Protein AF-A0AAN6RL94-F1 (afdb_monomer)

Foldseek 3Di:
DDPDPPQCCPPVLVVVVVVFKDKDFDAPVCQVVQLVQQLQQCVPLVPPVDDPVVSVVCRVQFAGAAVVCSVVSFKMFMDTPVDPSDGQKIWGKAQFPAAGGHNNYPDDGRDGHDQVPDAIHTYRIGGGPVCPPSCVSVVRVVVRVVVVVVVNHPHYDHDDRPSCPVVCVSNVDDDPADDWAEEEEEALFLQSLLVLQVQQLPFARHEYEYFHQAQDPPPDFLQDKDWCDPVNVVSCVVRQPQPADFWAKQQKEFEAEQQRDTPDIDRDITTMAGRVSSSQSSCLRRVNDHDPQTGRDDDDNGTYHYHYDYQWAWDDWDPPDPQKIWTWTAGPVGDIDIDITRYYHFPRPPVTPVCCVVPVPDDDDDPQKDKDKHKDQLQLADPLLCVDAESHWYWYDDVQKIKIKHWYQAPSRHNDPRRIIIMMMMMGGDGPPPPVNVVQLVQLVPDPVQDDPDSNGGHHPVCLVVCVPCVPVVVCVVPDDHHPSVCSVVVVVNVVPDDPDDD

Organism: NCBI:txid1892770

Secondary structure (DSSP, 8-state):
-------TTSSHHHHHHTTTEEEEE--GGGHHHHHHHHHHHHHHHTBTTB-HHHHHHHBTTTBS--HHHHHTT-EEEEEETT-TT--SEEEEEESBS--S--TT-SS---PBP-TTTSPEEEEEEEE-GGGTTSSHHHHHHHHHHHHHHHTT-S-EE----TTTHHHHHHTT---SSPPP-EEEEE--SHHHHHHHHHHHTT-TT-EEEEE-SSSS---S----EEE--HHHHHHHHHH--S-----EEE-EEEEE-TTS-EEEEE---EEEEEHHHHHHHHHHHHH----SS-PPPPPPTTSPEEEEETT-EEEEEE--STT-EEEEEE-TT--EEEEEESEEEE-S-TT-HHHHHH-TT------SEEEEEEEEEGGGS-HHHHHHHTTEEEEEEETTEEEEEEEE--GGG--STTS-EEEEEEEEE--TT-HHHHHHHHHTTS-GGG--SSTT-PPTTHHHHHHHHHSSHHHHTTSPPPPHHHHHHHHHHHTTSS-----

Nearest PDB structures (foldseek):
  3v3o-assembly1_A  TM=7.465E-01  e=3.907E-12  Bacteroides thetaiotaomicron
  3v3o-assembly4_D  TM=7.464E-01  e=5.253E-12  Bacteroides thetaiotaomicron
  5tuk-assembly2_B  TM=6.436E-01  e=2.276E-13  uncultured bacterium
  8twf-assembly1_D  TM=6.327E-01  e=1.008E-11  Legionella massiliensis
  3all-assembly1_A  TM=6.879E-01  e=1.743E-09  Mesorhizobium japonicum MAFF 303099

Radius of gyration: 30.88 Å; Cα contacts (8 Å, |Δi|>4): 943; chains: 1; bounding box: 78×51×91 Å

pLDDT: mean 81.86, std 19.03, range [24.77, 98.19]

Structure (mmCIF, N/CA/C/O backbone):
data_AF-A0AAN6RL94-F1
#
_entry.id   AF-A0AAN6RL94-F1
#
loop_
_atom_site.group_PDB
_atom_site.id
_atom_site.type_symbol
_atom_site.label_atom_id
_atom_site.label_alt_id
_atom_site.label_comp_id
_atom_site.label_asym_id
_atom_site.label_entity_id
_atom_site.label_seq_id
_atom_site.pdbx_PDB_ins_code
_atom_site.Cartn_x
_atom_site.Cartn_y
_atom_site.Cartn_z
_atom_site.occupancy
_atom_site.B_iso_or_equiv
_atom_site.auth_seq_id
_atom_site.auth_comp_id
_atom_site.auth_asym_id
_atom_site.auth_atom_id
_atom_site.pdbx_PDB_model_num
ATOM 1 N N . MET A 1 1 ? -25.745 20.306 44.101 1.00 30.42 1 MET A N 1
ATOM 2 C CA . MET A 1 1 ? -26.953 20.310 43.251 1.00 30.42 1 MET A CA 1
ATOM 3 C C . MET A 1 1 ? -26.566 19.794 41.873 1.00 30.42 1 MET A C 1
ATOM 5 O O . MET A 1 1 ? -25.647 20.332 41.280 1.00 30.42 1 MET A O 1
ATOM 9 N N . SER A 1 2 ? -27.206 18.686 41.492 1.00 33.12 2 SER A N 1
ATOM 10 C CA . SER A 1 2 ? -27.247 17.953 40.215 1.00 33.12 2 SER A CA 1
ATOM 11 C C . SER A 1 2 ? -26.403 18.440 39.022 1.00 33.12 2 SER A C 1
ATOM 13 O O . SER A 1 2 ? -26.722 19.452 38.403 1.00 33.12 2 SER A O 1
ATOM 15 N N . THR A 1 3 ? -25.432 17.625 38.596 1.00 29.89 3 THR A N 1
ATOM 16 C CA . THR A 1 3 ? -25.094 17.480 37.172 1.00 29.89 3 THR A CA 1
ATOM 17 C C . THR A 1 3 ? -25.695 16.163 36.693 1.00 29.89 3 THR A C 1
ATOM 19 O O . THR A 1 3 ? -25.157 15.083 36.920 1.00 29.89 3 THR A O 1
ATOM 22 N N . HIS A 1 4 ? -26.871 16.254 36.074 1.00 35.69 4 HIS A N 1
ATOM 23 C CA . HIS A 1 4 ? -27.523 15.145 35.390 1.00 35.69 4 HIS A CA 1
ATOM 24 C C . HIS A 1 4 ? -26.603 14.600 34.287 1.00 35.69 4 HIS A C 1
ATOM 26 O O . HIS A 1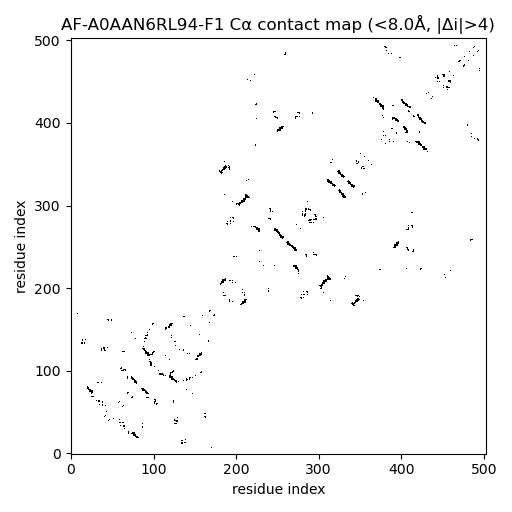 4 ? -26.564 15.127 33.176 1.00 35.69 4 HIS A O 1
ATOM 32 N N . THR A 1 5 ? -25.881 13.515 34.570 1.00 40.06 5 THR A N 1
ATOM 33 C CA . THR A 1 5 ? -25.447 12.582 33.533 1.00 40.06 5 THR A CA 1
ATOM 34 C C . THR A 1 5 ? -26.712 11.957 32.970 1.00 40.06 5 THR A C 1
ATOM 36 O O . THR A 1 5 ? -27.376 11.159 33.629 1.00 40.06 5 THR A O 1
ATOM 39 N N . HIS A 1 6 ? -27.110 12.389 31.776 1.00 41.19 6 HIS A N 1
ATOM 40 C CA . HIS A 1 6 ? -28.198 11.765 31.042 1.00 41.19 6 HIS A CA 1
ATOM 41 C C . HIS A 1 6 ? -27.822 10.296 30.856 1.00 41.19 6 HIS A C 1
ATOM 43 O O . HIS A 1 6 ? -26.931 9.984 30.075 1.00 41.19 6 HIS A O 1
ATOM 49 N N . ASP A 1 7 ? -28.436 9.414 31.638 1.00 47.66 7 ASP A N 1
ATOM 50 C CA . ASP A 1 7 ? -28.188 7.987 31.562 1.00 47.66 7 ASP A CA 1
ATOM 51 C C . ASP A 1 7 ? -29.036 7.410 30.417 1.00 47.66 7 ASP A C 1
ATOM 53 O O . ASP A 1 7 ? -30.256 7.280 30.564 1.00 47.66 7 ASP A O 1
ATOM 57 N N . PRO A 1 8 ? -28.453 7.070 29.251 1.00 47.84 8 PRO A N 1
ATOM 58 C CA . PRO A 1 8 ? -29.213 6.467 28.165 1.00 47.84 8 PRO A CA 1
ATOM 59 C C . PRO A 1 8 ? -29.758 5.069 28.522 1.00 47.84 8 PRO A C 1
ATOM 61 O O . PRO A 1 8 ? -30.515 4.525 27.712 1.00 47.84 8 PRO A O 1
ATOM 64 N N . ILE A 1 9 ? -29.377 4.500 29.682 1.00 47.84 9 ILE A N 1
ATOM 65 C CA . ILE A 1 9 ? -29.843 3.224 30.258 1.00 47.84 9 ILE A CA 1
ATOM 66 C C . ILE A 1 9 ? -31.251 3.362 30.864 1.00 47.84 9 ILE A C 1
ATOM 68 O O . ILE A 1 9 ? -32.037 2.424 30.762 1.00 47.84 9 ILE A O 1
ATOM 72 N N . ALA A 1 10 ? -31.622 4.531 31.405 1.00 45.62 10 ALA A N 1
ATOM 73 C CA . ALA A 1 10 ? -32.974 4.800 31.919 1.00 45.62 10 ALA A CA 1
ATOM 74 C C . ALA A 1 10 ? -34.013 5.052 30.804 1.00 45.62 10 ALA A C 1
ATOM 76 O O . ALA A 1 10 ? -35.195 5.259 31.073 1.00 45.62 10 ALA A O 1
ATOM 77 N N . ALA A 1 11 ? -33.591 5.049 29.534 1.00 49.03 11 ALA A N 1
ATOM 78 C CA . ALA A 1 11 ? -34.504 5.192 28.412 1.00 49.03 11 ALA A CA 1
ATOM 79 C C . ALA A 1 11 ? -35.396 3.942 28.289 1.00 49.03 11 ALA A C 1
ATOM 81 O O . ALA A 1 11 ? -34.900 2.831 28.090 1.00 49.03 11 ALA A O 1
ATOM 82 N N . ALA A 1 12 ? -36.714 4.161 28.333 1.00 42.00 12 ALA A N 1
ATOM 83 C CA . ALA A 1 12 ? -37.800 3.175 28.410 1.00 42.00 12 ALA A CA 1
ATOM 84 C C . ALA A 1 12 ? -37.639 1.887 27.567 1.00 42.00 12 ALA A C 1
ATOM 86 O O . ALA A 1 12 ? -38.087 0.825 27.984 1.00 42.00 12 ALA A O 1
ATOM 87 N N . LYS A 1 13 ? -36.945 1.930 26.420 1.00 49.56 13 LYS A N 1
ATOM 88 C CA . LYS A 1 13 ? -36.735 0.760 25.544 1.00 49.56 13 LYS A CA 1
ATOM 89 C C . LYS A 1 13 ? -35.833 -0.331 26.139 1.00 49.56 13 LYS A C 1
ATOM 91 O O . LYS A 1 13 ? -36.062 -1.502 25.858 1.00 49.56 13 LYS A O 1
ATOM 96 N N . ALA A 1 14 ? -34.823 0.017 26.944 1.00 51.44 14 ALA A N 1
ATOM 97 C CA . ALA A 1 14 ? -33.985 -0.992 27.605 1.00 51.44 14 ALA A CA 1
ATOM 98 C C . ALA A 1 14 ? -34.750 -1.688 28.748 1.00 51.44 14 ALA A C 1
ATOM 100 O O . ALA A 1 14 ? -34.637 -2.900 28.904 1.00 51.44 14 ALA A O 1
ATOM 101 N N . GLN A 1 15 ? -35.592 -0.941 29.472 1.00 51.41 15 GLN A N 1
ATOM 102 C CA . GLN A 1 15 ? -36.498 -1.468 30.500 1.00 51.41 15 GLN A CA 1
ATOM 103 C C . GLN A 1 15 ? -37.655 -2.300 29.920 1.00 51.41 15 GLN A C 1
ATOM 105 O O . GLN A 1 15 ? -38.066 -3.287 30.523 1.00 51.41 15 GLN A O 1
ATOM 110 N N . GLU A 1 16 ? -38.191 -1.966 28.744 1.00 51.62 16 GLU A N 1
ATOM 111 C CA . GLU A 1 16 ? -39.213 -2.802 28.092 1.00 51.62 16 GLU A CA 1
ATOM 112 C C . GLU A 1 16 ? -38.642 -4.140 27.597 1.00 51.62 16 GLU A C 1
ATOM 114 O O . GLU A 1 16 ? -39.312 -5.171 27.686 1.00 51.62 16 GLU A O 1
ATOM 119 N N . ALA A 1 17 ? -37.397 -4.151 27.109 1.00 58.91 17 ALA A N 1
ATOM 120 C CA . ALA A 1 17 ? -36.738 -5.370 26.649 1.00 58.91 17 ALA A CA 1
ATOM 121 C C . ALA A 1 17 ? -36.401 -6.335 27.805 1.00 58.91 17 ALA A C 1
ATOM 123 O O . ALA A 1 17 ? -36.544 -7.547 27.646 1.00 58.91 17 ALA A O 1
ATOM 124 N N . THR A 1 18 ? -36.051 -5.838 28.998 1.00 62.09 18 THR A N 1
ATOM 125 C CA . THR A 1 18 ? -35.723 -6.702 30.153 1.00 62.09 18 THR A CA 1
ATOM 126 C C . THR A 1 18 ? -36.882 -7.584 30.626 1.00 62.09 18 THR A C 1
ATOM 128 O O . THR A 1 18 ? -36.636 -8.588 31.280 1.00 62.09 18 THR A O 1
ATOM 131 N N . HIS A 1 19 ? -38.132 -7.264 30.275 1.00 73.00 19 HIS A N 1
ATOM 132 C CA . HIS A 1 19 ? -39.304 -8.071 30.645 1.00 73.00 19 HIS A CA 1
ATOM 133 C C . HIS A 1 19 ? -39.663 -9.155 29.619 1.00 73.00 19 HIS A C 1
ATOM 135 O O . HIS A 1 19 ? -40.554 -9.960 29.872 1.00 73.00 19 HIS A O 1
ATOM 141 N N . LYS A 1 20 ? -39.016 -9.168 28.445 1.00 86.38 20 LYS A N 1
ATOM 142 C CA . LYS A 1 20 ? -39.351 -10.078 27.333 1.00 86.38 20 LYS A CA 1
ATOM 143 C C . LYS A 1 20 ? -38.229 -11.044 26.972 1.00 86.38 20 LYS A C 1
ATOM 145 O O . LYS A 1 20 ? -38.477 -11.991 26.227 1.00 86.38 20 LYS A O 1
ATOM 150 N N . PHE A 1 21 ? -37.022 -10.818 27.485 1.00 92.00 21 PHE A N 1
ATOM 151 C CA . PHE A 1 21 ? -35.834 -11.589 27.143 1.00 92.00 21 PHE A CA 1
ATOM 152 C C . PHE A 1 21 ? -35.084 -12.039 28.396 1.00 92.00 21 PHE A C 1
ATOM 154 O O . PHE A 1 21 ? -35.049 -11.319 29.391 1.00 92.00 21 PHE A O 1
ATOM 161 N N . ALA A 1 22 ? -34.451 -13.208 28.320 1.00 91.81 22 ALA A N 1
ATOM 162 C CA . ALA A 1 22 ? -33.612 -13.760 29.377 1.00 91.81 22 ALA A CA 1
ATOM 163 C C . ALA A 1 22 ? -32.243 -14.186 28.840 1.00 91.81 22 ALA A C 1
ATOM 165 O O . ALA A 1 22 ? -32.093 -14.504 27.656 1.00 91.81 22 ALA A O 1
ATOM 166 N N . PHE A 1 23 ? -31.250 -14.159 29.730 1.00 94.44 23 PHE A N 1
ATOM 167 C CA . PHE A 1 23 ? -29.899 -14.639 29.465 1.00 94.44 23 PHE A CA 1
ATOM 168 C C . PHE A 1 23 ? -29.757 -16.106 29.859 1.00 94.44 23 PHE A C 1
ATOM 170 O O . PHE A 1 23 ? -30.274 -16.529 30.893 1.00 94.44 23 PHE A O 1
ATOM 177 N N . ARG A 1 24 ? -28.968 -16.841 29.078 1.00 95.19 24 ARG A N 1
ATOM 178 C CA . ARG A 1 24 ? -28.407 -18.140 29.455 1.00 95.19 24 ARG A CA 1
ATOM 179 C C . ARG A 1 24 ? -26.970 -18.261 28.962 1.00 95.19 24 ARG A C 1
ATOM 181 O O . ARG A 1 24 ? -26.590 -17.592 27.998 1.00 95.19 24 ARG A O 1
ATOM 188 N N . ASP A 1 25 ? -26.205 -19.148 29.583 1.00 96.00 25 ASP A N 1
ATOM 189 C CA . ASP A 1 25 ? -24.882 -19.519 29.088 1.00 96.00 25 ASP A CA 1
ATOM 190 C C . ASP A 1 25 ? -25.016 -20.235 27.735 1.00 96.00 25 ASP A C 1
ATOM 192 O O . ASP A 1 25 ? -25.947 -21.021 27.510 1.00 96.00 25 ASP A O 1
ATOM 196 N N . ALA A 1 26 ? -24.097 -19.932 26.822 1.00 96.12 26 ALA A N 1
ATOM 197 C CA . ALA A 1 26 ? -23.961 -20.672 25.578 1.00 96.12 26 ALA A CA 1
ATOM 198 C C . ALA A 1 26 ? -23.232 -21.997 25.830 1.00 96.12 26 ALA A C 1
ATOM 200 O O . ALA A 1 26 ? -22.261 -22.050 26.589 1.00 96.12 26 ALA A O 1
ATOM 201 N N . THR A 1 27 ? -23.671 -23.061 25.165 1.00 96.12 27 THR A N 1
ATOM 202 C CA . THR A 1 27 ? -23.048 -24.387 25.232 1.00 96.12 27 THR A CA 1
ATOM 203 C C . THR A 1 27 ? -22.450 -24.774 23.882 1.00 96.12 27 THR A C 1
ATOM 205 O O . THR A 1 27 ? -22.692 -24.126 22.863 1.00 96.12 27 THR A O 1
ATOM 208 N N . MET A 1 28 ? -21.667 -25.856 23.849 1.00 95.56 28 MET A N 1
ATOM 209 C CA . MET A 1 28 ? -21.101 -26.367 22.592 1.00 95.56 28 MET A CA 1
ATOM 210 C C . MET A 1 28 ? -22.182 -26.765 21.571 1.00 95.56 28 MET A C 1
ATOM 212 O O . MET A 1 28 ? -21.940 -26.696 20.369 1.00 95.56 28 MET A O 1
ATOM 216 N N . GLU A 1 29 ? -23.384 -27.128 22.028 1.00 95.81 29 GLU A N 1
ATOM 217 C CA . GLU A 1 29 ? -24.518 -27.464 21.156 1.00 95.81 29 GLU A CA 1
ATOM 218 C C . GLU A 1 29 ? -25.070 -26.236 20.416 1.00 95.81 29 GLU A C 1
ATOM 220 O O . GLU A 1 29 ? -25.650 -26.369 19.339 1.00 95.81 29 GLU A O 1
ATOM 225 N N . ASP A 1 30 ? -24.841 -25.029 20.942 1.00 95.81 30 ASP A N 1
ATOM 226 C CA . ASP A 1 30 ? -25.306 -23.785 20.329 1.00 95.81 30 ASP A CA 1
ATOM 227 C C . ASP A 1 30 ? -24.444 -23.343 19.134 1.00 95.81 30 ASP A C 1
ATOM 229 O O . ASP A 1 30 ? -24.857 -22.455 18.386 1.00 95.81 30 ASP A O 1
ATOM 233 N N . ILE A 1 31 ? -23.257 -23.930 18.922 1.00 95.19 31 ILE A N 1
ATOM 234 C CA . ILE A 1 31 ? -22.281 -23.468 17.916 1.00 95.19 31 ILE A CA 1
ATOM 235 C C . ILE A 1 31 ? -22.890 -23.334 16.511 1.00 95.19 31 ILE A C 1
ATOM 237 O O . ILE A 1 31 ? -22.741 -22.255 15.925 1.00 95.19 31 ILE A O 1
ATOM 241 N N . PRO A 1 32 ? -23.612 -24.333 15.958 1.00 95.81 32 PRO A N 1
ATOM 242 C CA . PRO A 1 32 ? -24.191 -24.202 14.621 1.00 95.81 32 PRO A CA 1
ATOM 243 C C . PRO A 1 32 ? -25.210 -23.055 14.531 1.00 95.81 32 PRO A C 1
ATOM 245 O O . PRO A 1 32 ? -25.247 -22.314 13.545 1.00 95.81 32 PRO A O 1
ATOM 248 N N . ALA A 1 33 ? -26.016 -22.864 15.581 1.00 96.06 33 ALA A N 1
ATOM 249 C CA . ALA A 1 33 ? -27.006 -21.792 15.641 1.00 96.06 33 ALA A CA 1
ATOM 250 C C . ALA A 1 33 ? -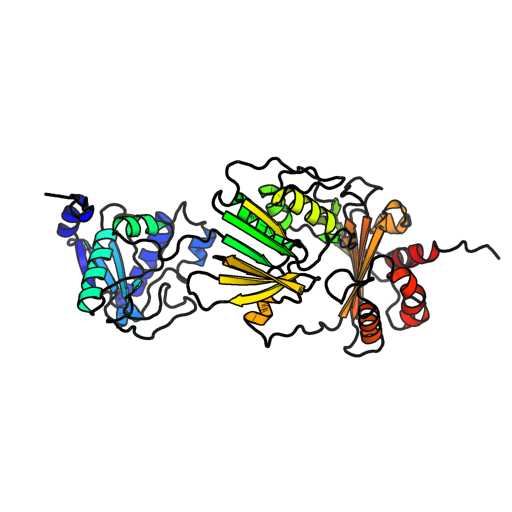26.347 -20.409 15.795 1.00 96.06 33 ALA A C 1
ATOM 252 O O . ALA A 1 33 ? -26.768 -19.450 15.147 1.00 96.06 33 ALA A O 1
ATOM 253 N N . LEU A 1 34 ? -25.280 -20.311 16.593 1.00 96.00 34 LEU A N 1
ATOM 254 C CA . LEU A 1 34 ? -24.481 -19.097 16.759 1.00 96.00 34 LEU A CA 1
ATOM 255 C C . LEU A 1 34 ? -23.790 -18.697 15.456 1.00 96.00 34 LEU A C 1
ATOM 257 O O . LEU A 1 34 ? -23.881 -17.538 15.063 1.00 96.00 34 LEU A O 1
ATOM 261 N N . GLN A 1 35 ? -23.156 -19.639 14.750 1.00 95.50 35 GLN A N 1
ATOM 262 C CA . GLN A 1 35 ? -22.527 -19.375 13.450 1.00 95.50 35 GLN A CA 1
ATOM 263 C C . GLN A 1 35 ? -23.527 -18.774 12.459 1.00 95.50 35 GLN A C 1
ATOM 265 O O . GLN A 1 35 ? -23.240 -17.753 11.827 1.00 95.50 35 GLN A O 1
ATOM 270 N N . LYS A 1 36 ? -24.725 -19.364 12.374 1.00 95.62 36 LYS A N 1
ATOM 271 C CA . LYS A 1 36 ? -25.800 -18.857 11.519 1.00 95.62 36 LYS A CA 1
ATOM 272 C C . LYS A 1 36 ? -26.240 -17.448 11.932 1.00 95.62 36 LYS A C 1
ATOM 274 O O . LYS A 1 36 ? -26.251 -16.549 11.093 1.00 95.62 36 LYS A O 1
ATOM 279 N N . MET A 1 37 ? -26.535 -17.238 13.217 1.00 95.62 37 MET A N 1
ATOM 280 C CA . MET A 1 37 ? -27.008 -15.949 13.735 1.00 95.62 37 MET A CA 1
ATOM 281 C C . MET A 1 37 ? -25.976 -14.828 13.525 1.00 95.62 37 MET A C 1
ATOM 283 O O . MET A 1 37 ? -26.326 -13.736 13.074 1.00 95.62 37 MET A O 1
ATOM 287 N N . ILE A 1 38 ? -24.693 -15.103 13.785 1.00 95.31 38 ILE A N 1
ATOM 288 C CA . ILE A 1 38 ? -23.589 -14.151 13.589 1.00 95.31 38 ILE A CA 1
ATOM 289 C C . ILE A 1 38 ? -23.471 -13.759 12.112 1.00 95.31 38 ILE A C 1
ATOM 291 O O . ILE A 1 38 ? -23.371 -12.569 11.798 1.00 95.31 38 ILE A O 1
ATOM 295 N N . GLY A 1 39 ? -23.537 -14.737 11.203 1.00 95.12 39 GLY A N 1
ATOM 296 C CA . GLY A 1 39 ? -23.515 -14.486 9.763 1.00 95.12 39 GLY A CA 1
ATOM 297 C C . GLY A 1 39 ? -24.682 -13.607 9.301 1.00 95.12 39 GLY A C 1
ATOM 298 O O . GLY A 1 39 ? -24.472 -12.633 8.579 1.00 95.12 39 GLY A O 1
ATOM 299 N N . GLU A 1 40 ? -25.905 -13.895 9.753 1.00 95.81 40 GLU A N 1
ATOM 300 C CA . GLU A 1 40 ? -27.106 -13.103 9.438 1.00 95.81 40 GLU A CA 1
ATOM 301 C C . GLU A 1 40 ? -27.027 -11.672 9.997 1.00 95.81 40 GLU A C 1
ATOM 303 O O . GLU A 1 40 ? -27.350 -10.705 9.294 1.00 95.81 40 GLU A O 1
ATOM 308 N N . SER A 1 41 ? -26.543 -11.526 11.236 1.00 95.75 41 SER A N 1
ATOM 309 C CA . SER A 1 41 ? -26.280 -10.232 11.871 1.00 95.75 41 SER A CA 1
ATOM 310 C C . SER A 1 41 ? -25.301 -9.406 11.036 1.00 95.75 41 SER A C 1
ATOM 312 O O . SER A 1 41 ? -25.604 -8.263 10.696 1.00 95.75 41 SER A O 1
ATOM 314 N N . MET A 1 42 ? -24.148 -9.967 10.660 1.00 94.94 42 MET A N 1
ATOM 315 C CA . MET A 1 42 ? -23.119 -9.231 9.916 1.00 94.94 42 MET A CA 1
ATOM 316 C C . MET A 1 42 ? -23.548 -8.885 8.491 1.00 94.94 42 MET A C 1
ATOM 318 O O . MET A 1 42 ? -23.387 -7.736 8.081 1.00 94.94 42 MET A 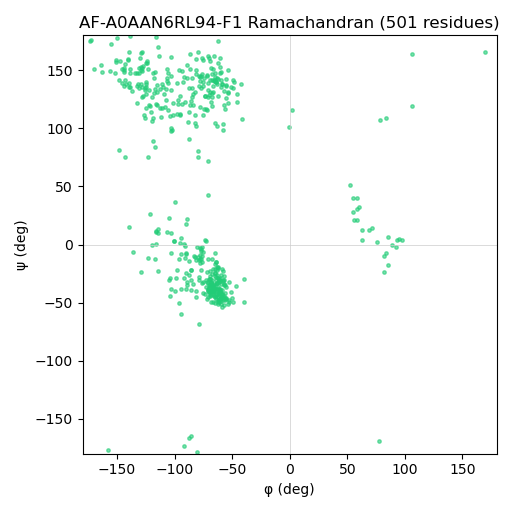O 1
ATOM 322 N N . ARG A 1 43 ? -24.172 -9.818 7.760 1.00 94.50 43 ARG A N 1
ATOM 323 C CA . ARG A 1 43 ? -24.647 -9.556 6.390 1.00 94.50 43 ARG A CA 1
ATOM 324 C C . ARG A 1 43 ? -25.739 -8.499 6.314 1.00 94.50 43 ARG A C 1
ATOM 326 O O . ARG A 1 43 ? -25.865 -7.835 5.291 1.00 94.50 43 ARG A O 1
ATOM 333 N N . THR A 1 44 ? -26.535 -8.341 7.369 1.00 94.88 44 THR A N 1
ATOM 334 C CA . THR A 1 44 ? -27.644 -7.379 7.365 1.00 94.88 44 THR A CA 1
ATOM 335 C C . THR A 1 44 ? -27.250 -6.058 8.012 1.00 94.88 44 THR A C 1
ATOM 337 O O . THR A 1 44 ? -27.450 -4.998 7.425 1.00 94.88 44 THR A O 1
ATOM 340 N N . LEU A 1 45 ? -26.672 -6.104 9.215 1.00 93.69 45 LEU A N 1
ATOM 341 C CA . LEU A 1 45 ? -26.360 -4.914 10.012 1.00 93.69 45 LEU A CA 1
ATOM 342 C C . LEU A 1 45 ? -24.982 -4.318 9.689 1.00 93.69 45 LEU A C 1
ATOM 344 O O . LEU A 1 45 ? -24.703 -3.189 10.088 1.00 93.69 45 LEU A O 1
ATOM 348 N N . GLY A 1 46 ? -24.125 -5.054 8.975 1.00 90.94 46 GLY A N 1
ATOM 349 C CA . GLY A 1 46 ? -22.849 -4.563 8.450 1.00 90.94 46 GLY A CA 1
ATOM 350 C C . GLY A 1 46 ? -22.964 -3.809 7.121 1.00 90.94 46 GLY A C 1
ATOM 351 O O . GLY A 1 46 ? -21.990 -3.183 6.703 1.00 90.94 46 GLY A O 1
ATOM 352 N N . LYS A 1 47 ? -24.134 -3.823 6.463 1.00 90.62 47 LYS A N 1
ATOM 353 C CA . LYS A 1 47 ? -24.341 -3.104 5.195 1.00 90.62 47 LYS A CA 1
ATOM 354 C C . LYS A 1 47 ? -24.079 -1.607 5.357 1.00 90.62 47 LYS A C 1
ATOM 356 O O . LYS A 1 47 ? -24.488 -0.998 6.343 1.00 90.62 47 LYS A O 1
ATOM 361 N N . GLY A 1 48 ? -23.398 -1.026 4.371 1.00 89.81 48 GLY A N 1
ATOM 362 C CA . GLY A 1 48 ? -22.990 0.383 4.371 1.00 89.81 48 GLY A CA 1
ATOM 363 C C . GLY A 1 48 ? -21.719 0.676 5.172 1.00 89.81 48 GLY A C 1
ATOM 364 O O . GLY A 1 48 ? -21.188 1.775 5.059 1.00 89.81 48 GLY A O 1
ATOM 365 N N . TYR A 1 49 ? -21.215 -0.292 5.944 1.00 89.56 49 TYR A N 1
ATOM 366 C CA . TYR A 1 49 ? -19.915 -0.204 6.615 1.00 89.56 49 TYR A CA 1
ATOM 367 C C . TYR A 1 49 ? -18.839 -1.048 5.935 1.00 89.56 49 TYR A C 1
ATOM 369 O O . TYR A 1 49 ? -17.668 -0.692 5.997 1.00 89.56 49 TYR A O 1
ATOM 377 N N . TYR A 1 50 ? -19.244 -2.154 5.314 1.00 91.69 50 TYR A N 1
ATOM 378 C CA . TYR A 1 50 ? -18.365 -3.127 4.676 1.00 91.69 50 TYR A CA 1
ATOM 379 C C . TYR A 1 50 ? -18.921 -3.508 3.303 1.00 91.69 50 TYR A C 1
ATOM 381 O O . TYR A 1 50 ? -20.142 -3.541 3.110 1.00 91.69 50 TYR A O 1
ATOM 389 N N . SER A 1 51 ? -18.029 -3.808 2.365 1.00 91.75 51 SER A N 1
ATOM 390 C CA . SER A 1 51 ? -18.366 -4.428 1.085 1.00 91.75 51 SER A CA 1
ATOM 391 C C . SER A 1 51 ? -18.798 -5.888 1.267 1.00 91.75 51 SER A C 1
ATOM 393 O O . SER A 1 51 ? -18.502 -6.525 2.280 1.00 91.75 51 SER A O 1
ATOM 395 N N . GLU A 1 52 ? -19.493 -6.445 0.272 1.00 91.00 52 GLU A N 1
ATOM 396 C CA . GLU A 1 52 ? -19.910 -7.855 0.306 1.00 91.00 52 GLU A CA 1
ATOM 397 C C . GLU A 1 52 ? -18.706 -8.803 0.377 1.00 91.00 52 GLU A C 1
ATOM 399 O O . GLU A 1 52 ? -18.707 -9.727 1.186 1.00 91.00 52 GLU A O 1
ATOM 404 N N . ALA A 1 53 ? -17.639 -8.511 -0.374 1.00 89.94 53 ALA A N 1
ATOM 405 C CA . ALA A 1 53 ? -16.409 -9.298 -0.355 1.00 89.94 53 ALA A CA 1
ATOM 406 C C . ALA A 1 53 ? -15.728 -9.296 1.027 1.00 89.94 53 ALA A C 1
ATOM 408 O O . ALA A 1 53 ? -15.287 -10.344 1.497 1.00 89.94 53 ALA A O 1
ATOM 409 N N . GLU A 1 54 ? -15.675 -8.145 1.710 1.00 91.50 54 GLU A N 1
ATOM 410 C CA . GLU A 1 54 ? -15.140 -8.064 3.077 1.00 91.50 54 GLU A CA 1
ATOM 411 C C . GLU A 1 54 ? -15.987 -8.873 4.065 1.00 91.50 54 GLU A C 1
ATOM 413 O O . GLU A 1 54 ? -15.436 -9.548 4.937 1.00 91.50 54 GLU A O 1
ATOM 418 N N . LEU A 1 55 ? -17.319 -8.834 3.937 1.00 92.19 55 LEU A N 1
ATOM 419 C CA . LEU A 1 55 ? -18.224 -9.595 4.800 1.00 92.19 55 LEU A CA 1
ATOM 420 C C . LEU A 1 55 ? -18.079 -11.102 4.580 1.00 92.19 55 LEU A C 1
ATOM 422 O O . LEU A 1 55 ? -17.906 -11.835 5.554 1.00 92.19 55 LEU A O 1
ATOM 426 N N . ASP A 1 56 ? -18.107 -11.564 3.331 1.00 91.00 56 ASP A N 1
ATOM 427 C CA . ASP A 1 56 ? -18.003 -12.990 3.018 1.00 91.00 56 ASP A CA 1
ATOM 428 C C . ASP A 1 56 ? -16.619 -13.561 3.348 1.00 91.00 56 ASP A C 1
ATOM 430 O O . ASP A 1 56 ? -16.534 -14.688 3.831 1.00 91.00 56 ASP A O 1
ATOM 434 N N . GLY A 1 57 ? -15.547 -12.777 3.188 1.00 89.12 57 GLY A N 1
ATOM 435 C CA . GLY A 1 57 ? -14.203 -13.173 3.619 1.00 89.12 57 GLY A CA 1
ATOM 436 C C . GLY A 1 57 ? -14.007 -13.184 5.142 1.00 89.12 57 GLY A C 1
ATOM 437 O O . GLY A 1 57 ? -13.132 -13.887 5.646 1.00 89.12 57 GLY A O 1
ATOM 438 N N . SER A 1 58 ? -14.811 -12.422 5.892 1.00 88.69 58 SER A N 1
ATOM 439 C CA . SER A 1 58 ? -14.646 -12.275 7.348 1.00 88.69 58 SER A CA 1
ATOM 440 C C . SER A 1 58 ? -15.573 -13.169 8.172 1.00 88.69 58 SER A C 1
ATOM 442 O O . SER A 1 58 ? -15.232 -13.525 9.302 1.00 88.69 58 SER A O 1
ATOM 444 N N . ILE A 1 59 ? -16.757 -13.523 7.667 1.00 90.75 59 ILE A N 1
ATOM 445 C CA . ILE A 1 59 ? -17.698 -14.407 8.370 1.00 90.75 59 ILE A CA 1
ATOM 446 C C . ILE A 1 59 ? -17.127 -15.827 8.423 1.00 90.75 59 ILE A C 1
ATOM 448 O O . ILE A 1 59 ? -16.669 -16.369 7.426 1.00 90.75 59 ILE A O 1
ATOM 452 N N . GLY A 1 60 ? -17.138 -16.437 9.607 1.00 81.69 60 GLY A N 1
ATOM 453 C CA . GLY A 1 60 ? -16.527 -17.744 9.856 1.00 81.69 60 GLY A CA 1
ATOM 454 C C . GLY A 1 60 ? -15.017 -17.688 10.100 1.00 81.69 60 GLY A C 1
ATOM 455 O O . GLY A 1 60 ? -14.513 -18.561 10.796 1.00 81.69 60 GLY A O 1
ATOM 456 N N . TYR A 1 61 ? -14.321 -16.651 9.616 1.00 85.44 61 TYR A N 1
ATOM 457 C CA . TYR A 1 61 ? -12.895 -16.445 9.881 1.00 85.44 61 TYR A CA 1
ATOM 458 C C . TYR A 1 61 ? -12.640 -15.522 11.083 1.00 85.44 61 TYR A C 1
ATOM 460 O O . TYR A 1 61 ? -12.035 -15.920 12.080 1.00 85.44 61 TYR A O 1
ATOM 468 N N . LEU A 1 62 ? -13.133 -14.284 10.998 1.00 85.38 62 LEU A N 1
ATOM 469 C CA . LEU A 1 62 ? -13.026 -13.252 12.030 1.00 85.38 62 LEU A CA 1
ATOM 470 C C . LEU A 1 62 ? -14.312 -13.150 12.860 1.00 85.38 62 LEU A C 1
ATOM 472 O O . LEU A 1 62 ? -14.253 -12.972 14.078 1.00 85.38 62 LEU A O 1
ATOM 476 N N . PHE A 1 63 ? -15.471 -13.266 12.205 1.00 88.56 63 PHE A N 1
ATOM 477 C CA . PHE A 1 63 ? -16.790 -13.189 12.832 1.00 88.56 63 PHE A CA 1
ATOM 478 C C . PHE A 1 63 ? -17.387 -14.586 12.981 1.00 88.56 63 PHE A C 1
ATOM 480 O O . PHE A 1 63 ? -17.929 -15.154 12.034 1.00 88.56 63 PHE A O 1
ATOM 487 N N . GLY A 1 64 ? -17.298 -15.134 14.185 1.00 88.88 64 GLY A N 1
ATOM 488 C CA . GLY A 1 64 ? -17.787 -16.464 14.517 1.00 88.88 64 GLY A CA 1
ATOM 489 C C . GLY A 1 64 ? -17.679 -16.730 16.018 1.00 88.88 64 GLY A C 1
ATOM 490 O O . GLY A 1 64 ? -17.169 -15.877 16.752 1.00 88.88 64 GLY A O 1
ATOM 491 N N . PRO A 1 65 ? -18.182 -17.883 16.486 1.00 89.44 65 PRO A N 1
ATOM 492 C CA . PRO A 1 65 ? -18.020 -18.276 17.875 1.00 89.44 65 PRO A CA 1
ATOM 493 C C . PRO A 1 65 ? -16.540 -18.524 18.204 1.00 89.44 65 PRO A C 1
ATOM 495 O O . PRO A 1 65 ? -15.758 -18.963 17.360 1.00 89.44 65 PRO A O 1
ATOM 498 N N . ASP A 1 66 ? -16.176 -18.233 19.449 1.00 91.00 66 ASP A N 1
ATOM 499 C CA . ASP A 1 66 ? -14.888 -18.581 20.047 1.00 91.00 66 ASP A CA 1
ATOM 500 C C . ASP A 1 66 ? -15.167 -19.632 21.126 1.00 91.00 66 ASP A C 1
ATOM 502 O O . ASP A 1 66 ? -15.780 -19.327 22.155 1.00 91.00 66 ASP A O 1
ATOM 506 N N . THR A 1 67 ? -14.754 -20.875 20.877 1.00 92.94 67 THR A N 1
ATOM 507 C CA . THR A 1 67 ? -15.048 -22.010 21.764 1.00 92.94 67 THR A CA 1
ATOM 508 C C . THR A 1 67 ? -14.388 -21.889 23.136 1.00 92.94 67 THR A C 1
ATOM 510 O O . THR A 1 67 ? -14.901 -22.469 24.096 1.00 92.94 67 THR A O 1
ATOM 513 N N . LEU A 1 68 ? -13.326 -21.085 23.286 1.00 92.12 68 LEU A N 1
ATOM 514 C CA . LEU A 1 68 ? -12.741 -20.814 24.602 1.00 92.12 68 LEU A CA 1
ATOM 515 C C . LEU A 1 68 ? -13.709 -20.036 25.494 1.00 92.12 68 LEU A C 1
ATOM 517 O O . LEU A 1 68 ? -13.776 -20.316 26.684 1.00 92.12 68 LEU A O 1
ATOM 521 N N . LEU A 1 69 ? -14.510 -19.120 24.940 1.00 94.00 69 LEU A N 1
ATOM 522 C CA . LEU A 1 69 ? -15.489 -18.363 25.733 1.00 94.00 69 LEU A CA 1
ATOM 523 C C . LEU A 1 69 ? -16.634 -19.252 26.239 1.00 94.00 69 LEU A C 1
ATOM 525 O O . LEU A 1 69 ? -17.173 -19.017 27.320 1.00 94.00 69 LEU A O 1
ATOM 529 N N . LEU A 1 70 ? -16.998 -20.281 25.467 1.00 95.06 70 LEU A N 1
ATOM 530 C CA . LEU A 1 70 ? -17.989 -21.281 25.869 1.00 95.06 70 LEU A CA 1
ATOM 531 C C . LEU A 1 70 ? -17.415 -22.187 26.965 1.00 95.06 70 LEU A C 1
ATOM 533 O O . LEU A 1 70 ? -18.069 -22.416 27.981 1.00 95.06 70 LEU A O 1
ATOM 537 N N . HIS A 1 71 ? -16.173 -22.650 26.795 1.00 93.94 71 HIS A N 1
ATOM 538 C CA . HIS A 1 71 ? -15.465 -23.430 27.812 1.00 93.94 71 HIS A CA 1
ATOM 539 C C . HIS A 1 71 ? -15.320 -22.652 29.132 1.00 93.94 71 HIS A C 1
ATOM 541 O O . HIS A 1 71 ? -15.563 -23.196 30.208 1.00 93.94 71 HIS A O 1
ATOM 547 N N . ASP A 1 72 ? -14.985 -21.365 29.049 1.00 95.00 72 ASP A N 1
ATOM 548 C CA . ASP A 1 72 ? -14.817 -20.481 30.206 1.00 95.00 72 ASP A CA 1
ATOM 549 C C . ASP A 1 72 ? -16.146 -20.045 30.841 1.00 95.00 72 ASP A C 1
ATOM 551 O O . ASP A 1 72 ? -16.141 -19.411 31.897 1.00 95.00 72 ASP A O 1
ATOM 555 N N . ARG A 1 73 ? -17.287 -20.379 30.220 1.00 95.62 73 ARG A N 1
ATOM 556 C CA . ARG A 1 73 ? -18.635 -19.939 30.625 1.00 95.62 73 ARG A CA 1
ATOM 557 C C . ARG A 1 73 ? -18.757 -18.415 30.714 1.00 95.62 73 ARG A C 1
ATOM 559 O O . ARG A 1 73 ? -19.387 -17.862 31.618 1.00 95.62 73 ARG A O 1
ATOM 566 N N . THR A 1 74 ? -18.140 -17.723 29.760 1.00 96.56 74 THR A N 1
ATOM 567 C CA . THR A 1 74 ? -18.182 -16.260 29.639 1.00 96.56 74 THR A CA 1
ATOM 568 C C . THR A 1 74 ? -18.857 -15.784 28.351 1.00 96.56 74 THR A C 1
ATOM 570 O O . THR A 1 74 ? -18.798 -14.592 28.033 1.00 96.56 74 T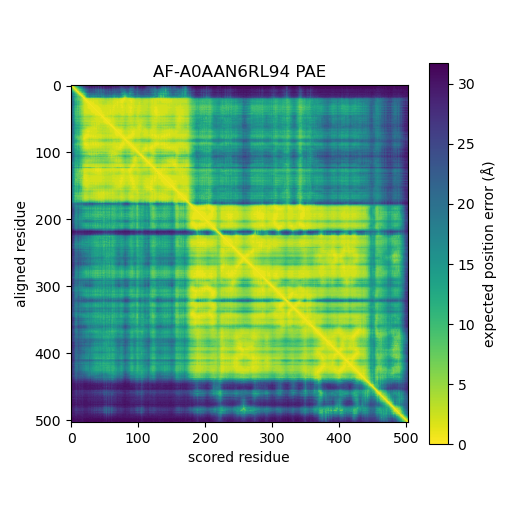HR A O 1
ATOM 573 N N . TYR A 1 75 ? -19.520 -16.693 27.627 1.00 97.31 75 TYR A N 1
ATOM 574 C CA . TYR A 1 75 ? -20.332 -16.412 26.444 1.00 97.31 75 TYR A CA 1
ATOM 575 C C . TYR A 1 75 ? -21.813 -16.685 26.705 1.00 97.31 75 TYR A C 1
ATOM 577 O O . TYR A 1 75 ? -22.180 -17.729 27.245 1.00 97.31 75 TYR A O 1
ATOM 585 N N . PHE A 1 76 ? -22.665 -15.753 26.293 1.00 97.19 76 PHE A N 1
ATOM 586 C CA . PHE A 1 76 ? -24.073 -15.720 26.662 1.00 97.19 76 PHE A CA 1
ATOM 587 C C . PHE A 1 76 ? -24.975 -15.572 25.443 1.00 97.19 76 PHE A C 1
ATOM 589 O O . PHE A 1 76 ? -24.635 -14.933 24.442 1.00 97.19 76 PHE A O 1
ATOM 596 N N . ILE A 1 77 ? -26.173 -16.128 25.576 1.00 97.44 77 ILE A N 1
ATOM 597 C CA . ILE A 1 77 ? -27.272 -16.017 24.627 1.00 97.44 77 ILE A CA 1
ATOM 598 C C . ILE A 1 77 ? -28.407 -15.257 25.299 1.00 97.44 77 ILE A C 1
ATOM 600 O O . ILE A 1 77 ? -28.814 -15.578 26.414 1.00 97.44 77 ILE A O 1
ATOM 604 N N . LEU A 1 78 ? -28.935 -14.265 24.589 1.00 95.94 78 LEU A N 1
ATOM 605 C CA . LEU A 1 78 ? -30.169 -13.581 24.935 1.00 95.94 78 LEU A CA 1
ATOM 606 C C . LEU A 1 78 ? -31.294 -14.126 24.051 1.00 95.94 78 LEU A C 1
ATOM 608 O O . LEU A 1 78 ? -31.218 -14.043 22.819 1.00 95.94 78 LEU A O 1
ATOM 612 N N . HIS A 1 79 ? -32.333 -14.667 24.680 1.00 95.69 79 HIS A N 1
ATOM 613 C CA . HIS A 1 79 ? -33.464 -15.301 24.005 1.00 95.69 79 HIS A CA 1
ATOM 614 C C . HIS A 1 79 ? -34.802 -14.717 24.480 1.00 95.69 79 HIS A C 1
ATOM 616 O O . HIS A 1 79 ? -34.888 -14.230 25.611 1.00 95.69 79 HIS A O 1
ATOM 622 N N . PRO A 1 80 ? -35.869 -14.759 23.660 1.00 94.56 80 PRO A N 1
ATOM 623 C CA . PRO A 1 80 ? -37.208 -14.399 24.106 1.00 94.56 80 PRO A CA 1
ATOM 624 C C . PRO A 1 80 ? -37.684 -15.362 25.198 1.00 94.56 80 PRO A C 1
ATOM 626 O O . PRO A 1 80 ? -37.440 -16.569 25.121 1.00 94.56 80 PRO A O 1
ATOM 629 N N . LEU A 1 81 ? -38.424 -14.859 26.186 1.00 91.44 81 LEU A N 1
ATOM 630 C CA . LEU A 1 81 ? -39.042 -15.701 27.221 1.00 91.44 81 LEU A CA 1
ATOM 631 C C . LEU A 1 81 ? -40.037 -16.709 26.628 1.00 91.44 81 LEU A C 1
ATOM 633 O O . LEU A 1 81 ? -40.191 -17.808 27.147 1.00 91.44 81 LEU A O 1
ATOM 637 N N . THR A 1 82 ? -40.684 -16.350 25.518 1.00 93.19 82 THR A N 1
ATOM 638 C CA . THR A 1 82 ? -41.644 -17.207 24.811 1.00 93.19 82 THR A CA 1
ATOM 639 C C . THR A 1 82 ? -40.989 -18.271 23.931 1.00 93.19 82 THR A C 1
ATOM 641 O O . THR A 1 82 ? -41.679 -19.181 23.485 1.00 93.19 82 THR A O 1
ATOM 644 N N . SER A 1 83 ? -39.683 -18.167 23.656 1.00 92.19 83 SER A N 1
ATOM 645 C CA . SER A 1 83 ? -38.965 -19.101 22.781 1.00 92.19 83 SER A CA 1
ATOM 646 C C . SER A 1 83 ? -37.498 -19.263 23.210 1.00 92.19 83 SER A C 1
ATOM 648 O O . SER A 1 83 ? -36.608 -18.639 22.627 1.00 92.19 83 SER A O 1
ATOM 650 N N . PRO A 1 84 ? -37.212 -20.105 24.223 1.00 88.88 84 PRO A N 1
ATOM 651 C CA . PRO A 1 84 ? -35.863 -20.256 24.781 1.00 88.88 84 PRO A CA 1
ATOM 652 C C . PRO A 1 84 ? -34.793 -20.800 23.825 1.00 88.88 84 PRO A C 1
ATOM 654 O O . PRO A 1 84 ? -33.597 -20.610 24.053 1.00 88.88 84 PRO A O 1
ATOM 657 N N . SER A 1 85 ? -35.209 -21.458 22.741 1.00 89.56 85 SER A N 1
ATOM 658 C CA . SER A 1 85 ? -34.313 -21.960 21.693 1.00 89.56 85 SER A CA 1
ATOM 659 C C . SER A 1 85 ? -33.899 -20.886 20.681 1.00 89.56 85 SER A C 1
ATOM 661 O O . SER A 1 85 ? -32.970 -21.095 19.905 1.00 89.56 85 SER A O 1
ATOM 663 N N . THR A 1 86 ? -34.566 -19.727 20.660 1.00 94.38 86 THR A N 1
ATOM 664 C CA . THR A 1 86 ? -34.279 -18.654 19.702 1.00 94.38 86 THR A CA 1
ATOM 665 C C . THR A 1 86 ? -33.159 -17.747 20.199 1.00 94.38 86 THR A C 1
ATOM 667 O O . THR A 1 86 ? -33.281 -17.107 21.237 1.00 94.38 86 THR A O 1
ATOM 670 N N . ILE A 1 87 ? -32.099 -17.597 19.407 1.00 96.69 87 ILE A N 1
ATOM 671 C CA . ILE A 1 87 ? -30.995 -16.679 19.708 1.00 96.69 87 ILE A CA 1
ATOM 672 C C . ILE A 1 87 ? -31.318 -15.297 19.123 1.00 96.69 87 ILE A C 1
ATOM 674 O O . ILE A 1 87 ? -31.235 -15.090 17.915 1.00 96.69 87 ILE A O 1
ATOM 678 N N . SER A 1 88 ? -31.693 -14.336 19.972 1.00 96.38 88 SER A N 1
ATOM 679 C CA . SER A 1 88 ? -31.972 -12.950 19.550 1.00 96.38 88 SER A CA 1
ATOM 680 C C . SER A 1 88 ? -30.729 -12.058 19.585 1.00 96.38 88 SER A C 1
ATOM 682 O O . SER A 1 88 ? -30.583 -11.153 18.762 1.00 96.38 88 SER A O 1
ATOM 684 N N . ALA A 1 89 ? -29.818 -12.314 20.522 1.00 96.31 89 ALA A N 1
ATOM 685 C CA . ALA A 1 89 ? -28.488 -11.718 20.570 1.00 96.31 89 ALA A CA 1
ATOM 686 C C . ALA A 1 89 ? -27.511 -12.681 21.258 1.00 96.31 89 ALA A C 1
ATOM 688 O O . ALA A 1 89 ? -27.925 -13.531 22.045 1.00 96.31 89 ALA A O 1
ATOM 689 N N . CYS A 1 90 ? -26.219 -12.542 20.981 1.00 96.75 90 CYS A N 1
ATOM 690 C CA . CYS A 1 90 ? -25.162 -13.281 21.669 1.00 96.75 90 CYS A CA 1
ATOM 691 C C . CYS A 1 90 ? -23.961 -12.372 21.926 1.00 96.75 90 CYS A C 1
ATOM 693 O O . CYS A 1 90 ? -23.831 -11.318 21.300 1.00 96.75 90 CYS A O 1
ATOM 695 N N . GLY A 1 91 ? -23.117 -12.748 22.878 1.00 95.56 91 GLY A N 1
ATOM 696 C CA . GLY A 1 91 ? -21.973 -11.945 23.283 1.00 95.56 91 GLY A CA 1
ATOM 697 C C . GLY A 1 91 ? -21.319 -12.466 24.542 1.00 95.56 91 GLY A C 1
ATOM 698 O O . GLY A 1 91 ? -21.882 -13.293 25.250 1.00 95.56 91 GLY A O 1
ATOM 699 N N . GLY A 1 92 ? -20.116 -11.988 24.824 1.00 95.25 92 GLY A N 1
ATOM 700 C CA . GLY A 1 92 ? -19.393 -12.421 26.003 1.00 95.25 92 GLY A CA 1
ATOM 701 C C . GLY A 1 92 ? -18.329 -11.444 26.451 1.00 95.25 92 GLY A C 1
ATOM 702 O O . GLY A 1 92 ? -18.124 -10.372 25.882 1.00 95.25 92 GLY A O 1
ATOM 703 N N . TRP A 1 93 ? -17.626 -11.860 27.489 1.00 96.12 93 TRP A N 1
ATOM 704 C CA . TRP A 1 93 ? -16.417 -11.204 27.959 1.00 96.12 93 TRP A CA 1
ATOM 705 C C . TRP A 1 93 ? -15.305 -12.238 28.098 1.00 96.12 93 TRP A C 1
ATOM 707 O O . TRP A 1 93 ? -15.556 -13.441 28.065 1.00 96.12 93 TRP A O 1
ATOM 717 N N . SER A 1 94 ? -14.063 -11.793 28.235 1.00 95.50 94 SER A N 1
ATOM 718 C CA . SER A 1 94 ? -12.951 -12.694 28.492 1.00 95.50 94 SER A CA 1
ATOM 719 C C . SER A 1 94 ? -11.932 -12.071 29.427 1.00 95.50 94 SER A C 1
ATOM 721 O O . SER A 1 94 ? -11.519 -10.922 29.263 1.00 95.50 94 SER A O 1
ATOM 723 N N . PHE A 1 95 ? -11.481 -12.879 30.379 1.00 95.19 95 PHE A N 1
ATOM 724 C CA . PHE A 1 95 ? -10.269 -12.623 31.143 1.00 95.19 95 PHE A CA 1
ATOM 725 C C . PHE A 1 95 ? -9.008 -13.028 30.366 1.00 95.19 95 PHE A C 1
ATOM 727 O O . PHE A 1 95 ? -7.916 -12.831 30.879 1.00 95.19 95 PHE A O 1
ATOM 734 N N . ARG A 1 96 ? -9.114 -13.594 29.154 1.00 93.88 96 ARG A N 1
ATOM 735 C CA . ARG A 1 96 ? -7.953 -13.942 28.322 1.00 93.88 96 ARG A CA 1
ATOM 736 C C . ARG A 1 96 ? -7.410 -12.731 27.562 1.00 93.88 96 ARG A C 1
ATOM 738 O O . ARG A 1 96 ? -8.099 -11.726 27.362 1.00 93.88 96 ARG A O 1
ATOM 745 N N . ARG A 1 97 ? -6.155 -12.816 27.119 1.00 90.75 97 ARG A N 1
ATOM 746 C CA . ARG A 1 97 ? -5.454 -11.733 26.412 1.00 90.75 97 ARG A CA 1
ATOM 747 C C . ARG A 1 97 ? -5.977 -11.457 25.006 1.00 90.75 97 ARG A C 1
ATOM 749 O O . ARG A 1 97 ? -5.959 -10.300 24.594 1.00 90.75 97 ARG A O 1
ATOM 756 N N . THR A 1 98 ? -6.512 -12.463 24.319 1.00 88.56 98 THR A N 1
ATOM 757 C CA . THR A 1 98 ? -7.113 -12.316 22.981 1.00 88.56 98 THR A CA 1
ATOM 758 C C . THR A 1 98 ? -8.184 -11.211 22.967 1.00 88.56 98 THR A C 1
ATOM 760 O O . THR A 1 98 ? -9.168 -11.290 23.704 1.00 88.56 98 THR A O 1
ATOM 763 N N . LEU A 1 99 ? -8.019 -10.196 22.109 1.00 85.31 99 LEU A N 1
ATOM 764 C CA . LEU A 1 99 ? -8.888 -9.009 22.082 1.00 85.31 99 LEU A CA 1
ATOM 765 C C . LEU A 1 99 ? -10.154 -9.185 21.225 1.00 85.31 99 LEU A C 1
ATOM 767 O O . LEU A 1 99 ? -11.218 -8.697 21.597 1.00 85.31 99 LEU A O 1
ATOM 771 N N . TYR A 1 100 ? -10.053 -9.859 20.078 1.00 85.44 100 TYR A N 1
ATOM 772 C CA . TYR A 1 100 ? -11.158 -10.091 19.142 1.00 85.44 100 TYR A CA 1
ATOM 773 C C . TYR A 1 100 ? -10.907 -11.347 18.293 1.00 85.44 100 TYR A C 1
ATOM 775 O O . TYR A 1 100 ? -9.821 -11.919 18.340 1.00 85.44 100 TYR A O 1
ATOM 783 N N . GLY A 1 101 ? -11.913 -11.757 17.514 1.00 85.25 101 GLY A N 1
ATOM 784 C CA . GLY A 1 101 ? -11.823 -12.879 16.575 1.00 85.25 101 GLY A CA 1
ATOM 785 C C . GLY A 1 101 ? -12.564 -14.139 17.025 1.00 85.25 101 GLY A C 1
ATOM 786 O O . GLY A 1 101 ? -12.942 -14.263 18.195 1.00 85.25 101 GLY A O 1
ATOM 787 N N . ALA A 1 102 ? -12.783 -15.035 16.062 1.00 87.25 102 ALA A N 1
ATOM 788 C CA . ALA A 1 102 ? -13.313 -16.385 16.237 1.00 87.25 102 ALA A CA 1
ATOM 789 C C . ALA A 1 102 ? -12.173 -17.405 16.417 1.00 87.25 102 ALA A C 1
ATOM 791 O O . ALA A 1 102 ? -11.000 -17.030 16.485 1.00 87.25 102 ALA A O 1
ATOM 792 N N . ASP A 1 103 ? -12.496 -18.700 16.451 1.00 87.00 103 ASP A N 1
ATOM 793 C CA . ASP A 1 103 ? -11.491 -19.751 16.657 1.00 87.00 103 ASP A CA 1
ATOM 794 C C . ASP A 1 103 ? -10.351 -19.773 15.633 1.00 87.00 103 ASP A C 1
ATOM 796 O O . ASP A 1 103 ? -9.221 -20.118 15.982 1.00 87.00 103 ASP A O 1
ATOM 800 N N . THR A 1 104 ? -10.638 -19.370 14.398 1.00 83.31 104 THR A N 1
ATOM 801 C CA . THR A 1 104 ? -9.707 -19.353 13.263 1.00 83.31 104 THR A CA 1
ATOM 802 C C . THR A 1 104 ? -8.944 -18.039 13.100 1.00 83.31 104 THR A C 1
ATOM 804 O O . THR A 1 104 ? -8.141 -17.916 12.175 1.00 83.31 104 THR A O 1
ATOM 807 N N . ALA A 1 105 ? -9.200 -17.038 13.947 1.00 81.38 105 ALA A N 1
ATOM 808 C CA . ALA A 1 105 ? -8.550 -15.738 13.830 1.00 81.38 105 ALA A CA 1
ATOM 809 C C . ALA A 1 105 ? -7.040 -15.830 14.146 1.00 81.38 105 ALA A C 1
ATOM 811 O O . ALA A 1 105 ? -6.637 -16.622 15.002 1.00 81.38 105 ALA A O 1
ATOM 812 N N . PRO A 1 106 ? -6.185 -15.021 13.491 1.00 75.81 106 PRO A N 1
ATOM 813 C CA . PRO A 1 106 ? -4.751 -15.011 13.764 1.00 75.81 106 PRO A CA 1
ATOM 814 C C . PRO A 1 106 ? -4.441 -14.381 15.133 1.00 75.81 106 PRO A C 1
ATOM 816 O O . PRO A 1 106 ? -5.243 -13.626 15.681 1.00 75.81 106 PRO A O 1
ATOM 819 N N . ASN A 1 107 ? -3.239 -14.644 15.661 1.00 77.31 107 ASN A N 1
ATOM 820 C CA . ASN A 1 107 ? -2.696 -14.009 16.875 1.00 77.31 107 ASN A CA 1
ATOM 821 C C . ASN A 1 107 ? -3.545 -14.204 18.147 1.00 77.31 107 ASN A C 1
ATOM 823 O O . ASN A 1 107 ? -3.691 -13.289 18.960 1.00 77.31 107 ASN A O 1
ATOM 827 N N . ARG A 1 108 ? -4.107 -15.404 18.339 1.00 82.88 108 ARG A N 1
ATOM 828 C CA . ARG A 1 108 ? -4.795 -15.755 19.589 1.00 82.88 108 ARG A CA 1
ATOM 829 C C . ARG A 1 108 ? -3.793 -15.833 20.743 1.00 82.88 108 ARG A C 1
ATOM 831 O O . ARG A 1 108 ? -2.780 -16.516 20.651 1.00 82.88 108 ARG A O 1
ATOM 838 N N . LEU A 1 109 ? -4.132 -15.160 21.836 1.00 86.44 109 LEU A N 1
ATOM 839 C CA . LEU A 1 109 ? -3.388 -15.096 23.093 1.00 86.44 109 LEU A CA 1
ATOM 840 C C . LEU A 1 109 ? -4.280 -15.680 24.200 1.00 86.44 109 LEU A C 1
ATOM 842 O O . LEU A 1 109 ? -5.137 -14.964 24.745 1.00 86.44 109 LEU A O 1
ATOM 846 N N . PRO A 1 110 ? -4.225 -17.001 24.444 1.00 87.31 110 PRO A N 1
ATOM 847 C CA . PRO A 1 110 ? -5.142 -17.671 25.357 1.00 87.31 110 PRO A CA 1
ATOM 848 C C . PRO A 1 110 ? -4.790 -17.438 26.832 1.00 87.31 110 PRO A C 1
ATOM 850 O O . PRO A 1 110 ? -5.542 -17.895 27.693 1.00 87.31 110 PRO A O 1
ATOM 853 N N . GLU A 1 111 ? -3.687 -16.755 27.150 1.00 91.12 111 GLU A N 1
ATOM 854 C CA . GLU A 1 111 ? -3.263 -16.532 28.531 1.00 91.12 111 GLU A CA 1
ATOM 855 C C . GLU A 1 111 ? -4.260 -15.657 29.298 1.00 91.12 111 GLU A C 1
ATOM 857 O O . GLU A 1 111 ? -4.849 -14.720 28.751 1.00 91.12 111 GLU A O 1
ATOM 862 N N . SER A 1 112 ? -4.431 -15.952 30.586 1.00 91.69 112 SER A N 1
ATOM 863 C CA . SER A 1 112 ? -5.259 -15.158 31.494 1.00 91.69 112 SER A CA 1
ATOM 864 C C . SER A 1 112 ? -4.601 -13.822 31.839 1.00 91.69 112 SER A C 1
ATOM 866 O O . SER A 1 112 ? -3.385 -13.725 31.990 1.00 91.69 112 SER A O 1
ATOM 868 N N . ARG A 1 113 ? -5.432 -12.799 32.020 1.00 92.69 113 ARG A N 1
ATOM 869 C CA . ARG A 1 113 ? -5.066 -11.459 32.477 1.00 92.69 113 ARG A CA 1
ATOM 870 C C . ARG A 1 113 ? -5.113 -11.360 33.997 1.00 92.69 113 ARG A C 1
ATOM 872 O O . ARG A 1 113 ? -5.892 -12.053 34.651 1.00 92.69 113 ARG A O 1
ATOM 879 N N . ASN A 1 114 ? -4.332 -10.439 34.549 1.00 90.81 114 ASN A N 1
ATOM 880 C CA . ASN A 1 114 ? -4.374 -10.062 35.952 1.00 90.81 114 ASN A CA 1
ATOM 881 C C . ASN A 1 114 ? -5.503 -9.036 36.205 1.00 90.81 114 ASN A C 1
ATOM 883 O O . ASN A 1 114 ? -5.368 -7.876 35.803 1.00 90.81 114 ASN A O 1
ATOM 887 N N . PRO A 1 115 ? -6.581 -9.398 36.925 1.00 92.56 115 PRO A N 1
ATOM 888 C CA . PRO A 1 115 ? -7.740 -8.522 37.134 1.00 92.56 115 PRO A CA 1
ATOM 889 C C . PRO A 1 115 ? -7.445 -7.247 37.941 1.00 92.56 115 PRO A C 1
ATOM 891 O O . PRO A 1 115 ? -8.234 -6.301 37.905 1.00 92.56 115 PRO A O 1
ATOM 894 N N . LEU A 1 116 ? -6.320 -7.193 38.666 1.00 88.69 116 LEU A N 1
ATOM 895 C CA . LEU A 1 116 ? -5.951 -6.037 39.488 1.00 88.69 116 LEU A CA 1
ATOM 896 C C . LEU A 1 116 ? -5.361 -4.878 38.678 1.00 88.69 116 LEU A C 1
ATOM 898 O O . LEU A 1 116 ? -5.466 -3.730 39.112 1.00 88.69 116 LEU A O 1
ATOM 902 N N . VAL A 1 117 ? -4.731 -5.177 37.538 1.00 88.88 117 VAL A N 1
ATOM 903 C CA . VAL A 1 117 ? -3.947 -4.207 36.751 1.00 88.88 117 VAL A CA 1
ATOM 904 C C . VAL A 1 117 ? -4.322 -4.178 35.269 1.00 88.88 117 VAL A C 1
ATOM 906 O O . VAL A 1 117 ? -4.125 -3.156 34.619 1.00 88.88 117 VAL A O 1
ATOM 909 N N . GLU A 1 118 ? -4.893 -5.256 34.731 1.00 90.94 118 GLU A N 1
ATOM 910 C CA . GLU A 1 118 ? -5.302 -5.354 33.329 1.00 90.94 118 GLU A CA 1
ATOM 911 C C . GLU A 1 118 ? -6.822 -5.199 33.161 1.00 90.94 118 GLU A C 1
ATOM 913 O O . GLU A 1 118 ? -7.615 -5.347 34.093 1.00 90.94 118 GLU A O 1
ATOM 918 N N . ARG A 1 119 ? -7.239 -4.891 31.930 1.00 92.31 119 ARG A N 1
ATOM 919 C CA . ARG A 1 119 ? -8.649 -4.791 31.527 1.00 92.31 119 ARG A CA 1
ATOM 920 C C . ARG A 1 119 ? -9.129 -6.124 30.964 1.00 92.31 119 ARG A C 1
ATOM 922 O O . ARG A 1 119 ? -8.389 -6.747 30.209 1.00 92.31 119 ARG A O 1
ATOM 929 N N . ALA A 1 120 ? -10.353 -6.542 31.276 1.00 94.81 120 ALA A N 1
ATOM 930 C CA . ALA A 1 120 ? -10.981 -7.669 30.581 1.00 94.81 120 ALA A CA 1
ATOM 931 C C . ALA A 1 120 ? -11.450 -7.239 29.182 1.00 94.81 120 ALA A C 1
ATOM 933 O O . ALA A 1 120 ? -11.656 -6.052 28.927 1.00 94.81 120 ALA A O 1
ATOM 934 N N . SER A 1 121 ? -11.634 -8.194 28.271 1.00 93.81 121 SER A N 1
ATOM 935 C CA . SER A 1 121 ? -12.129 -7.901 26.925 1.00 93.81 121 SER A CA 1
ATOM 936 C C . SER A 1 121 ? -13.633 -8.150 26.806 1.00 93.81 121 SER A C 1
ATOM 938 O O . SER A 1 121 ? -14.135 -9.151 27.312 1.00 93.81 121 SER A O 1
ATOM 940 N N . ILE A 1 122 ? -14.363 -7.274 26.115 1.00 94.25 122 ILE A N 1
ATOM 941 C CA . ILE A 1 122 ? -15.690 -7.607 25.579 1.00 94.25 122 ILE A CA 1
ATOM 942 C C . ILE A 1 122 ? -15.508 -8.285 24.224 1.00 94.25 122 ILE A C 1
ATOM 944 O O . ILE A 1 122 ? -14.728 -7.831 23.386 1.00 94.25 122 ILE A O 1
ATOM 948 N N . ARG A 1 123 ? -16.231 -9.385 24.008 1.00 91.75 123 ARG A N 1
ATOM 949 C CA . ARG A 1 123 ? -16.058 -10.263 22.852 1.00 91.75 123 ARG A CA 1
ATOM 950 C C . ARG A 1 123 ? -17.383 -10.523 22.141 1.00 91.75 123 ARG A C 1
ATOM 952 O O . ARG A 1 123 ? -18.384 -10.862 22.765 1.00 91.75 123 ARG A O 1
ATOM 959 N N . ALA A 1 124 ? -17.333 -10.446 20.809 1.00 81.12 124 ALA A N 1
ATOM 960 C CA . ALA A 1 124 ? -18.290 -11.081 19.900 1.00 81.12 124 ALA A CA 1
ATOM 961 C C . ALA A 1 124 ? -19.774 -10.775 20.198 1.00 81.12 124 ALA A C 1
ATOM 963 O O . ALA A 1 124 ? -20.579 -11.700 20.299 1.00 81.12 124 ALA A O 1
ATOM 964 N N . ILE A 1 125 ? -20.129 -9.488 20.332 1.00 92.38 125 ILE A N 1
ATOM 965 C CA . ILE A 1 125 ? -21.523 -9.057 20.505 1.00 92.38 125 ILE A CA 1
ATOM 966 C C . ILE A 1 125 ? -22.215 -8.928 19.151 1.00 92.38 125 ILE A C 1
ATOM 968 O O . ILE A 1 125 ? -21.840 -8.098 18.323 1.00 92.38 125 ILE A O 1
ATOM 972 N N . PHE A 1 126 ? -23.278 -9.705 18.968 1.00 95.19 126 PHE A N 1
ATOM 973 C CA . PHE A 1 126 ? -24.104 -9.716 17.766 1.00 95.19 126 PHE A CA 1
ATOM 974 C C . PHE A 1 126 ? -25.584 -9.669 18.141 1.00 95.19 126 PHE A C 1
ATOM 976 O O . PHE A 1 126 ? -26.003 -10.168 19.185 1.00 95.19 126 PHE A O 1
ATOM 983 N N . THR A 1 127 ? -26.398 -9.040 17.297 1.00 95.50 127 THR A N 1
ATOM 984 C CA . THR A 1 127 ? -27.854 -8.980 17.469 1.00 95.50 127 THR A CA 1
ATOM 985 C C . THR A 1 127 ? -28.494 -9.418 16.171 1.00 95.50 127 THR A C 1
ATOM 987 O O . THR A 1 127 ? -28.190 -8.865 15.116 1.00 95.50 127 THR A O 1
ATOM 990 N N . HIS A 1 128 ? -29.398 -10.387 16.241 1.00 96.56 128 HIS A N 1
ATOM 991 C CA . HIS A 1 128 ? -30.079 -10.861 15.052 1.00 96.56 128 HIS A CA 1
ATOM 992 C C . HIS A 1 128 ? -30.944 -9.730 14.448 1.00 96.56 128 HIS A C 1
ATOM 994 O O . HIS A 1 128 ? -31.599 -8.993 15.197 1.00 96.56 128 HIS A O 1
ATOM 1000 N N . PRO A 1 129 ? -30.991 -9.572 13.109 1.00 95.62 129 PRO A N 1
ATOM 1001 C CA . PRO A 1 129 ? -31.595 -8.400 12.466 1.00 95.62 129 PRO A CA 1
ATOM 1002 C C . PRO A 1 129 ? -33.060 -8.140 12.836 1.00 95.62 129 PRO A C 1
ATOM 1004 O O . PRO A 1 129 ? -33.448 -6.987 13.005 1.00 95.62 129 PRO A O 1
ATOM 1007 N N . ALA A 1 130 ? -33.858 -9.195 13.043 1.00 95.06 130 ALA A N 1
ATOM 1008 C CA . ALA A 1 130 ? -35.264 -9.081 13.452 1.00 95.06 130 ALA A CA 1
ATOM 1009 C C . ALA A 1 130 ? -35.471 -8.398 14.822 1.00 95.06 130 ALA A C 1
ATOM 1011 O O . ALA A 1 130 ? -36.552 -7.876 15.092 1.00 95.06 130 ALA A O 1
ATOM 1012 N N . TRP A 1 131 ? -34.438 -8.360 15.670 1.00 93.00 131 TRP A N 1
ATOM 1013 C CA . TRP A 1 131 ? -34.468 -7.711 16.986 1.00 93.00 131 TRP A CA 1
ATOM 1014 C C . TRP A 1 131 ? -33.522 -6.507 17.090 1.00 93.00 131 TRP A C 1
ATOM 1016 O O . TRP A 1 131 ? -33.311 -5.947 18.173 1.00 93.00 131 TRP A O 1
ATOM 1026 N N . ALA A 1 132 ? -32.951 -6.067 15.966 1.00 90.56 132 ALA A N 1
ATOM 1027 C CA . ALA A 1 132 ? -32.094 -4.894 15.936 1.00 90.56 132 ALA A CA 1
ATOM 1028 C C . ALA A 1 132 ? -32.853 -3.643 16.413 1.00 90.56 132 ALA A C 1
ATOM 1030 O O . ALA A 1 132 ? -34.057 -3.497 16.219 1.00 90.56 132 ALA A O 1
ATOM 1031 N N . ARG A 1 133 ? -32.130 -2.711 17.048 1.00 88.25 133 ARG A N 1
ATOM 1032 C CA . ARG A 1 133 ? -32.673 -1.439 17.580 1.00 88.25 133 ARG A CA 1
ATOM 1033 C C . ARG A 1 133 ? -33.738 -1.579 18.685 1.00 88.25 133 ARG A C 1
ATOM 1035 O O . ARG A 1 133 ? -34.315 -0.568 19.079 1.00 88.25 133 ARG A O 1
ATOM 1042 N N . GLN A 1 134 ? -33.914 -2.772 19.258 1.00 89.62 134 GLN A N 1
ATOM 1043 C CA . GLN A 1 134 ? -34.781 -3.016 20.423 1.00 89.62 134 GLN A CA 1
ATOM 1044 C C . GLN A 1 134 ? -34.034 -2.974 21.772 1.00 89.62 134 GLN A C 1
ATOM 1046 O O . GLN A 1 134 ? -34.614 -3.260 22.808 1.00 89.62 134 GLN A O 1
ATOM 1051 N N . GLY A 1 135 ? -32.744 -2.616 21.782 1.00 88.81 135 GLY A N 1
ATOM 1052 C CA . GLY A 1 135 ? -31.941 -2.495 23.011 1.00 88.81 135 GLY A CA 1
ATOM 1053 C C . GLY A 1 135 ? -31.160 -3.751 23.418 1.00 88.81 135 GLY A C 1
ATOM 1054 O O . GLY A 1 135 ? -30.377 -3.682 24.362 1.00 88.81 135 GLY A O 1
ATOM 1055 N N . LEU A 1 136 ? -31.281 -4.860 22.678 1.00 92.19 136 LEU A N 1
ATOM 1056 C CA . LEU A 1 136 ? -30.640 -6.138 23.031 1.00 92.19 136 LEU A CA 1
ATOM 1057 C C . LEU A 1 136 ? -29.106 -6.064 23.111 1.00 92.19 136 LEU A C 1
ATOM 1059 O O . LEU A 1 136 ? -28.512 -6.605 24.039 1.00 92.19 136 LEU A O 1
ATOM 1063 N N . GLY A 1 137 ? -28.454 -5.341 22.194 1.00 91.75 137 GLY A N 1
ATOM 1064 C CA . GLY A 1 137 ? -27.001 -5.131 22.255 1.00 91.75 137 GLY A CA 1
ATOM 1065 C C . GLY A 1 137 ? -26.558 -4.372 23.513 1.00 91.75 137 GLY A C 1
ATOM 1066 O O . GLY A 1 137 ? -25.536 -4.701 24.108 1.00 91.75 137 GLY A O 1
ATOM 1067 N N . THR A 1 138 ? -27.356 -3.401 23.972 1.00 90.75 138 THR A N 1
ATOM 1068 C CA . THR A 1 138 ? -27.093 -2.676 25.227 1.00 90.75 138 THR A CA 1
ATOM 1069 C C . THR A 1 138 ? -27.278 -3.589 26.438 1.00 90.75 138 THR A C 1
ATOM 1071 O O . THR A 1 138 ? -26.461 -3.540 27.354 1.00 90.75 138 THR A O 1
ATOM 1074 N N . MET A 1 139 ? -28.303 -4.451 26.431 1.00 91.12 139 MET A N 1
ATOM 1075 C CA . MET A 1 139 ? -28.494 -5.458 27.482 1.00 91.12 139 MET A CA 1
ATOM 1076 C C . MET A 1 139 ? -27.293 -6.405 27.565 1.00 91.12 139 MET A C 1
ATOM 1078 O O . MET A 1 139 ? -26.756 -6.600 28.652 1.00 91.12 139 MET A O 1
ATOM 1082 N N . MET A 1 140 ? -26.845 -6.948 26.427 1.00 93.75 140 MET A N 1
ATOM 1083 C CA . MET A 1 140 ? -25.685 -7.845 26.360 1.00 93.75 140 MET A CA 1
ATOM 1084 C C . MET A 1 140 ? -24.425 -7.175 26.918 1.00 93.75 140 MET A C 1
ATOM 1086 O O . MET A 1 140 ? -23.767 -7.735 27.788 1.00 93.75 140 MET A O 1
ATOM 1090 N N . MET A 1 141 ? -24.140 -5.938 26.495 1.00 92.25 141 MET A N 1
ATOM 1091 C CA . MET A 1 141 ? -23.013 -5.150 27.007 1.00 92.25 141 MET A CA 1
ATOM 1092 C C . MET A 1 141 ? -23.015 -5.030 28.534 1.00 92.25 141 MET A C 1
ATOM 1094 O O . MET A 1 141 ? -22.016 -5.340 29.179 1.00 92.25 141 MET A O 1
ATOM 1098 N N . ARG A 1 142 ? -24.142 -4.614 29.129 1.00 88.62 142 ARG A N 1
ATOM 1099 C CA . ARG A 1 142 ? -24.247 -4.439 30.587 1.00 88.62 142 ARG A CA 1
ATOM 1100 C C . ARG A 1 142 ? -24.149 -5.760 31.340 1.00 88.62 142 ARG A C 1
ATOM 1102 O O . ARG A 1 142 ? -23.555 -5.802 32.415 1.00 88.62 142 ARG A O 1
ATOM 1109 N N . TYR A 1 143 ? -24.693 -6.833 30.771 1.00 92.50 143 TYR A N 1
ATOM 1110 C CA . TYR A 1 143 ? -24.562 -8.164 31.347 1.00 92.50 143 TYR A CA 1
ATOM 1111 C C . TYR A 1 143 ? -23.090 -8.592 31.394 1.00 92.50 143 TYR A C 1
ATOM 1113 O O . TYR A 1 143 ? -22.583 -8.938 32.459 1.00 92.50 143 TYR A O 1
ATOM 1121 N N . CYS A 1 144 ? -22.360 -8.454 30.284 1.00 94.50 144 CYS A N 1
ATOM 1122 C CA . CYS A 1 144 ? -20.927 -8.742 30.233 1.00 94.50 144 CYS A CA 1
ATOM 1123 C C . CYS A 1 144 ? -20.105 -7.856 31.187 1.00 94.50 144 CYS A C 1
ATOM 1125 O O . CYS A 1 144 ? -19.203 -8.359 31.852 1.00 94.50 144 CYS A O 1
ATOM 1127 N N . GLU A 1 145 ? -20.434 -6.567 31.318 1.00 92.94 145 GLU A N 1
ATOM 1128 C CA . GLU A 1 145 ? -19.808 -5.668 32.301 1.00 92.94 145 GLU A CA 1
ATOM 1129 C C . GLU A 1 145 ? -20.006 -6.137 33.748 1.00 92.94 145 GLU A C 1
ATOM 1131 O O . GLU A 1 145 ? -19.074 -6.083 34.552 1.00 92.94 145 GLU A O 1
ATOM 1136 N N . GLY A 1 146 ? -21.218 -6.588 34.090 1.00 92.31 146 GLY A N 1
ATOM 1137 C CA . GLY A 1 146 ? -21.530 -7.172 35.395 1.00 92.31 146 GLY A CA 1
ATOM 1138 C C . GLY A 1 146 ? -20.682 -8.408 35.680 1.00 92.31 146 GLY A C 1
ATOM 1139 O O . GLY A 1 146 ? -19.985 -8.458 36.691 1.00 92.31 146 GLY A O 1
ATOM 1140 N N . ARG A 1 147 ? -20.664 -9.353 34.736 1.00 95.12 147 ARG A N 1
ATOM 1141 C CA . ARG A 1 147 ? -19.930 -10.621 34.859 1.00 95.12 147 ARG A CA 1
ATOM 1142 C C . ARG A 1 147 ? -18.413 -10.418 34.928 1.00 95.12 147 ARG A C 1
ATOM 1144 O O . ARG A 1 147 ? -17.747 -11.065 35.730 1.00 95.12 147 ARG A O 1
ATOM 1151 N N . ALA A 1 148 ? -17.862 -9.472 34.167 1.00 94.50 148 ALA A N 1
ATOM 1152 C CA . ALA A 1 148 ? -16.444 -9.126 34.252 1.00 94.50 148 ALA A CA 1
ATOM 1153 C C . ALA A 1 148 ? -16.068 -8.498 35.606 1.00 94.50 148 ALA A C 1
ATOM 1155 O O . ALA A 1 148 ? -15.000 -8.788 36.150 1.00 94.50 148 ALA A O 1
ATOM 1156 N N . ARG A 1 149 ? -16.957 -7.674 36.180 1.00 94.44 149 ARG A N 1
ATOM 1157 C CA . ARG A 1 149 ? -16.773 -7.090 37.517 1.00 94.44 149 ARG A CA 1
ATOM 1158 C C . ARG A 1 149 ? -16.802 -8.154 38.613 1.00 94.44 149 ARG A C 1
ATOM 1160 O O . ARG A 1 149 ? -15.987 -8.093 39.527 1.00 94.44 149 ARG A O 1
ATOM 1167 N N . GLU A 1 150 ? -17.694 -9.137 38.506 1.00 94.44 150 GLU A N 1
ATOM 1168 C CA . GLU A 1 150 ? -17.717 -10.315 39.389 1.00 94.44 150 GLU A CA 1
ATOM 1169 C C . GLU A 1 150 ? -16.420 -11.134 39.280 1.00 94.44 150 GLU A C 1
ATOM 1171 O O . GLU A 1 150 ? -15.943 -11.667 40.277 1.00 94.44 150 GLU A O 1
ATOM 1176 N N . GLY A 1 151 ? -15.795 -11.154 38.098 1.00 92.50 151 GLY A N 1
ATOM 1177 C CA . GLY A 1 151 ? -14.452 -11.697 37.870 1.00 92.50 151 GLY A CA 1
ATOM 1178 C C . GLY A 1 151 ? -13.293 -10.837 38.401 1.00 92.50 151 GLY A C 1
ATOM 1179 O O . GLY A 1 151 ? -12.135 -11.172 38.162 1.00 92.50 151 GLY A O 1
ATOM 1180 N N . GLY A 1 152 ? -13.573 -9.727 39.092 1.00 95.00 152 GLY A N 1
ATOM 1181 C CA . GLY A 1 152 ? -12.575 -8.863 39.733 1.00 95.00 152 GLY A CA 1
ATOM 1182 C C . GLY A 1 152 ? -12.006 -7.741 38.858 1.00 95.00 152 GLY A C 1
ATOM 1183 O O . GLY A 1 152 ? -11.186 -6.960 39.341 1.00 95.00 152 GLY A O 1
ATOM 1184 N N . PHE A 1 153 ? -12.434 -7.616 37.598 1.00 95.19 153 PHE A N 1
ATOM 1185 C CA . PHE A 1 153 ? -11.912 -6.595 36.688 1.00 95.19 153 PHE A CA 1
ATOM 1186 C C . PHE A 1 153 ? -12.529 -5.218 36.949 1.00 95.19 153 PHE A C 1
ATOM 1188 O O . PHE A 1 153 ? -13.743 -5.063 37.093 1.00 95.19 153 PHE A O 1
ATOM 1195 N N . LYS A 1 154 ? -11.680 -4.184 36.946 1.00 92.06 154 LYS A N 1
ATOM 1196 C CA . LYS A 1 154 ? -12.089 -2.776 37.130 1.00 92.06 154 LYS A CA 1
ATOM 1197 C C . LYS A 1 154 ? -12.278 -2.008 35.822 1.00 92.06 154 LYS A C 1
ATOM 1199 O O . LYS A 1 154 ? -12.818 -0.905 35.836 1.00 92.06 154 LYS A O 1
ATOM 1204 N N . GLY A 1 155 ? -11.819 -2.564 34.704 1.00 90.00 155 GLY A N 1
ATOM 1205 C CA . GLY A 1 155 ? -11.866 -1.920 33.397 1.00 90.00 155 GLY A CA 1
ATOM 1206 C C . GLY A 1 155 ? -12.049 -2.923 32.269 1.00 90.00 155 GLY A C 1
ATOM 1207 O O . GLY A 1 155 ? -11.743 -4.107 32.416 1.00 90.00 155 GLY A O 1
ATOM 1208 N N . LEU A 1 156 ? -12.545 -2.418 31.142 1.00 91.81 156 LEU A N 1
ATOM 1209 C CA . LEU A 1 156 ? -12.832 -3.199 29.948 1.00 91.81 156 LEU A CA 1
ATOM 1210 C C . LEU A 1 156 ? -12.195 -2.573 28.715 1.00 91.81 156 LEU A C 1
ATOM 1212 O O . LEU A 1 156 ? -12.025 -1.356 28.638 1.00 91.81 156 LEU A O 1
ATOM 1216 N N . GLU A 1 157 ? -11.890 -3.418 27.744 1.00 91.88 157 GLU A N 1
ATOM 1217 C CA . GLU A 1 157 ? -11.480 -3.042 26.395 1.00 91.88 157 GLU A CA 1
ATOM 1218 C C . GLU A 1 157 ? -12.131 -3.963 25.361 1.00 91.88 157 GLU A C 1
ATOM 1220 O O . GLU A 1 157 ? -12.697 -4.995 25.711 1.00 91.88 157 GLU A O 1
ATOM 1225 N N . MET A 1 158 ? -12.106 -3.588 24.084 1.00 89.69 158 MET A N 1
ATOM 1226 C CA . MET A 1 158 ? -12.660 -4.421 23.014 1.00 89.69 158 MET A CA 1
ATOM 1227 C C . MET A 1 158 ? -12.164 -3.978 21.644 1.00 89.69 158 MET A C 1
ATOM 1229 O O . MET A 1 158 ? -11.884 -2.799 21.434 1.00 89.69 158 MET A O 1
ATOM 1233 N N . GLY A 1 159 ? -12.142 -4.915 20.697 1.00 87.19 159 GLY A N 1
ATOM 1234 C CA . GLY A 1 159 ? -12.196 -4.586 19.275 1.00 87.19 159 GLY A CA 1
ATOM 1235 C C . GLY A 1 159 ? -13.647 -4.353 18.850 1.00 87.19 159 GLY A C 1
ATOM 1236 O O . GLY A 1 159 ? -14.517 -5.169 19.154 1.00 87.19 159 GLY A O 1
ATOM 1237 N N . ALA A 1 160 ? -13.919 -3.253 18.147 1.00 87.56 160 ALA A N 1
ATOM 1238 C CA . ALA A 1 160 ? -15.252 -2.927 17.648 1.00 87.56 160 ALA A CA 1
ATOM 1239 C C . ALA A 1 160 ? -15.318 -3.053 16.123 1.00 87.56 160 ALA A C 1
ATOM 1241 O O . ALA A 1 160 ? -14.451 -2.549 15.412 1.00 87.56 160 ALA A O 1
ATOM 1242 N N . THR A 1 161 ? -16.386 -3.665 15.608 1.00 89.06 161 THR A N 1
ATOM 1243 C CA . THR A 1 161 ? -16.769 -3.476 14.205 1.00 89.06 161 THR A CA 1
ATOM 1244 C C . THR A 1 161 ? -17.248 -2.040 13.999 1.00 89.06 161 THR A C 1
ATOM 1246 O O . THR A 1 161 ? -17.815 -1.435 14.911 1.00 89.06 161 THR A O 1
ATOM 1249 N N . LEU A 1 162 ? -17.094 -1.502 12.789 1.00 88.56 162 LEU A N 1
ATOM 1250 C CA . LEU A 1 162 ? -17.585 -0.176 12.404 1.00 88.56 162 LEU A CA 1
ATOM 1251 C C . LEU A 1 162 ? -19.095 -0.037 12.654 1.00 88.56 162 LEU A C 1
ATOM 1253 O O . LEU A 1 162 ? -19.554 1.005 13.121 1.00 88.56 162 LEU A O 1
ATOM 1257 N N . SER A 1 163 ? -19.863 -1.111 12.433 1.00 89.38 163 SER A N 1
ATOM 1258 C CA . SER A 1 163 ? -21.297 -1.152 12.741 1.00 89.38 163 SER A CA 1
ATOM 1259 C C . SER A 1 163 ? -21.595 -1.146 14.252 1.00 89.38 163 SER A C 1
ATOM 1261 O O . SER A 1 163 ? -22.648 -0.657 14.667 1.00 89.38 163 SER A O 1
ATOM 1263 N N . GLY A 1 164 ? -20.670 -1.641 15.083 1.00 88.81 164 GLY A N 1
ATOM 1264 C CA . GLY A 1 164 ? -20.773 -1.698 16.543 1.00 88.81 164 GLY A CA 1
ATOM 1265 C C . GLY A 1 164 ? -20.317 -0.435 17.281 1.00 88.81 164 GLY A C 1
ATOM 1266 O O . GLY A 1 164 ? -20.783 -0.206 18.395 1.00 88.81 164 GLY A O 1
ATOM 1267 N N . VAL A 1 165 ? -19.478 0.422 16.679 1.00 89.06 165 VAL A N 1
ATOM 1268 C CA . VAL A 1 165 ? -18.908 1.625 17.336 1.00 89.06 165 VAL A CA 1
ATOM 1269 C C . VAL A 1 165 ? -19.979 2.468 18.039 1.00 89.06 165 VAL A C 1
ATOM 1271 O O . VAL A 1 165 ? -19.865 2.738 19.232 1.00 89.06 165 VAL A O 1
ATOM 1274 N N . LYS A 1 166 ? -21.082 2.786 17.347 1.00 88.06 166 LYS A N 1
ATOM 1275 C CA . LYS A 1 166 ? -22.177 3.607 17.901 1.00 88.06 166 LYS A CA 1
ATOM 1276 C C . LYS A 1 166 ? -22.842 2.990 19.138 1.00 88.06 166 LYS A C 1
ATOM 1278 O O . LYS A 1 166 ? -23.354 3.719 19.986 1.00 88.06 166 LYS A O 1
ATOM 1283 N N . LEU A 1 167 ? -22.897 1.657 19.230 1.00 88.25 167 LEU A N 1
ATOM 1284 C CA . LEU A 1 167 ? -23.416 0.970 20.417 1.00 88.25 167 LEU A CA 1
ATOM 1285 C C . LEU A 1 167 ? -22.466 1.181 21.599 1.00 88.25 167 LEU A C 1
ATOM 1287 O O . LEU A 1 167 ? -22.916 1.571 22.674 1.00 88.25 167 LEU A O 1
ATOM 1291 N N . TYR A 1 168 ? -21.171 0.949 21.390 1.00 89.25 168 TYR A N 1
ATOM 1292 C CA . TYR A 1 168 ? -20.166 1.042 22.448 1.00 89.25 168 TYR A CA 1
ATOM 1293 C C . TYR A 1 168 ? -19.985 2.479 22.949 1.00 89.25 168 TYR A C 1
ATOM 1295 O O . TYR A 1 168 ? -19.962 2.700 24.159 1.00 89.25 168 TYR A O 1
ATOM 1303 N N . GLU A 1 169 ? -19.985 3.470 22.052 1.00 87.56 169 GLU A N 1
ATOM 1304 C CA . GLU A 1 169 ? -19.987 4.894 22.421 1.00 87.56 169 GLU A CA 1
ATOM 1305 C C . GLU A 1 169 ? -21.187 5.244 23.308 1.00 87.56 169 GLU A C 1
ATOM 1307 O O . GLU A 1 169 ? -21.037 5.885 24.349 1.00 87.56 169 GLU A O 1
ATOM 1312 N N . ARG A 1 170 ? -22.384 4.748 22.960 1.00 86.25 170 ARG A N 1
ATOM 1313 C CA . ARG A 1 170 ? -23.593 4.934 23.775 1.00 86.25 170 ARG A CA 1
ATOM 1314 C C . ARG A 1 170 ? -23.494 4.253 25.145 1.00 86.25 170 ARG A C 1
ATOM 1316 O O . ARG A 1 170 ? -24.100 4.730 26.102 1.00 86.25 170 ARG A O 1
ATOM 1323 N N . CYS A 1 171 ? -22.751 3.153 25.253 1.00 85.44 171 CYS A N 1
ATOM 1324 C CA . CYS A 1 171 ? -22.485 2.471 26.521 1.00 85.44 171 CYS A CA 1
ATOM 1325 C C . CYS A 1 171 ? -21.416 3.173 27.381 1.00 85.44 171 CYS A C 1
ATOM 1327 O O . CYS A 1 171 ? -21.239 2.784 28.539 1.00 85.44 171 CYS A O 1
ATOM 1329 N N . GLY A 1 172 ? -20.769 4.225 26.865 1.00 84.94 172 GLY A N 1
ATOM 1330 C CA . GLY A 1 172 ? -19.746 5.012 27.558 1.00 84.94 172 GLY A CA 1
ATOM 1331 C C . GLY A 1 172 ? -18.310 4.606 27.220 1.00 84.94 172 GLY A C 1
ATOM 1332 O O . GLY A 1 172 ? -17.371 5.152 27.802 1.00 84.94 172 GLY A O 1
ATOM 1333 N N . THR A 1 173 ? -18.118 3.666 26.289 1.00 85.19 173 THR A N 1
ATOM 1334 C CA . THR A 1 173 ? -16.794 3.301 25.779 1.00 85.19 173 THR A CA 1
ATOM 1335 C C . THR A 1 173 ? -16.234 4.442 24.936 1.00 85.19 173 THR A C 1
ATOM 1337 O O . THR A 1 173 ? -16.953 5.095 24.183 1.00 85.19 173 THR A O 1
ATOM 1340 N N . LYS A 1 174 ? -14.928 4.675 25.049 1.00 83.44 174 LYS A N 1
ATOM 1341 C CA . LYS A 1 174 ? -14.188 5.620 24.212 1.00 83.44 174 LYS A CA 1
ATOM 1342 C C . LYS A 1 174 ? -13.126 4.850 23.439 1.00 83.44 174 LYS A C 1
ATOM 1344 O O . LYS A 1 174 ? -12.596 3.866 23.954 1.00 83.44 174 LYS A O 1
ATOM 1349 N N . MET A 1 175 ? -12.815 5.305 22.229 1.00 76.50 175 MET A N 1
ATOM 1350 C CA . MET A 1 175 ? -11.676 4.787 21.470 1.00 76.50 175 MET A CA 1
ATOM 1351 C C . MET A 1 175 ? -10.406 4.930 22.316 1.00 76.50 175 MET A C 1
ATOM 1353 O O . MET A 1 175 ? -10.126 6.020 22.816 1.00 76.50 175 MET A O 1
ATOM 1357 N N . SER A 1 176 ? -9.676 3.829 22.516 1.00 66.62 176 SER A N 1
ATOM 1358 C CA . SER A 1 176 ? -8.464 3.814 23.347 1.00 66.62 176 SER A CA 1
ATOM 1359 C C . SER A 1 176 ? -7.331 4.625 22.727 1.00 66.62 176 SER A C 1
ATOM 1361 O O . SER A 1 176 ? -6.549 5.217 23.460 1.00 66.62 176 SER A O 1
ATOM 1363 N N . GLN A 1 177 ? -7.285 4.694 21.395 1.00 62.72 177 GLN A N 1
ATOM 1364 C CA . GLN A 1 177 ? -6.353 5.521 20.643 1.00 62.72 177 GLN A CA 1
ATOM 1365 C C . GLN A 1 177 ? -7.128 6.479 19.739 1.00 62.72 177 GLN A C 1
ATOM 1367 O O . GLN A 1 177 ? -8.070 6.090 19.039 1.00 62.72 177 GLN A O 1
ATOM 1372 N N . ALA A 1 178 ? -6.733 7.753 19.760 1.00 66.31 178 ALA A N 1
ATOM 1373 C CA . ALA A 1 178 ? -7.154 8.686 18.730 1.00 66.31 178 ALA A CA 1
ATOM 1374 C C . ALA A 1 178 ? -6.595 8.191 17.393 1.00 66.31 178 ALA A C 1
ATOM 1376 O O . ALA A 1 178 ? -5.450 7.753 17.323 1.00 66.31 178 ALA A O 1
ATOM 1377 N N . ALA A 1 179 ? -7.397 8.250 16.330 1.00 77.69 179 ALA A N 1
ATOM 1378 C CA . ALA A 1 179 ? -6.900 7.889 15.010 1.00 77.69 179 ALA A CA 1
ATOM 1379 C C . ALA A 1 179 ? -5.646 8.733 14.685 1.00 77.69 179 ALA A C 1
ATOM 1381 O O . ALA A 1 179 ? -5.683 9.943 14.940 1.00 77.69 179 ALA A O 1
ATOM 1382 N N . PRO A 1 180 ? -4.586 8.132 14.113 1.00 86.88 180 PRO A N 1
ATOM 1383 C CA . PRO A 1 180 ? -3.286 8.783 13.957 1.00 86.88 180 PRO A CA 1
ATOM 1384 C C . PRO A 1 180 ? -3.427 10.077 13.161 1.00 86.88 180 PRO A C 1
ATOM 1386 O O . PRO A 1 180 ? -4.100 10.102 12.128 1.00 86.88 180 PRO A O 1
ATOM 1389 N N . LYS A 1 181 ? -2.836 11.162 13.658 1.00 92.38 181 LYS A N 1
ATOM 1390 C CA . LYS A 1 181 ? -2.855 12.476 13.008 1.00 92.38 181 LYS A CA 1
ATOM 1391 C C . LYS A 1 181 ? -1.522 12.768 12.345 1.00 92.38 181 LYS A C 1
ATOM 1393 O O . LYS A 1 181 ? -1.517 13.213 11.207 1.00 92.38 181 LYS A O 1
ATOM 1398 N N . ASN A 1 182 ? -0.417 12.491 13.029 1.00 94.12 182 ASN A N 1
ATOM 1399 C CA . ASN A 1 182 ? 0.933 12.743 12.539 1.00 94.12 182 ASN A CA 1
ATOM 1400 C C . ASN A 1 182 ? 1.489 11.467 11.906 1.00 94.12 182 ASN A C 1
ATOM 1402 O O . ASN A 1 182 ? 1.705 10.473 12.601 1.00 94.12 182 ASN A O 1
ATOM 1406 N N . ILE A 1 183 ? 1.691 11.480 10.592 1.00 96.25 183 ILE A N 1
ATOM 1407 C CA . ILE A 1 183 ? 2.128 10.316 9.822 1.00 96.25 183 ILE A CA 1
ATOM 1408 C C . ILE A 1 183 ? 3.501 10.607 9.222 1.00 96.25 183 ILE A C 1
ATOM 1410 O O . ILE A 1 183 ? 3.650 11.535 8.430 1.00 96.25 183 ILE A O 1
ATOM 1414 N N . ALA A 1 184 ? 4.484 9.779 9.566 1.00 96.94 184 ALA A N 1
ATOM 1415 C CA . ALA A 1 184 ? 5.808 9.792 8.958 1.00 96.94 184 ALA A CA 1
ATOM 1416 C C . ALA A 1 184 ? 5.889 8.719 7.864 1.00 96.94 184 ALA A C 1
ATOM 1418 O O . ALA A 1 184 ? 5.720 7.531 8.134 1.00 96.94 184 ALA A O 1
ATOM 1419 N N . ILE A 1 185 ? 6.173 9.117 6.631 1.00 98.06 185 ILE A N 1
ATOM 1420 C CA . ILE A 1 185 ? 6.409 8.224 5.497 1.00 98.06 185 ILE A CA 1
ATOM 1421 C C . ILE A 1 185 ? 7.897 8.279 5.172 1.00 98.06 185 ILE A C 1
ATOM 1423 O O . ILE A 1 185 ? 8.436 9.329 4.837 1.00 98.06 185 ILE A O 1
ATOM 1427 N N . VAL A 1 186 ? 8.580 7.146 5.274 1.00 97.31 186 VAL A N 1
ATOM 1428 C CA . VAL A 1 186 ? 10.028 7.066 5.065 1.00 97.31 186 VAL A CA 1
ATOM 1429 C C . VAL A 1 186 ? 10.287 6.582 3.649 1.00 97.31 186 VAL A C 1
ATOM 1431 O O . VAL A 1 186 ? 9.982 5.435 3.344 1.00 97.31 186 VAL A O 1
ATOM 1434 N N . GLY A 1 187 ? 10.845 7.446 2.802 1.00 95.25 187 GLY A N 1
ATOM 1435 C CA . GLY A 1 187 ? 11.043 7.230 1.367 1.00 95.25 187 GLY A CA 1
ATOM 1436 C C . GLY A 1 187 ? 10.065 8.044 0.518 1.00 95.25 187 GLY A C 1
ATOM 1437 O O . GLY A 1 187 ? 8.858 7.840 0.587 1.00 95.25 187 GLY A O 1
ATOM 1438 N N . GLY A 1 188 ? 10.591 8.936 -0.322 1.00 94.12 188 GLY A N 1
ATOM 1439 C CA . GLY A 1 188 ? 9.819 9.886 -1.130 1.00 94.12 188 GLY A CA 1
ATOM 1440 C C . GLY A 1 188 ? 9.710 9.540 -2.614 1.00 94.12 188 GLY A C 1
ATOM 1441 O O . GLY A 1 188 ? 9.473 10.410 -3.443 1.00 94.12 188 GLY A O 1
ATOM 1442 N N . SER A 1 189 ? 9.881 8.267 -2.973 1.00 92.62 189 SER A N 1
ATOM 1443 C CA . SER A 1 189 ? 9.625 7.768 -4.333 1.00 92.62 189 SER A CA 1
ATOM 1444 C C . SER A 1 189 ? 8.150 7.359 -4.512 1.00 92.62 189 SER A C 1
ATOM 1446 O O . SER A 1 189 ? 7.310 7.663 -3.667 1.00 92.62 189 SER A O 1
ATOM 1448 N N . LEU A 1 190 ? 7.819 6.635 -5.590 1.00 93.81 190 LEU A N 1
ATOM 1449 C CA . LEU A 1 190 ? 6.442 6.263 -5.948 1.00 93.81 190 LEU A CA 1
ATOM 1450 C C . LEU A 1 190 ? 5.665 5.639 -4.784 1.00 93.81 190 LEU A C 1
ATOM 1452 O O . LEU A 1 190 ? 4.543 6.045 -4.527 1.00 93.81 190 LEU A O 1
ATOM 1456 N N . GLY A 1 191 ? 6.257 4.689 -4.050 1.00 95.06 191 GLY A N 1
ATOM 1457 C CA . GLY A 1 191 ? 5.573 4.022 -2.937 1.00 95.06 191 GLY A CA 1
ATOM 1458 C C . GLY A 1 191 ? 5.140 4.989 -1.831 1.00 95.06 191 GLY A C 1
ATOM 1459 O O . GLY A 1 191 ? 3.988 4.956 -1.405 1.00 95.06 191 GLY A O 1
ATOM 1460 N N . GLY A 1 192 ? 6.038 5.877 -1.399 1.00 97.31 192 GLY A N 1
ATOM 1461 C CA . GLY A 1 192 ? 5.731 6.858 -0.359 1.00 97.31 192 GLY A CA 1
ATOM 1462 C C . GLY A 1 192 ? 4.775 7.940 -0.840 1.00 97.31 192 GLY A C 1
ATOM 1463 O O . GLY A 1 192 ? 3.862 8.317 -0.113 1.00 97.31 192 GLY A O 1
ATOM 1464 N N . LEU A 1 193 ? 4.925 8.383 -2.087 1.00 97.69 193 LEU A N 1
ATOM 1465 C CA . LEU A 1 193 ? 4.056 9.388 -2.687 1.00 97.69 193 LEU A CA 1
ATOM 1466 C C . LEU A 1 193 ? 2.635 8.873 -2.960 1.00 97.69 193 LEU A C 1
ATOM 1468 O O . LEU A 1 193 ? 1.680 9.584 -2.669 1.00 97.69 193 LEU A O 1
ATOM 1472 N N . LEU A 1 194 ? 2.471 7.637 -3.448 1.00 98.06 194 LEU A N 1
ATOM 1473 C CA . LEU A 1 194 ? 1.157 6.997 -3.612 1.00 98.06 194 LEU A CA 1
ATOM 1474 C C . LEU A 1 194 ? 0.405 6.964 -2.275 1.00 98.06 194 LEU A C 1
ATOM 1476 O O . LEU A 1 194 ? -0.757 7.362 -2.190 1.00 98.06 194 LEU A O 1
ATOM 1480 N N . VAL A 1 195 ? 1.087 6.540 -1.208 1.00 98.12 195 VAL A N 1
ATOM 1481 C CA . VAL A 1 195 ? 0.511 6.519 0.141 1.00 98.12 195 VAL A CA 1
ATOM 1482 C C . VAL A 1 195 ? 0.236 7.936 0.646 1.00 98.12 195 VAL A C 1
ATOM 1484 O O . VAL A 1 195 ? -0.840 8.192 1.181 1.00 98.12 195 VAL A O 1
ATOM 1487 N N . GLY A 1 196 ? 1.172 8.865 0.450 1.00 98.19 196 GLY A N 1
ATOM 1488 C CA . GLY A 1 196 ? 1.042 10.258 0.868 1.00 98.19 196 GLY A CA 1
ATOM 1489 C C . GLY A 1 196 ? -0.161 10.954 0.236 1.00 98.19 196 GLY A C 1
ATOM 1490 O O . GLY A 1 196 ? -0.941 11.576 0.951 1.00 98.19 196 GLY A O 1
ATOM 1491 N N . VAL A 1 197 ? -0.364 10.794 -1.074 1.00 98.12 197 VAL A N 1
ATOM 1492 C CA . VAL A 1 197 ? -1.517 11.352 -1.799 1.00 98.12 197 VAL A CA 1
ATOM 1493 C C . VAL A 1 197 ? -2.828 10.709 -1.337 1.00 98.12 197 VAL A C 1
ATOM 1495 O O . VAL A 1 197 ? -3.805 11.414 -1.089 1.00 98.12 197 VAL A O 1
ATOM 1498 N N . ALA A 1 198 ? -2.868 9.384 -1.161 1.00 97.62 198 ALA A N 1
ATOM 1499 C CA . ALA A 1 198 ? -4.067 8.718 -0.647 1.00 97.62 198 ALA A CA 1
ATOM 1500 C C . ALA A 1 198 ? -4.435 9.202 0.766 1.00 97.62 198 ALA A C 1
ATOM 1502 O O . ALA A 1 198 ? -5.606 9.448 1.052 1.00 97.62 198 ALA A O 1
ATOM 1503 N N . LEU A 1 199 ? -3.439 9.373 1.642 1.00 97.19 199 LEU A N 1
ATOM 1504 C CA . LEU A 1 199 ? -3.640 9.901 2.990 1.00 97.19 199 LEU A CA 1
ATOM 1505 C C . LEU A 1 199 ? -4.064 11.370 2.969 1.00 97.19 199 LEU A C 1
ATOM 1507 O O . LEU A 1 199 ? -4.959 11.740 3.723 1.00 97.19 199 LEU A O 1
ATOM 1511 N N . LYS A 1 200 ? -3.483 12.195 2.093 1.00 97.00 200 LYS A N 1
ATOM 1512 C CA . LYS A 1 200 ? -3.858 13.606 1.932 1.00 97.00 200 LYS A CA 1
ATOM 1513 C C . LYS A 1 200 ? -5.354 13.745 1.642 1.00 97.00 200 LYS A C 1
ATOM 1515 O O . LYS A 1 200 ? -6.030 14.520 2.311 1.00 97.00 200 LYS A O 1
ATOM 1520 N N . HIS A 1 201 ? -5.886 12.929 0.734 1.00 95.50 201 HIS A N 1
ATOM 1521 C CA . HIS A 1 201 ? -7.310 12.927 0.387 1.00 95.50 201 HIS A CA 1
ATOM 1522 C C . HIS A 1 201 ? -8.211 12.213 1.410 1.00 95.50 201 HIS A C 1
ATOM 1524 O O . HIS A 1 201 ? -9.434 12.274 1.299 1.00 95.50 201 HIS A O 1
ATOM 1530 N N . LEU A 1 202 ? -7.648 11.509 2.400 1.00 93.75 202 LEU A N 1
ATOM 1531 C CA . LEU A 1 202 ? -8.439 10.714 3.341 1.00 93.75 202 LEU A CA 1
ATOM 1532 C C . LEU A 1 202 ? -9.229 11.591 4.319 1.00 93.75 202 LEU A C 1
ATOM 1534 O O . LEU A 1 202 ? -10.395 11.302 4.588 1.00 93.75 202 LEU A O 1
ATOM 1538 N N . ARG A 1 203 ? -8.585 12.609 4.913 1.00 90.81 203 ARG A N 1
ATOM 1539 C CA . ARG A 1 203 ? -9.218 13.557 5.850 1.00 90.81 203 ARG A CA 1
ATOM 1540 C C . ARG A 1 203 ? -8.322 14.753 6.194 1.00 90.81 203 ARG A C 1
ATOM 1542 O O . ARG A 1 203 ? -7.112 14.616 6.356 1.00 90.81 203 ARG A O 1
ATOM 1549 N N . LYS A 1 204 ? -8.970 15.881 6.492 1.00 92.44 204 LYS A N 1
ATOM 1550 C CA . LYS A 1 204 ? -8.356 17.189 6.780 1.00 92.44 204 LYS A CA 1
ATOM 1551 C C . LYS A 1 204 ? -7.348 17.230 7.929 1.00 92.44 204 LYS A C 1
ATOM 1553 O O . LYS A 1 204 ? -6.420 18.025 7.931 1.00 92.44 204 LYS A O 1
ATOM 1558 N N . ASN A 1 205 ? -7.555 16.429 8.969 1.00 91.75 205 ASN A N 1
ATOM 1559 C CA . ASN A 1 205 ? -6.792 16.535 10.216 1.00 91.75 205 ASN A CA 1
ATOM 1560 C C . ASN A 1 205 ? -5.519 15.671 10.251 1.00 91.75 205 ASN A C 1
ATOM 1562 O O . ASN A 1 205 ? -5.024 15.385 11.345 1.00 91.75 205 ASN A O 1
ATOM 1566 N N . LEU A 1 206 ? -5.037 15.219 9.091 1.00 95.88 206 LEU A N 1
ATOM 1567 C CA . LEU A 1 206 ? -3.758 14.528 8.961 1.00 95.88 206 LEU A CA 1
ATOM 1568 C C . LEU A 1 206 ? -2.621 15.523 8.714 1.00 95.88 206 LEU A C 1
ATOM 1570 O O . LEU A 1 206 ? -2.789 16.498 7.986 1.00 95.88 206 LEU A O 1
ATOM 1574 N N . ASN A 1 207 ? -1.466 15.227 9.299 1.00 96.06 207 ASN A N 1
ATOM 1575 C CA . ASN A 1 207 ? -0.192 15.894 9.076 1.00 96.06 207 ASN A CA 1
ATOM 1576 C C . ASN A 1 207 ? 0.778 14.841 8.540 1.00 96.06 207 ASN A C 1
ATOM 1578 O O . ASN A 1 207 ? 1.182 13.937 9.275 1.00 96.06 207 ASN A O 1
ATOM 1582 N N . ILE A 1 208 ? 1.090 14.908 7.251 1.00 97.88 208 ILE A N 1
ATOM 1583 C CA . ILE A 1 208 ? 1.801 13.856 6.523 1.00 97.88 208 ILE A CA 1
ATOM 1584 C C . ILE A 1 208 ? 3.188 14.368 6.155 1.00 97.88 208 ILE A C 1
ATOM 1586 O O . ILE A 1 208 ? 3.316 15.326 5.399 1.00 97.88 208 ILE A O 1
ATOM 1590 N N . HIS A 1 209 ? 4.224 13.718 6.673 1.00 97.06 209 HIS A N 1
ATOM 1591 C CA . HIS A 1 209 ? 5.617 14.062 6.409 1.00 97.06 209 HIS A CA 1
ATOM 1592 C C . HIS A 1 209 ? 6.275 12.945 5.609 1.00 97.06 209 HIS A C 1
ATOM 1594 O O . HIS A 1 209 ? 6.394 11.823 6.098 1.00 97.06 209 HIS A O 1
ATOM 1600 N N . ILE A 1 210 ? 6.718 13.246 4.391 1.00 97.88 210 ILE A N 1
ATOM 1601 C CA . ILE A 1 210 ? 7.593 12.368 3.617 1.00 97.88 210 ILE A CA 1
ATOM 1602 C C . ILE A 1 210 ? 9.041 12.737 3.926 1.00 97.88 210 ILE A C 1
ATOM 1604 O O . ILE A 1 210 ? 9.455 13.867 3.697 1.00 97.88 210 ILE A O 1
ATOM 1608 N N . LEU A 1 211 ? 9.813 11.762 4.400 1.00 96.69 211 LEU A N 1
ATOM 1609 C CA . LEU A 1 211 ? 11.240 11.885 4.674 1.00 96.69 211 LEU A CA 1
ATOM 1610 C C . LEU A 1 211 ? 12.026 11.190 3.569 1.00 96.69 211 LEU A C 1
ATOM 1612 O O . LEU A 1 211 ? 12.016 9.958 3.459 1.00 96.69 211 LEU A O 1
ATOM 1616 N N . GLU A 1 212 ? 12.715 11.970 2.749 1.00 94.94 212 GLU A N 1
ATOM 1617 C CA . GLU A 1 212 ? 13.541 11.472 1.661 1.00 94.94 212 GLU A CA 1
ATOM 1618 C C . GLU A 1 212 ? 15.021 11.637 1.999 1.00 94.94 212 GLU A C 1
ATOM 1620 O O . GLU A 1 212 ? 15.508 12.734 2.252 1.00 94.94 212 GLU A O 1
ATOM 1625 N N . ARG A 1 213 ? 15.770 10.530 1.956 1.00 93.06 213 ARG A N 1
ATOM 1626 C CA . ARG A 1 213 ? 17.209 10.527 2.261 1.00 93.06 213 ARG A CA 1
ATOM 1627 C C . ARG A 1 213 ? 18.050 11.285 1.234 1.00 93.06 213 ARG A C 1
ATOM 1629 O O . ARG A 1 213 ? 19.168 11.672 1.546 1.00 93.06 213 ARG A O 1
ATOM 1636 N N . ASN A 1 214 ? 17.577 11.403 -0.005 1.00 89.69 214 ASN A N 1
ATOM 1637 C CA . ASN A 1 214 ? 18.320 12.085 -1.052 1.00 89.69 214 ASN A CA 1
ATOM 1638 C C . ASN A 1 214 ? 18.209 13.609 -0.864 1.00 89.69 214 ASN A C 1
ATOM 1640 O O . ASN A 1 214 ? 17.105 14.114 -0.646 1.00 89.69 214 ASN A O 1
ATOM 1644 N N . PRO A 1 215 ? 19.326 14.351 -0.968 1.00 86.69 215 PRO A N 1
ATOM 1645 C CA . PRO A 1 215 ? 19.346 15.794 -0.722 1.00 86.69 215 PRO A CA 1
ATOM 1646 C C . PRO A 1 215 ? 18.763 16.624 -1.865 1.00 86.69 215 PRO A C 1
ATOM 1648 O O . PRO A 1 215 ? 18.472 17.806 -1.699 1.00 86.69 215 PRO A O 1
ATOM 1651 N N . THR A 1 216 ? 18.606 16.020 -3.037 1.00 82.50 216 THR A N 1
ATOM 1652 C CA . THR A 1 216 ? 18.042 16.648 -4.225 1.00 82.50 216 THR A CA 1
ATOM 1653 C C . THR A 1 216 ? 16.869 15.819 -4.733 1.00 82.50 216 THR A C 1
ATOM 1655 O O . THR A 1 216 ? 16.795 14.614 -4.455 1.00 82.50 216 THR A O 1
ATOM 1658 N N . PRO A 1 217 ? 15.935 16.429 -5.485 1.00 73.31 217 PRO A N 1
ATOM 1659 C CA . PRO A 1 217 ? 14.871 15.662 -6.096 1.00 73.31 217 PRO A CA 1
ATOM 1660 C C . PRO A 1 217 ? 15.450 14.626 -7.057 1.00 73.31 217 PRO A C 1
ATOM 1662 O O . PRO A 1 217 ? 16.497 14.832 -7.676 1.00 73.31 217 PRO A O 1
ATOM 1665 N N . LEU A 1 218 ? 14.756 13.496 -7.161 1.00 64.06 218 LEU A N 1
ATOM 1666 C CA . LEU A 1 218 ? 15.076 12.418 -8.089 1.00 64.06 218 LEU A CA 1
ATOM 1667 C C . LEU A 1 218 ? 14.744 12.890 -9.521 1.00 64.06 218 LEU A C 1
ATOM 1669 O O . LEU A 1 218 ? 13.724 12.508 -10.078 1.00 64.06 218 LEU A O 1
ATOM 1673 N N . LEU A 1 219 ? 15.551 13.813 -10.058 1.00 53.03 219 LEU A N 1
ATOM 1674 C CA . LEU A 1 219 ? 15.271 14.579 -11.285 1.00 53.03 219 LEU A CA 1
ATOM 1675 C C . LEU A 1 219 ? 15.800 13.934 -12.562 1.00 53.03 219 LEU A C 1
ATOM 1677 O O . LEU A 1 219 ? 15.478 14.409 -13.644 1.00 53.03 219 LEU A O 1
ATOM 1681 N N . GLN A 1 220 ? 16.644 12.908 -12.466 1.00 51.91 220 GLN A N 1
ATOM 1682 C CA . GLN A 1 220 ? 17.174 12.276 -13.668 1.00 51.91 220 GLN A CA 1
ATOM 1683 C C . GLN A 1 220 ? 16.299 11.092 -14.044 1.00 51.91 220 GLN A C 1
ATOM 1685 O O . GLN A 1 220 ? 16.122 10.166 -13.246 1.00 51.91 220 GLN A O 1
ATOM 1690 N N . ASP A 1 221 ? 15.750 11.175 -15.258 1.00 53.88 221 ASP A N 1
ATOM 1691 C CA . ASP A 1 221 ? 15.040 10.110 -15.952 1.00 53.88 221 ASP A CA 1
ATOM 1692 C C . ASP A 1 221 ? 15.782 8.787 -15.736 1.00 53.88 221 ASP A C 1
ATOM 1694 O O . ASP A 1 221 ? 16.883 8.572 -16.249 1.00 53.88 221 ASP A O 1
ATOM 1698 N N . GLN A 1 222 ? 15.189 7.907 -14.928 1.00 54.38 222 GLN A N 1
ATOM 1699 C CA . GLN A 1 222 ? 15.735 6.569 -14.713 1.00 54.38 222 GLN A CA 1
ATOM 1700 C C . GLN A 1 222 ? 15.534 5.670 -15.941 1.00 54.38 222 GLN A C 1
ATOM 1702 O O . GLN A 1 222 ? 15.832 4.478 -15.870 1.00 54.38 222 GLN A O 1
ATOM 1707 N N . GLY A 1 223 ? 14.978 6.197 -17.040 1.00 55.81 223 GLY A N 1
ATOM 1708 C CA . GLY A 1 223 ? 14.679 5.453 -18.257 1.00 55.81 223 GLY A CA 1
ATOM 1709 C C . GLY A 1 223 ? 13.796 4.243 -17.968 1.00 55.81 223 GLY A C 1
ATOM 1710 O O . GLY A 1 223 ? 13.914 3.212 -18.622 1.00 55.81 223 GLY A O 1
ATOM 1711 N N . ALA A 1 224 ? 12.977 4.315 -16.916 1.00 70.88 224 ALA A N 1
ATOM 1712 C CA . ALA A 1 224 ? 12.277 3.161 -16.383 1.00 70.88 224 ALA A CA 1
ATOM 1713 C C . ALA A 1 224 ? 10.822 3.192 -16.838 1.00 70.88 224 ALA A C 1
ATOM 1715 O O . ALA A 1 224 ? 9.971 3.856 -16.239 1.00 70.88 224 ALA A O 1
ATOM 1716 N N . GLY A 1 225 ? 10.533 2.434 -17.892 1.00 83.88 225 GLY A N 1
ATOM 1717 C CA . GLY A 1 225 ? 9.166 2.140 -18.276 1.00 83.88 225 GLY A CA 1
ATOM 1718 C C . GLY A 1 225 ? 8.450 1.326 -17.204 1.00 83.88 225 GLY A C 1
ATOM 1719 O O . GLY A 1 225 ? 8.998 0.369 -16.657 1.00 83.88 225 GLY A O 1
ATOM 1720 N N . VAL A 1 226 ? 7.188 1.647 -16.955 1.00 89.19 226 VAL A N 1
ATOM 1721 C CA . VAL A 1 226 ? 6.326 0.960 -15.993 1.00 89.19 226 VAL A CA 1
ATOM 1722 C C . VAL A 1 226 ? 5.062 0.508 -16.711 1.00 89.19 226 VAL A C 1
ATOM 1724 O O . VAL A 1 226 ? 4.457 1.263 -17.467 1.00 89.19 226 VAL A O 1
ATOM 1727 N N . VAL A 1 227 ? 4.631 -0.728 -16.472 1.00 92.50 227 VAL A N 1
ATOM 1728 C CA . VAL A 1 227 ? 3.301 -1.161 -16.910 1.00 92.50 227 VAL A CA 1
ATOM 1729 C C . VAL A 1 227 ? 2.273 -0.528 -15.973 1.00 92.50 227 VAL A C 1
ATOM 1731 O O . VAL A 1 227 ? 2.247 -0.832 -14.780 1.00 92.50 227 VAL A O 1
ATOM 1734 N N . ALA A 1 228 ? 1.412 0.336 -16.506 1.00 93.56 228 ALA A N 1
ATOM 1735 C CA . ALA A 1 228 ? 0.298 0.921 -15.773 1.00 93.56 228 ALA A CA 1
ATOM 1736 C C . ALA A 1 228 ? -0.848 -0.100 -15.714 1.00 93.56 228 ALA A C 1
ATOM 1738 O O . ALA A 1 228 ? -1.778 -0.080 -16.521 1.00 93.56 228 ALA A O 1
ATOM 1739 N N . GLY A 1 229 ? -0.747 -1.050 -14.783 1.00 92.88 229 GLY A N 1
ATOM 1740 C CA . GLY A 1 229 ? -1.796 -2.039 -14.527 1.00 92.88 229 GLY A CA 1
ATOM 1741 C C . GLY A 1 229 ? -3.112 -1.407 -14.057 1.00 92.88 229 GLY A C 1
ATOM 1742 O O . GLY A 1 229 ? -3.184 -0.204 -13.809 1.00 92.88 229 GLY A O 1
ATOM 1743 N N . HIS A 1 230 ? -4.148 -2.235 -13.904 1.00 92.50 230 HIS A N 1
ATOM 1744 C CA . HIS A 1 230 ? -5.476 -1.793 -13.459 1.00 92.50 230 HIS A CA 1
ATOM 1745 C C . HIS A 1 230 ? -5.418 -0.978 -12.156 1.00 92.50 230 HI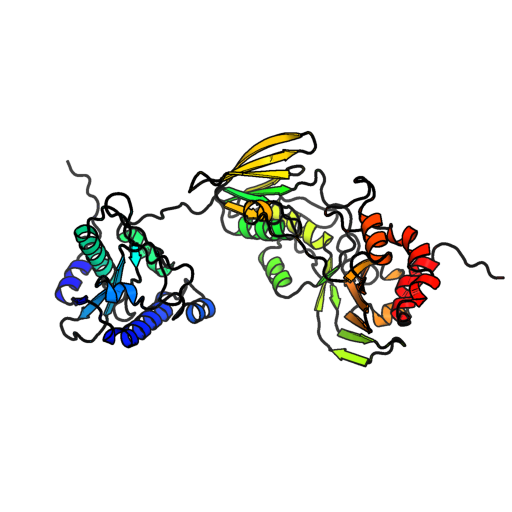S A C 1
ATOM 1747 O O . HIS A 1 230 ? -5.965 0.117 -12.100 1.00 92.50 230 HIS A O 1
ATOM 1753 N N . ASP A 1 231 ? -4.693 -1.462 -11.146 1.00 93.12 231 ASP A N 1
ATOM 1754 C CA . ASP A 1 231 ? -4.652 -0.817 -9.827 1.00 93.12 231 ASP A CA 1
ATOM 1755 C C . ASP A 1 231 ? -3.934 0.536 -9.855 1.00 93.12 231 ASP A C 1
ATOM 1757 O O . ASP A 1 231 ? -4.334 1.470 -9.164 1.00 93.12 231 ASP A O 1
ATOM 1761 N N . VAL A 1 232 ? -2.908 0.667 -10.705 1.00 94.06 232 VAL A N 1
ATOM 1762 C CA . VAL A 1 232 ? -2.240 1.952 -10.943 1.00 94.06 232 VAL A CA 1
ATOM 1763 C C . VAL A 1 232 ? -3.226 2.911 -11.605 1.00 94.06 232 VAL A C 1
ATOM 1765 O O . VAL A 1 232 ? -3.430 4.013 -11.114 1.00 94.06 232 VAL A O 1
ATOM 1768 N N . GLN A 1 233 ? -3.895 2.494 -12.680 1.00 94.56 233 GLN A N 1
ATOM 1769 C CA . GLN A 1 233 ? -4.853 3.356 -13.375 1.00 94.56 233 GLN A CA 1
ATOM 1770 C C . GLN A 1 233 ? -6.019 3.787 -12.472 1.00 94.56 233 GLN A C 1
ATOM 1772 O O . GLN A 1 233 ? -6.392 4.955 -12.488 1.00 94.56 233 GLN A O 1
ATOM 1777 N N . GLU A 1 234 ? -6.563 2.883 -11.655 1.00 95.31 234 GLU A N 1
ATOM 1778 C CA . GLU A 1 234 ? -7.647 3.196 -10.718 1.00 95.31 234 GLU A CA 1
ATOM 1779 C C . GLU A 1 234 ? -7.192 4.158 -9.610 1.00 95.31 234 GLU A C 1
ATOM 1781 O O . GLU A 1 234 ? -7.941 5.063 -9.241 1.00 95.31 234 GLU A O 1
ATOM 1786 N N . PHE A 1 235 ? -5.955 4.022 -9.117 1.00 96.25 235 PHE A N 1
ATOM 1787 C CA . PHE A 1 235 ? -5.382 4.984 -8.175 1.00 96.25 235 PHE A CA 1
ATOM 1788 C C . PHE A 1 235 ? -5.341 6.392 -8.777 1.00 96.25 235 PHE A C 1
ATOM 1790 O O . PHE A 1 235 ? -5.866 7.331 -8.181 1.00 96.25 235 PHE A O 1
ATOM 1797 N N . PHE A 1 236 ? -4.740 6.542 -9.962 1.00 96.06 236 PHE A N 1
ATOM 1798 C CA . PHE A 1 236 ? -4.592 7.855 -10.594 1.00 96.06 236 PHE A CA 1
ATOM 1799 C C . PHE A 1 236 ? -5.951 8.418 -11.015 1.00 96.06 236 PHE A C 1
ATOM 1801 O O . PHE A 1 236 ? -6.221 9.583 -10.775 1.00 96.06 236 PHE A O 1
ATOM 1808 N N . LYS A 1 237 ? -6.882 7.591 -11.497 1.00 95.31 237 LYS A N 1
ATOM 1809 C CA . LYS A 1 237 ? -8.263 8.025 -11.757 1.00 95.31 237 LYS A CA 1
ATOM 1810 C C . LYS A 1 237 ? -8.946 8.622 -10.519 1.00 95.31 237 LYS A C 1
ATOM 1812 O O . LYS A 1 237 ? -9.773 9.519 -10.653 1.00 95.31 237 LYS A O 1
ATOM 1817 N N . ARG A 1 238 ? -8.647 8.099 -9.327 1.00 95.25 238 ARG A N 1
ATOM 1818 C CA . ARG A 1 238 ? -9.249 8.547 -8.066 1.00 95.25 238 ARG A CA 1
ATOM 1819 C C . ARG A 1 238 ? -8.560 9.766 -7.462 1.00 95.25 238 ARG A C 1
ATOM 1821 O O . ARG A 1 238 ? -9.223 10.551 -6.793 1.00 95.25 238 ARG A O 1
ATOM 1828 N N . HIS A 1 239 ? -7.246 9.872 -7.625 1.00 95.44 239 HIS A N 1
ATOM 1829 C CA . HIS A 1 239 ? -6.421 10.786 -6.838 1.00 95.44 239 HIS A CA 1
ATOM 1830 C C . HIS A 1 239 ? -5.605 11.783 -7.660 1.00 95.44 239 HIS A C 1
ATOM 1832 O O . HIS A 1 239 ? -5.042 12.698 -7.073 1.00 95.44 239 HIS A O 1
ATOM 1838 N N . ASP A 1 240 ? -5.502 11.619 -8.977 1.00 95.38 240 ASP A N 1
ATOM 1839 C CA . ASP A 1 240 ? -4.812 12.580 -9.829 1.00 95.38 240 ASP A CA 1
ATOM 1840 C C . ASP A 1 240 ? -5.765 13.683 -10.289 1.00 95.38 240 ASP A C 1
ATOM 1842 O O . ASP A 1 240 ? -6.685 13.452 -11.072 1.00 95.38 240 ASP A O 1
ATOM 1846 N N . GLN A 1 241 ? -5.507 14.900 -9.827 1.00 94.56 241 GLN A N 1
ATOM 1847 C CA . GLN A 1 241 ? -6.253 16.100 -10.196 1.00 94.56 241 GLN A CA 1
ATOM 1848 C C . GLN A 1 241 ? -5.525 16.953 -11.249 1.00 94.56 241 GLN A C 1
ATOM 1850 O O . GLN A 1 241 ? -6.005 18.020 -11.633 1.00 94.56 241 GLN A O 1
ATOM 1855 N N . THR A 1 242 ? -4.364 16.509 -11.743 1.00 93.94 242 THR A N 1
ATOM 1856 C CA . THR A 1 242 ? -3.558 17.260 -12.722 1.00 93.94 242 THR A CA 1
ATOM 1857 C C . THR A 1 242 ? -4.129 17.182 -14.139 1.00 93.94 242 THR A C 1
ATOM 1859 O O . THR A 1 242 ? -3.832 18.041 -14.966 1.00 93.94 242 THR A O 1
ATOM 1862 N N . ASN A 1 243 ? -4.950 16.162 -14.427 1.00 88.81 243 ASN A N 1
ATOM 1863 C CA . ASN A 1 243 ? -5.439 15.809 -15.768 1.00 88.81 243 ASN A CA 1
ATOM 1864 C C . ASN A 1 243 ? -4.319 15.513 -16.785 1.00 88.81 243 ASN A C 1
ATOM 1866 O O . ASN A 1 243 ? -4.534 15.591 -17.997 1.00 88.81 243 ASN A O 1
ATOM 1870 N N . THR A 1 244 ? -3.120 15.171 -16.310 1.00 91.88 244 THR A N 1
ATOM 1871 C CA . THR A 1 244 ? -1.987 14.846 -17.180 1.00 91.88 244 THR A CA 1
ATOM 1872 C C . THR A 1 244 ? -2.228 13.492 -17.861 1.00 91.88 244 THR A C 1
ATOM 1874 O O . THR A 1 244 ? -2.579 12.524 -17.183 1.00 91.88 244 THR A O 1
ATOM 1877 N N . PRO A 1 245 ? -2.029 13.361 -19.188 1.00 93.00 245 PRO A N 1
ATOM 1878 C CA . PRO A 1 245 ? -2.090 12.064 -19.853 1.00 93.00 245 PRO A CA 1
ATOM 1879 C C . PRO A 1 245 ? -1.106 11.065 -19.230 1.00 93.00 245 PRO A C 1
ATOM 1881 O O . PRO A 1 245 ? 0.103 11.261 -19.270 1.00 93.00 245 PRO A O 1
ATOM 1884 N N . LEU A 1 246 ? -1.635 9.985 -18.653 1.00 91.44 246 LEU A N 1
ATOM 1885 C CA . LEU A 1 246 ? -0.860 9.059 -17.822 1.00 91.44 246 LEU A CA 1
ATOM 1886 C C . LEU A 1 246 ? -0.133 7.966 -18.619 1.00 91.44 246 LEU A C 1
ATOM 1888 O O . LEU A 1 246 ? 0.883 7.439 -18.163 1.00 91.44 246 LEU A O 1
ATOM 1892 N N . THR A 1 247 ? -0.689 7.542 -19.759 1.00 94.75 247 THR A N 1
ATOM 1893 C CA . THR A 1 247 ? -0.284 6.280 -20.397 1.00 94.75 247 THR A CA 1
ATOM 1894 C C . THR A 1 247 ? -0.252 6.325 -21.919 1.00 94.75 247 THR A C 1
ATOM 1896 O O . THR A 1 247 ? -0.985 7.079 -22.554 1.00 94.75 247 THR A O 1
ATOM 1899 N N . VAL A 1 248 ? 0.569 5.446 -22.490 1.00 94.19 248 VAL A N 1
ATOM 1900 C CA . VAL A 1 248 ? 0.603 5.081 -23.908 1.00 94.19 248 VAL A CA 1
ATOM 1901 C C . VAL A 1 248 ? 0.025 3.667 -24.061 1.00 94.19 248 VAL A C 1
ATOM 1903 O O . VAL A 1 248 ? 0.402 2.777 -23.288 1.00 94.19 248 VAL A O 1
ATOM 1906 N N . PRO A 1 249 ? -0.873 3.418 -25.030 1.00 94.06 249 PRO A N 1
ATOM 1907 C CA . PRO A 1 249 ? -1.405 2.085 -25.261 1.00 94.06 249 PRO A CA 1
ATOM 1908 C C . PRO A 1 249 ? -0.393 1.183 -25.978 1.00 94.06 249 PRO A C 1
ATOM 1910 O O . PRO A 1 249 ? 0.377 1.600 -26.840 1.00 94.06 249 PRO A O 1
ATOM 1913 N N . SER A 1 250 ? -0.451 -0.097 -25.642 1.00 92.88 250 SER A N 1
ATOM 1914 C CA . SER A 1 250 ? 0.124 -1.199 -26.399 1.00 92.88 250 SER A CA 1
ATOM 1915 C C . SER A 1 250 ? -1.015 -2.145 -26.749 1.00 92.88 250 SER A C 1
ATOM 1917 O O . SER A 1 250 ? -1.702 -2.628 -25.854 1.00 92.88 250 SER A O 1
ATOM 1919 N N . HIS A 1 251 ? -1.274 -2.370 -28.032 1.00 94.12 251 HIS A N 1
ATOM 1920 C CA . HIS A 1 251 ? -2.478 -3.067 -28.492 1.00 94.12 251 HIS A CA 1
ATOM 1921 C C . HIS A 1 251 ? -2.329 -4.586 -28.511 1.00 94.12 251 HIS A C 1
ATOM 1923 O O . HIS A 1 251 ? -3.327 -5.306 -28.510 1.00 94.12 251 HIS A O 1
ATOM 1929 N N . GLN A 1 252 ? -1.091 -5.076 -28.572 1.00 93.75 252 GLN A N 1
ATOM 1930 C CA . GLN A 1 252 ? -0.808 -6.489 -28.774 1.00 93.75 252 GLN A CA 1
ATOM 1931 C C . GLN A 1 252 ? 0.384 -6.920 -27.948 1.00 93.75 252 GLN A C 1
ATOM 1933 O O . GLN A 1 252 ? 1.426 -6.267 -27.960 1.00 93.75 252 GLN A O 1
ATOM 1938 N N . ARG A 1 253 ? 0.271 -8.092 -27.336 1.00 94.75 253 ARG A N 1
ATOM 1939 C CA . ARG A 1 253 ? 1.414 -8.819 -26.805 1.00 94.75 253 ARG A CA 1
ATOM 1940 C C . ARG A 1 253 ? 1.861 -9.832 -27.845 1.00 94.75 253 ARG A C 1
ATOM 1942 O O . ARG A 1 253 ? 1.044 -10.601 -28.345 1.00 94.75 253 ARG A O 1
ATOM 1949 N N . ILE A 1 254 ? 3.142 -9.825 -28.194 1.00 93.38 254 ILE A N 1
ATOM 1950 C CA . ILE A 1 254 ? 3.681 -10.739 -29.207 1.00 93.38 254 ILE A CA 1
ATOM 1951 C C . ILE A 1 254 ? 4.902 -11.473 -28.671 1.00 93.38 254 ILE A C 1
ATOM 1953 O O . ILE A 1 254 ? 5.650 -10.945 -27.855 1.00 93.38 254 ILE A O 1
ATOM 1957 N N . TYR A 1 255 ? 5.112 -12.692 -29.142 1.00 92.38 255 TYR A N 1
ATOM 1958 C CA . TYR A 1 255 ? 6.280 -13.498 -28.818 1.00 92.38 255 TYR A CA 1
ATOM 1959 C C . TYR A 1 255 ? 7.055 -13.764 -30.093 1.00 92.38 255 TYR A C 1
ATOM 1961 O O . TYR A 1 255 ? 6.468 -14.169 -31.097 1.00 92.38 255 TYR A O 1
ATOM 1969 N N . LEU A 1 256 ? 8.359 -13.521 -30.049 1.00 87.19 256 LEU A N 1
ATOM 1970 C CA . LEU A 1 256 ? 9.239 -13.626 -31.202 1.00 87.19 256 LEU A CA 1
ATOM 1971 C C . LEU A 1 256 ? 10.118 -14.873 -31.094 1.00 87.19 256 LEU A C 1
ATOM 1973 O O . LEU A 1 256 ? 10.586 -15.219 -30.007 1.00 87.19 256 LEU A O 1
ATOM 1977 N N . ASN A 1 257 ? 10.376 -15.527 -32.226 1.00 80.62 257 ASN A N 1
ATOM 1978 C CA . ASN A 1 257 ? 11.461 -16.500 -32.336 1.00 80.62 257 ASN A CA 1
ATOM 1979 C C . ASN A 1 257 ? 12.818 -15.795 -32.540 1.00 80.62 257 ASN A C 1
ATOM 1981 O O . ASN A 1 257 ? 12.917 -14.570 -32.625 1.00 80.62 257 ASN A O 1
ATOM 1985 N N . ARG A 1 258 ? 13.882 -16.593 -32.677 1.00 72.81 258 ARG A N 1
ATOM 1986 C CA . ARG A 1 258 ? 15.248 -16.105 -32.921 1.00 72.81 258 ARG A CA 1
ATOM 1987 C C . ARG A 1 258 ? 15.436 -15.391 -34.268 1.00 72.81 258 ARG A C 1
ATOM 1989 O O . ARG A 1 258 ? 16.331 -14.566 -34.393 1.00 72.81 258 ARG A O 1
ATOM 1996 N N . SER A 1 259 ? 14.618 -15.669 -35.274 1.00 73.62 259 SER A N 1
ATOM 1997 C CA . SER A 1 259 ? 14.655 -14.944 -36.551 1.00 73.62 259 SER A CA 1
ATOM 1998 C C . SER A 1 259 ? 13.981 -13.569 -36.459 1.00 73.62 259 SER A C 1
ATOM 2000 O O . SER A 1 259 ? 14.234 -12.710 -37.302 1.00 73.62 259 SER A O 1
ATOM 2002 N N . GLY A 1 260 ? 13.194 -13.335 -35.402 1.00 72.69 260 GLY A N 1
ATOM 2003 C CA . GLY A 1 260 ? 12.353 -12.153 -35.232 1.00 72.69 260 GLY A CA 1
ATOM 2004 C C . GLY A 1 260 ? 10.911 -12.351 -35.696 1.00 72.69 260 GLY A C 1
ATOM 2005 O O . GLY A 1 260 ? 10.141 -11.395 -35.654 1.00 72.69 260 GLY A O 1
ATOM 2006 N N . ASP A 1 261 ? 10.534 -13.563 -36.110 1.00 81.75 261 ASP A N 1
ATOM 2007 C CA . ASP A 1 261 ? 9.172 -13.855 -36.552 1.00 81.75 261 ASP A CA 1
ATOM 2008 C C . ASP A 1 261 ? 8.244 -14.011 -35.348 1.00 81.75 261 ASP A C 1
ATOM 2010 O O . ASP A 1 261 ? 8.622 -14.568 -34.311 1.00 81.75 261 ASP A O 1
ATOM 2014 N N . VAL A 1 262 ? 7.000 -13.561 -35.504 1.00 89.44 262 VAL A N 1
ATOM 2015 C CA . VAL A 1 262 ? 5.959 -13.715 -34.487 1.00 89.44 262 VAL A CA 1
ATOM 2016 C C . VAL A 1 262 ? 5.529 -15.180 -34.418 1.00 89.44 262 VAL A C 1
ATOM 2018 O O . VAL A 1 262 ? 4.964 -15.709 -35.370 1.00 89.44 262 VAL A O 1
ATOM 2021 N N . ILE A 1 263 ? 5.765 -15.823 -33.274 1.00 93.69 263 ILE A N 1
ATOM 2022 C CA . ILE A 1 263 ? 5.333 -17.203 -32.994 1.00 93.69 263 ILE A CA 1
ATOM 2023 C C . ILE A 1 263 ? 4.040 -17.275 -32.186 1.00 93.69 263 ILE A C 1
ATOM 2025 O O . ILE A 1 263 ? 3.361 -18.296 -32.202 1.00 93.69 263 ILE A O 1
ATOM 2029 N N . SER A 1 264 ? 3.698 -16.206 -31.467 1.00 94.69 264 SER A N 1
ATOM 2030 C CA . SER A 1 264 ? 2.433 -16.090 -30.745 1.00 94.69 264 SER A CA 1
ATOM 2031 C C . SER A 1 264 ? 2.020 -14.627 -30.632 1.00 94.69 264 SER A C 1
ATOM 2033 O O . SER A 1 264 ? 2.871 -13.737 -30.548 1.00 94.69 264 SER A O 1
ATOM 2035 N N . ARG A 1 265 ? 0.710 -14.387 -30.639 1.00 94.50 265 ARG A N 1
ATOM 2036 C CA . ARG A 1 265 ? 0.086 -13.069 -30.528 1.00 94.50 265 ARG A CA 1
ATOM 2037 C C . ARG A 1 265 ? -1.137 -13.165 -29.625 1.00 94.50 265 ARG A C 1
ATOM 2039 O O . ARG A 1 265 ? -1.970 -14.047 -29.799 1.00 94.50 265 ARG A O 1
ATOM 2046 N N . GLU A 1 266 ? -1.262 -12.194 -28.733 1.00 95.19 266 GLU A N 1
ATOM 2047 C CA . GLU A 1 266 ? -2.458 -11.934 -27.942 1.00 95.19 266 GLU A CA 1
ATOM 2048 C C . GLU A 1 266 ? -2.921 -10.498 -28.223 1.00 95.19 266 GLU A C 1
ATOM 2050 O O . GLU A 1 266 ? -2.185 -9.537 -27.973 1.00 95.19 266 GLU A O 1
ATOM 2055 N N . ASP A 1 267 ? -4.145 -10.343 -28.728 1.00 92.69 267 ASP A N 1
ATOM 2056 C CA . ASP A 1 267 ? -4.773 -9.035 -28.948 1.00 92.69 267 ASP A CA 1
ATOM 2057 C C . ASP A 1 267 ? -5.325 -8.500 -27.621 1.00 92.69 267 ASP A C 1
ATOM 2059 O O . ASP A 1 267 ? -6.520 -8.557 -27.327 1.00 92.69 267 ASP A O 1
ATOM 2063 N N . LYS A 1 268 ? -4.406 -8.036 -26.772 1.00 87.69 268 LYS A N 1
ATOM 2064 C CA . LYS A 1 268 ? -4.694 -7.511 -25.442 1.00 87.69 268 LYS A CA 1
ATOM 2065 C C . LYS A 1 268 ? -4.117 -6.114 -25.302 1.00 87.69 268 LYS A C 1
ATOM 2067 O O . LYS A 1 268 ? -2.900 -5.936 -25.297 1.00 87.69 268 LYS A O 1
ATOM 2072 N N . GLN A 1 269 ? -5.002 -5.144 -25.093 1.00 91.44 269 GLN A N 1
ATOM 2073 C CA . GLN A 1 269 ? -4.584 -3.784 -24.797 1.00 91.44 269 GLN A CA 1
ATOM 2074 C C . GLN A 1 269 ? -3.981 -3.697 -23.391 1.00 91.44 269 GLN A C 1
ATOM 2076 O O . GLN A 1 269 ? -4.592 -4.092 -22.395 1.00 91.44 269 GLN A O 1
ATOM 2081 N N . GLN A 1 270 ? -2.775 -3.151 -23.318 1.00 93.88 270 GLN A N 1
ATOM 2082 C CA . GLN A 1 270 ? -2.061 -2.813 -22.096 1.00 93.88 270 GLN A CA 1
ATOM 2083 C C . GLN A 1 270 ? -1.682 -1.335 -22.127 1.00 93.88 270 GLN A C 1
ATOM 2085 O O . GLN A 1 270 ? -1.578 -0.738 -23.194 1.00 93.88 270 GLN A O 1
ATOM 2090 N N . HIS A 1 271 ? -1.477 -0.744 -20.956 1.00 95.25 271 HIS A N 1
ATOM 2091 C CA . HIS A 1 271 ? -1.108 0.660 -20.829 1.00 95.25 271 HIS A CA 1
ATOM 2092 C C . HIS A 1 271 ? 0.268 0.763 -20.187 1.00 95.25 271 HIS A C 1
ATOM 2094 O O . HIS A 1 271 ? 0.560 0.087 -19.199 1.00 95.25 271 HIS A O 1
ATOM 2100 N N . MET A 1 272 ? 1.112 1.598 -20.775 1.00 94.81 272 MET A N 1
ATOM 2101 C CA . MET A 1 272 ? 2.497 1.796 -20.375 1.00 94.81 272 MET A CA 1
ATOM 2102 C C . MET A 1 272 ? 2.687 3.244 -19.938 1.00 94.81 272 MET A C 1
ATOM 2104 O O . MET A 1 272 ? 2.092 4.154 -20.506 1.00 94.81 272 MET A O 1
ATOM 2108 N N . THR A 1 273 ? 3.509 3.464 -18.927 1.00 94.81 273 THR A N 1
ATOM 2109 C CA . THR A 1 273 ? 3.849 4.785 -18.394 1.00 94.81 273 THR A CA 1
ATOM 2110 C C . THR A 1 273 ? 5.345 4.837 -18.074 1.00 94.81 273 THR A C 1
ATOM 2112 O O . THR A 1 273 ? 6.060 3.852 -18.280 1.00 94.81 273 THR A O 1
ATOM 2115 N N . SER A 1 274 ? 5.838 5.969 -17.596 1.00 91.38 274 SER A N 1
ATOM 2116 C CA . SER A 1 274 ? 7.224 6.154 -17.172 1.00 91.38 274 SER A CA 1
ATOM 2117 C C . SER A 1 274 ? 7.274 6.472 -15.683 1.00 91.38 274 SER A C 1
ATOM 2119 O O . SER A 1 274 ? 6.361 7.071 -15.115 1.00 91.38 274 SER A O 1
ATOM 2121 N N . TRP A 1 275 ? 8.348 6.044 -15.023 1.00 89.69 275 TRP A N 1
ATOM 2122 C CA . TRP A 1 275 ? 8.551 6.335 -13.607 1.00 89.69 275 TRP A CA 1
ATOM 2123 C C . TRP A 1 275 ? 8.576 7.848 -13.318 1.00 89.69 275 TRP A C 1
ATOM 2125 O O . TRP A 1 275 ? 8.006 8.272 -12.312 1.00 89.69 275 TRP A O 1
ATOM 2135 N N . ASP A 1 276 ? 9.187 8.653 -14.198 1.00 87.81 276 ASP A N 1
ATOM 2136 C CA . ASP A 1 276 ? 9.302 10.108 -14.024 1.00 87.81 276 ASP A CA 1
ATOM 2137 C C . ASP A 1 276 ? 7.929 10.796 -14.035 1.00 87.81 276 ASP A C 1
ATOM 2139 O O . ASP A 1 276 ? 7.626 11.589 -13.146 1.00 87.81 276 ASP A O 1
ATOM 2143 N N . LEU A 1 277 ? 7.058 10.415 -14.969 1.00 91.31 277 LEU A N 1
ATOM 2144 C CA . LEU A 1 277 ? 5.720 10.953 -15.133 1.00 91.31 277 LEU A CA 1
ATOM 2145 C C . LEU A 1 277 ? 4.886 10.667 -13.891 1.00 91.31 277 LEU A C 1
ATOM 2147 O O . LEU A 1 277 ? 4.285 11.582 -13.331 1.00 91.31 277 LEU A O 1
ATOM 2151 N N . LEU A 1 278 ? 4.905 9.418 -13.411 1.00 93.56 278 LEU A N 1
ATOM 2152 C CA . LEU A 1 278 ? 4.230 9.056 -12.166 1.00 93.56 278 LEU A CA 1
ATOM 2153 C C . LEU A 1 278 ? 4.763 9.880 -10.992 1.00 93.56 278 LEU A C 1
ATOM 2155 O O . LEU A 1 278 ? 3.977 10.398 -10.204 1.00 93.56 278 LEU A O 1
ATOM 2159 N N . TYR A 1 279 ? 6.083 10.030 -10.877 1.00 92.69 279 TYR A N 1
ATOM 2160 C CA . TYR A 1 279 ? 6.699 10.807 -9.807 1.00 92.69 279 TYR A CA 1
ATOM 2161 C C . TYR A 1 279 ? 6.261 12.278 -9.848 1.00 92.69 279 TYR A C 1
ATOM 2163 O O . TYR A 1 279 ? 5.827 12.810 -8.828 1.00 92.69 279 TYR A O 1
ATOM 2171 N N . HIS A 1 280 ? 6.305 12.926 -11.013 1.00 92.56 280 HIS A N 1
ATOM 2172 C CA . HIS A 1 280 ? 5.926 14.331 -11.158 1.00 92.56 280 HIS A CA 1
ATOM 2173 C C . HIS A 1 280 ? 4.429 14.572 -10.946 1.00 92.56 280 HIS A C 1
ATOM 2175 O O . HIS A 1 280 ? 4.074 15.529 -10.258 1.00 92.56 280 HIS A O 1
ATOM 2181 N N . ILE A 1 281 ? 3.560 13.688 -11.445 1.00 95.06 281 ILE A N 1
ATOM 2182 C CA . ILE A 1 281 ? 2.120 13.741 -11.158 1.00 95.06 281 ILE A CA 1
ATOM 2183 C C . ILE A 1 281 ? 1.875 13.607 -9.655 1.00 95.06 281 ILE A C 1
ATOM 2185 O O . ILE A 1 281 ? 1.126 14.389 -9.068 1.00 95.06 281 ILE A O 1
ATOM 2189 N N . LEU A 1 282 ? 2.522 12.647 -8.997 1.00 96.31 282 LEU A N 1
ATOM 2190 C CA . LEU A 1 282 ? 2.326 12.445 -7.567 1.00 96.31 282 LEU A CA 1
ATOM 2191 C C . LEU A 1 282 ? 2.864 13.609 -6.729 1.00 96.31 282 LEU A C 1
ATOM 2193 O O . LEU A 1 282 ? 2.243 13.958 -5.733 1.00 96.31 282 LEU A O 1
ATOM 2197 N N . ARG A 1 283 ? 3.976 14.236 -7.126 1.00 95.12 283 ARG A N 1
ATOM 2198 C CA . ARG A 1 283 ? 4.492 15.448 -6.472 1.00 95.12 283 ARG A CA 1
ATOM 2199 C C . ARG A 1 283 ? 3.551 16.633 -6.630 1.00 95.12 283 ARG A C 1
ATOM 2201 O O . ARG A 1 283 ? 3.208 17.272 -5.642 1.00 95.12 283 ARG A O 1
ATOM 2208 N N . ALA A 1 284 ? 3.031 16.853 -7.831 1.00 95.81 284 ALA A N 1
ATOM 2209 C CA . ALA A 1 284 ? 2.012 17.870 -8.053 1.00 95.81 284 ALA A CA 1
ATOM 2210 C C . ALA A 1 284 ? 0.787 17.658 -7.142 1.00 95.81 284 ALA A C 1
ATOM 2212 O O . ALA A 1 284 ? 0.353 18.598 -6.481 1.00 95.81 284 ALA A O 1
ATOM 2213 N N . ASN A 1 285 ? 0.281 16.425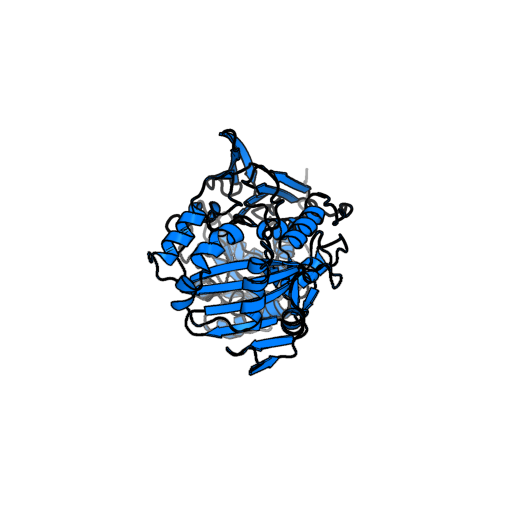 -7.035 1.00 96.81 285 ASN A N 1
ATOM 2214 C CA . ASN A 1 285 ? -0.861 16.108 -6.172 1.00 96.81 285 ASN A CA 1
ATOM 2215 C C . ASN A 1 285 ? -0.524 16.131 -4.667 1.00 96.81 285 ASN A C 1
ATOM 2217 O O . ASN A 1 285 ? -1.386 16.465 -3.857 1.00 96.81 285 ASN A O 1
ATOM 2221 N N . PHE A 1 286 ? 0.701 15.784 -4.263 1.00 97.12 286 PHE A N 1
ATOM 2222 C CA . PHE A 1 286 ? 1.097 15.731 -2.853 1.00 97.12 286 PHE A CA 1
ATOM 2223 C C . PHE A 1 286 ? 1.394 17.128 -2.302 1.00 97.12 286 PHE A C 1
ATOM 2225 O O . PHE A 1 286 ? 0.621 17.639 -1.493 1.00 97.12 286 PHE A O 1
ATOM 2232 N N . ASP A 1 287 ? 2.472 17.759 -2.770 1.00 94.75 287 ASP A N 1
ATOM 2233 C CA . ASP A 1 287 ? 3.037 18.994 -2.216 1.00 94.75 287 ASP A CA 1
ATOM 2234 C C . ASP A 1 287 ? 2.993 20.185 -3.187 1.00 94.75 287 ASP A C 1
ATOM 2236 O O . ASP A 1 287 ? 3.589 21.229 -2.923 1.00 94.75 287 ASP A O 1
ATOM 2240 N N . GLY A 1 288 ? 2.278 20.056 -4.309 1.00 94.12 288 GLY A N 1
ATOM 2241 C CA . GLY A 1 288 ? 2.078 21.148 -5.263 1.00 94.12 288 GLY A CA 1
ATOM 2242 C C . GLY A 1 288 ? 3.328 21.506 -6.069 1.00 94.12 288 GLY A C 1
ATOM 2243 O O . GLY A 1 288 ? 3.377 22.566 -6.701 1.00 94.12 288 GLY A O 1
ATOM 2244 N N . VAL A 1 289 ? 4.351 20.646 -6.062 1.00 91.62 289 VAL A N 1
ATOM 2245 C CA . VAL A 1 289 ? 5.564 20.861 -6.852 1.00 91.62 289 VAL A CA 1
ATOM 2246 C C . VAL A 1 289 ? 5.232 20.746 -8.335 1.00 91.62 289 VAL A C 1
ATOM 2248 O O . VAL A 1 289 ? 4.794 19.705 -8.821 1.00 91.62 289 VAL A O 1
ATOM 2251 N N . LYS A 1 290 ? 5.462 21.842 -9.057 1.00 87.75 290 LYS A N 1
ATOM 2252 C CA . LYS A 1 290 ? 5.278 21.922 -10.507 1.00 87.75 290 LYS A CA 1
ATOM 2253 C C . LYS A 1 290 ? 6.486 21.331 -11.227 1.00 87.75 290 LYS A C 1
ATOM 2255 O O . LYS A 1 290 ? 7.619 21.477 -10.767 1.00 87.75 290 LYS A O 1
ATOM 2260 N N . SER A 1 291 ? 6.245 20.720 -12.379 1.00 85.00 291 SER A N 1
ATOM 2261 C CA . SER A 1 291 ? 7.289 20.372 -13.349 1.00 85.00 291 SER A CA 1
ATOM 2262 C C . SER A 1 291 ? 7.060 21.144 -14.650 1.00 85.00 291 SER A C 1
ATOM 2264 O O . SER A 1 291 ? 6.097 21.902 -14.765 1.00 85.00 291 SER A O 1
ATOM 2266 N N . GLU A 1 292 ? 7.935 20.972 -15.644 1.00 81.56 292 GLU A N 1
ATOM 2267 C CA . GLU A 1 292 ? 7.772 21.630 -16.951 1.00 81.56 292 GLU A CA 1
ATOM 2268 C C . GLU A 1 292 ? 6.450 21.258 -17.649 1.00 81.56 292 GLU A C 1
ATOM 2270 O O . GLU A 1 292 ? 5.983 21.989 -18.519 1.00 81.56 292 GLU A O 1
ATOM 2275 N N . TYR A 1 293 ? 5.843 20.130 -17.265 1.00 82.56 293 TYR A N 1
ATOM 2276 C CA . TYR A 1 293 ? 4.728 19.508 -17.979 1.00 82.56 293 TYR A CA 1
ATOM 2277 C C . TYR A 1 293 ? 3.585 19.013 -17.084 1.00 82.56 293 TYR A C 1
ATOM 2279 O O . TYR A 1 293 ? 2.541 18.631 -17.604 1.00 82.56 293 TYR A O 1
ATOM 2287 N N . VAL A 1 294 ? 3.739 19.062 -15.758 1.00 88.69 294 VAL A N 1
ATOM 2288 C CA . VAL A 1 294 ? 2.664 18.777 -14.799 1.00 88.69 294 VAL A CA 1
ATOM 2289 C C . VAL A 1 294 ? 2.348 20.047 -14.020 1.00 88.69 294 VAL A C 1
ATOM 2291 O O . VAL A 1 294 ? 3.203 20.606 -13.326 1.00 88.69 294 VAL A O 1
ATOM 2294 N N . GLN A 1 295 ? 1.097 20.496 -14.125 1.00 89.75 295 GLN A N 1
ATOM 2295 C CA . GLN A 1 295 ? 0.584 21.611 -13.338 1.00 89.75 295 GLN A CA 1
ATOM 2296 C C . GLN A 1 295 ? 0.031 21.108 -12.008 1.00 89.75 295 GLN A C 1
ATOM 2298 O O . GLN A 1 295 ? -0.706 20.127 -11.964 1.00 89.75 295 GLN A O 1
ATOM 2303 N N . ALA A 1 296 ? 0.375 21.804 -10.926 1.00 92.06 296 ALA A N 1
ATOM 2304 C CA . ALA A 1 296 ? -0.145 21.491 -9.605 1.00 92.06 296 ALA A CA 1
ATOM 2305 C C . ALA A 1 296 ? -1.642 21.841 -9.507 1.00 92.06 296 ALA A C 1
ATOM 2307 O O . ALA A 1 296 ? -2.003 22.978 -9.839 1.00 92.06 296 ALA A O 1
ATOM 2308 N N . PRO A 1 297 ? -2.498 20.910 -9.050 1.00 92.31 297 PRO A N 1
ATOM 2309 C CA . PRO A 1 297 ? -3.886 21.214 -8.736 1.00 92.31 297 PRO A CA 1
ATOM 2310 C C . PRO A 1 297 ? -3.971 22.174 -7.541 1.00 92.31 297 PRO A C 1
ATOM 2312 O O . PRO A 1 297 ? -3.014 22.350 -6.780 1.00 92.31 297 PRO A O 1
ATOM 2315 N N . ALA A 1 298 ? -5.124 22.821 -7.381 1.00 89.12 298 ALA A N 1
ATOM 2316 C CA . ALA A 1 298 ? -5.402 23.609 -6.187 1.00 89.12 298 ALA A CA 1
ATOM 2317 C C . ALA A 1 298 ? -5.709 22.671 -5.014 1.00 89.12 298 ALA A C 1
ATOM 2319 O O . ALA A 1 298 ? -6.477 21.730 -5.181 1.00 89.12 298 ALA A O 1
ATOM 2320 N N . SER A 1 299 ? -5.154 22.948 -3.833 1.00 85.81 299 SER A N 1
ATOM 2321 C CA . SER A 1 299 ? -5.497 22.184 -2.632 1.00 85.81 299 SER A CA 1
ATOM 2322 C C . SER A 1 299 ? -6.965 22.381 -2.252 1.00 85.81 299 SER A C 1
ATOM 2324 O O . SER A 1 299 ? -7.480 23.504 -2.293 1.00 85.81 299 SER A O 1
ATOM 2326 N N . GLU A 1 300 ? -7.620 21.313 -1.813 1.00 89.06 300 GLU A N 1
ATOM 2327 C CA . GLU A 1 300 ? -8.995 21.364 -1.318 1.00 89.06 300 GLU A CA 1
ATOM 2328 C C . GLU A 1 300 ? -9.041 21.547 0.205 1.00 89.06 300 GLU A C 1
ATOM 2330 O O . GLU A 1 300 ? -8.203 21.047 0.953 1.00 89.06 300 GLU A O 1
ATOM 2335 N N . GLU A 1 301 ? -10.083 22.208 0.719 1.00 87.88 301 GLU A N 1
ATOM 2336 C CA . GLU A 1 301 ? -10.227 22.442 2.165 1.00 87.88 301 GLU A CA 1
ATOM 2337 C C . GLU A 1 301 ? -10.386 21.163 3.000 1.00 87.88 301 GLU A C 1
ATOM 2339 O O . GLU A 1 301 ? -10.304 21.224 4.232 1.00 87.88 301 GLU A O 1
ATOM 2344 N N . THR A 1 302 ? -10.684 20.033 2.357 1.00 91.12 302 THR A N 1
ATOM 2345 C CA . THR A 1 302 ? -10.909 18.737 3.007 1.00 91.12 302 THR A CA 1
ATOM 2346 C C . THR A 1 302 ? -9.631 17.906 3.150 1.00 91.12 302 THR A C 1
ATOM 2348 O O . THR A 1 302 ? -9.654 16.892 3.852 1.00 91.12 302 THR A O 1
ATOM 2351 N N . GLU A 1 303 ? -8.523 18.352 2.552 1.00 94.94 303 GLU A N 1
ATOM 2352 C CA . GLU A 1 303 ? -7.251 17.632 2.495 1.00 94.94 303 GLU A CA 1
ATOM 2353 C C . GLU A 1 303 ? -6.411 17.774 3.766 1.00 94.94 303 GLU A C 1
ATOM 2355 O O . GLU A 1 303 ? -6.453 18.788 4.468 1.00 94.94 303 GLU A O 1
ATOM 2360 N N . GLY A 1 304 ? -5.625 16.735 4.056 1.00 95.88 304 GLY A N 1
ATOM 2361 C CA . GLY A 1 304 ? -4.580 16.760 5.074 1.00 95.88 304 GLY A CA 1
ATOM 2362 C C . GLY A 1 304 ? -3.404 17.661 4.687 1.00 95.88 304 GLY A C 1
ATOM 2363 O O . GLY A 1 304 ? -3.159 17.932 3.513 1.00 95.88 304 GLY A O 1
ATOM 2364 N N . SER A 1 305 ? -2.644 18.104 5.687 1.00 96.31 305 SER A N 1
ATOM 2365 C CA . SER A 1 305 ? -1.414 18.866 5.470 1.00 96.31 305 SER A CA 1
ATOM 2366 C C . SER A 1 305 ? -0.253 17.949 5.084 1.00 96.31 305 SER A C 1
ATOM 2368 O O . SER A 1 305 ? -0.151 16.815 5.560 1.00 96.31 305 SER A O 1
ATOM 2370 N N . THR A 1 306 ? 0.626 18.442 4.213 1.00 97.31 306 THR A N 1
ATOM 2371 C CA . THR A 1 306 ? 1.727 17.667 3.632 1.00 97.31 306 THR A CA 1
ATOM 2372 C C . THR A 1 306 ? 3.047 18.416 3.722 1.00 97.31 306 THR A C 1
ATOM 2374 O O . THR A 1 306 ? 3.108 19.605 3.412 1.00 97.31 306 THR A O 1
ATOM 2377 N N . VAL A 1 307 ? 4.111 17.698 4.064 1.00 96.50 307 VAL A N 1
ATOM 2378 C CA . VAL A 1 307 ? 5.498 18.169 4.029 1.00 96.50 307 VAL A CA 1
ATOM 2379 C C . VAL A 1 307 ? 6.349 17.109 3.333 1.00 96.50 307 VAL A C 1
ATOM 2381 O O . VAL A 1 307 ? 6.187 15.914 3.585 1.00 96.50 307 VAL A O 1
ATOM 2384 N N . TYR A 1 308 ? 7.239 17.539 2.440 1.00 96.62 308 TYR A N 1
ATOM 2385 C CA . TYR A 1 308 ? 8.236 16.686 1.797 1.00 96.62 308 TYR A CA 1
ATOM 2386 C C . TYR A 1 308 ? 9.630 17.198 2.171 1.00 96.62 308 TYR A C 1
ATOM 2388 O O . TYR A 1 308 ? 10.068 18.236 1.672 1.00 96.62 308 TYR A O 1
ATOM 2396 N N . ASP A 1 309 ? 10.339 16.453 3.011 1.00 94.50 309 ASP A N 1
ATOM 2397 C CA . ASP A 1 309 ? 11.668 16.798 3.505 1.00 94.50 309 ASP A CA 1
ATOM 2398 C C . ASP A 1 309 ? 12.745 16.013 2.745 1.00 94.50 309 ASP A C 1
ATOM 2400 O O . ASP A 1 309 ? 12.873 14.794 2.884 1.00 94.50 309 ASP A O 1
ATOM 2404 N N . TYR A 1 310 ? 13.539 16.717 1.935 1.00 94.06 310 TYR A N 1
ATOM 2405 C CA . TYR A 1 310 ? 14.768 16.174 1.346 1.00 94.06 310 TYR A CA 1
ATOM 2406 C C . TYR A 1 310 ? 15.890 16.118 2.370 1.00 94.06 310 TYR A C 1
ATOM 2408 O O . TYR A 1 310 ? 15.886 16.864 3.344 1.00 94.06 310 TYR A O 1
ATOM 2416 N N . ASP A 1 311 ? 16.905 15.304 2.095 1.00 94.38 311 ASP A N 1
ATOM 2417 C CA . ASP A 1 311 ? 18.080 15.147 2.952 1.00 94.38 311 ASP A CA 1
ATOM 2418 C C . ASP A 1 311 ? 17.744 14.687 4.382 1.00 94.38 311 ASP A C 1
ATOM 2420 O O . ASP A 1 311 ? 18.428 15.048 5.330 1.00 94.38 311 ASP A O 1
ATOM 2424 N N . HIS A 1 312 ? 16.675 13.913 4.571 1.00 94.81 312 HIS A N 1
ATOM 2425 C CA . HIS A 1 312 ? 16.262 13.406 5.881 1.00 94.81 312 HIS A CA 1
ATOM 2426 C C . HIS A 1 312 ? 16.335 11.880 5.902 1.00 94.81 312 HIS A C 1
ATOM 2428 O O . HIS A 1 312 ? 15.351 11.166 5.697 1.00 94.81 312 HIS A O 1
ATOM 2434 N N . GLN A 1 313 ? 17.533 11.348 6.161 1.00 95.31 313 GLN A N 1
ATOM 2435 C CA . GLN A 1 313 ? 17.716 9.913 6.341 1.00 95.31 313 GLN A CA 1
ATOM 2436 C C . GLN A 1 313 ? 17.255 9.497 7.737 1.00 95.31 313 GLN A C 1
ATOM 2438 O O . GLN A 1 313 ? 17.859 9.889 8.729 1.00 95.31 313 GLN A O 1
ATOM 2443 N N . VAL A 1 314 ? 16.244 8.635 7.831 1.00 96.06 314 VAL A N 1
ATOM 2444 C CA . VAL A 1 314 ? 15.855 8.030 9.114 1.00 96.06 314 VAL A CA 1
ATOM 2445 C C . VAL A 1 314 ? 16.950 7.095 9.611 1.00 96.06 314 VAL A C 1
ATOM 2447 O O . VAL A 1 314 ? 17.378 6.190 8.889 1.00 96.06 314 VAL A O 1
ATOM 2450 N N . THR A 1 315 ? 17.383 7.305 10.852 1.00 95.50 315 THR A N 1
ATOM 2451 C CA . THR A 1 315 ? 18.441 6.520 11.505 1.00 95.50 315 THR A CA 1
ATOM 2452 C C . THR A 1 315 ? 17.941 5.718 12.696 1.00 95.50 315 THR A C 1
ATOM 2454 O O . THR A 1 315 ? 18.570 4.724 13.046 1.00 95.50 315 THR A O 1
ATOM 2457 N N . GLU A 1 316 ? 16.822 6.117 13.303 1.00 94.38 316 GLU A N 1
ATOM 2458 C CA . GLU A 1 316 ? 16.259 5.469 14.489 1.00 94.38 316 GLU A CA 1
ATOM 2459 C C . GLU A 1 316 ? 14.753 5.742 14.589 1.00 94.38 316 GLU A C 1
ATOM 2461 O O . GLU A 1 316 ? 14.277 6.803 14.172 1.00 94.38 316 GLU A O 1
ATOM 2466 N N . VAL A 1 317 ? 14.016 4.791 15.162 1.00 93.12 317 VAL A N 1
ATOM 2467 C CA . VAL A 1 317 ? 12.616 4.954 15.565 1.00 93.12 317 VAL A CA 1
ATOM 2468 C C . VAL A 1 317 ? 12.481 4.409 16.980 1.00 93.12 317 VAL A C 1
ATOM 2470 O O . VAL A 1 317 ? 12.796 3.244 17.222 1.00 93.12 317 VAL A O 1
ATOM 2473 N N . ASP A 1 318 ? 12.038 5.257 17.901 1.00 89.56 318 ASP A N 1
ATOM 2474 C CA . ASP A 1 318 ? 11.763 4.869 19.280 1.00 89.56 318 ASP A CA 1
ATOM 2475 C C . ASP A 1 318 ? 10.329 4.330 19.398 1.00 89.56 318 ASP A C 1
ATOM 2477 O O . ASP A 1 318 ? 9.368 5.038 19.086 1.00 89.56 318 ASP A O 1
ATOM 2481 N N . PHE A 1 319 ? 10.209 3.073 19.836 1.00 82.88 319 PHE A N 1
ATOM 2482 C CA . PHE A 1 319 ? 8.948 2.348 20.038 1.00 82.88 319 PHE A CA 1
ATOM 2483 C C . PHE A 1 319 ? 8.585 2.178 21.526 1.00 82.88 319 PHE A C 1
ATOM 2485 O O . PHE A 1 319 ? 7.724 1.364 21.858 1.00 82.88 319 PHE A O 1
ATOM 2492 N N . THR A 1 320 ? 9.278 2.865 22.440 1.00 79.06 320 THR A N 1
ATOM 2493 C CA . THR A 1 320 ? 9.096 2.673 23.888 1.00 79.06 320 THR A CA 1
ATOM 2494 C C . THR A 1 320 ? 7.768 3.222 24.410 1.00 79.06 320 THR A C 1
ATOM 2496 O O . THR A 1 320 ? 7.185 2.636 25.325 1.00 79.06 320 THR A O 1
ATOM 2499 N N . GLU A 1 321 ? 7.254 4.307 23.826 1.00 75.12 321 GLU A N 1
ATOM 2500 C CA . GLU A 1 321 ? 5.927 4.835 24.143 1.00 75.12 321 GLU A CA 1
ATOM 2501 C C . GLU A 1 321 ? 4.845 4.119 23.321 1.00 75.12 321 GLU A C 1
ATOM 2503 O O . GLU A 1 321 ? 4.896 4.059 22.097 1.00 75.12 321 GLU A O 1
ATOM 2508 N N . ALA A 1 322 ? 3.818 3.593 23.997 1.00 65.94 322 ALA A N 1
ATOM 2509 C CA . ALA A 1 322 ? 2.779 2.780 23.356 1.00 65.94 322 ALA A CA 1
ATOM 2510 C C . ALA A 1 322 ? 1.921 3.543 22.325 1.00 65.94 322 ALA A C 1
ATOM 2512 O O . ALA A 1 322 ? 1.347 2.923 21.431 1.00 65.94 322 ALA A O 1
ATOM 2513 N N . ASP A 1 323 ? 1.825 4.870 22.457 1.00 71.62 323 ASP A N 1
ATOM 2514 C CA . ASP A 1 323 ? 0.899 5.709 21.684 1.00 71.62 323 ASP A CA 1
ATOM 2515 C C . ASP A 1 323 ? 1.600 6.770 20.819 1.00 71.62 323 ASP A C 1
ATOM 2517 O O . ASP A 1 323 ? 0.924 7.548 20.143 1.00 71.62 323 ASP A O 1
ATOM 2521 N N . LYS A 1 324 ? 2.938 6.841 20.850 1.00 80.88 324 LYS A N 1
ATOM 2522 C CA . LYS A 1 324 ? 3.733 7.826 20.107 1.00 80.88 324 LYS A CA 1
ATOM 2523 C C . LYS A 1 324 ? 5.083 7.254 19.710 1.00 80.88 324 LYS A C 1
ATOM 2525 O O . LYS A 1 324 ? 5.741 6.577 20.486 1.00 80.88 324 LYS A O 1
ATOM 2530 N N . LEU A 1 325 ? 5.515 7.599 18.508 1.00 90.62 325 LEU A N 1
ATOM 2531 C CA . LEU A 1 325 ? 6.826 7.272 17.971 1.00 90.62 325 LEU A CA 1
ATOM 2532 C C . LEU A 1 325 ? 7.687 8.531 17.967 1.00 90.62 325 LEU A C 1
ATOM 2534 O O . LEU A 1 325 ? 7.212 9.605 17.591 1.00 90.62 325 LEU A O 1
ATOM 2538 N N . THR A 1 326 ? 8.966 8.394 18.307 1.00 93.12 326 THR A N 1
ATOM 2539 C CA . THR A 1 326 ? 9.962 9.436 18.021 1.00 93.12 326 THR A CA 1
ATOM 2540 C C . THR A 1 326 ? 10.827 8.978 16.858 1.00 93.12 326 THR A C 1
ATOM 2542 O O . THR A 1 326 ? 11.545 7.984 16.964 1.00 93.12 326 THR A O 1
ATOM 2545 N N . VAL A 1 327 ? 10.758 9.697 15.738 1.00 94.94 327 VAL A N 1
ATOM 2546 C CA . VAL A 1 327 ? 11.547 9.406 14.536 1.00 94.94 327 VAL A CA 1
ATOM 2547 C C . VAL A 1 327 ? 12.777 10.301 14.540 1.00 94.94 327 VAL A C 1
ATOM 2549 O O . VAL A 1 327 ? 12.640 11.522 14.614 1.00 94.94 327 VAL A O 1
ATOM 2552 N N . LYS A 1 328 ? 13.976 9.711 14.453 1.00 96.19 328 LYS A N 1
ATOM 2553 C CA . LYS A 1 328 ? 15.229 10.466 14.321 1.00 96.19 328 LYS A CA 1
ATOM 2554 C C . LYS A 1 328 ? 15.732 10.429 12.889 1.00 96.19 328 LYS A C 1
ATOM 2556 O O . LYS A 1 328 ? 15.822 9.359 12.277 1.00 96.19 328 LYS A O 1
ATOM 2561 N N . THR A 1 329 ? 16.113 11.593 12.385 1.00 96.56 329 THR A N 1
ATOM 2562 C CA . THR A 1 329 ? 16.661 11.770 11.043 1.00 96.56 329 THR A CA 1
ATOM 2563 C C . THR A 1 329 ? 18.028 12.426 11.088 1.00 96.56 329 THR A C 1
ATOM 2565 O O . THR A 1 329 ? 18.327 13.202 11.994 1.00 96.56 329 THR A O 1
ATOM 2568 N N . LYS A 1 330 ? 18.852 12.115 10.090 1.00 96.38 330 LYS A N 1
ATOM 2569 C CA . LYS A 1 330 ? 20.176 12.685 9.881 1.00 96.38 330 LYS A CA 1
ATOM 2570 C C . LYS A 1 330 ? 20.278 13.255 8.469 1.00 96.38 330 LYS A C 1
ATOM 2572 O O . LYS A 1 330 ? 19.898 12.578 7.512 1.00 96.38 330 LYS A O 1
ATOM 2577 N N . THR A 1 331 ? 20.824 14.459 8.352 1.00 95.88 331 THR A N 1
ATOM 2578 C CA . THR A 1 331 ? 21.107 15.098 7.061 1.00 95.88 331 THR A CA 1
ATOM 2579 C C . THR A 1 331 ? 22.471 14.696 6.510 1.00 95.88 331 THR A C 1
ATOM 2581 O O . THR A 1 331 ? 23.336 14.199 7.241 1.00 95.88 331 THR A O 1
ATOM 2584 N N . SER A 1 332 ? 22.713 14.942 5.221 1.00 91.88 332 SER A N 1
ATOM 2585 C CA . SER A 1 332 ? 24.025 14.757 4.584 1.00 91.88 332 SER A CA 1
ATOM 2586 C C . SER A 1 332 ? 25.139 15.564 5.257 1.00 91.88 332 SER A C 1
ATOM 2588 O O . SER A 1 332 ? 26.297 15.146 5.243 1.00 91.88 332 SER A O 1
ATOM 2590 N N . ARG A 1 333 ? 24.792 16.686 5.901 1.00 93.25 333 ARG A N 1
ATOM 2591 C CA . ARG A 1 333 ? 25.711 17.522 6.693 1.00 93.25 333 ARG A CA 1
ATOM 2592 C C . ARG A 1 333 ? 25.982 16.971 8.091 1.00 93.25 333 ARG A C 1
ATOM 2594 O O . ARG A 1 333 ? 26.905 17.425 8.757 1.00 93.25 333 ARG A O 1
ATOM 2601 N N . GLY A 1 334 ? 25.219 15.967 8.514 1.00 92.94 334 GLY A N 1
ATOM 2602 C CA . GLY A 1 334 ? 25.340 15.332 9.819 1.00 92.94 334 GLY A CA 1
ATOM 2603 C C . GLY A 1 334 ? 24.433 15.916 10.896 1.00 92.94 334 GLY A C 1
ATOM 2604 O O . GLY A 1 334 ? 24.505 15.440 12.028 1.00 92.94 334 GLY A O 1
ATOM 2605 N N . ASP A 1 335 ? 23.572 16.877 10.555 1.00 95.31 335 ASP A N 1
ATOM 2606 C CA . ASP A 1 335 ? 22.602 17.443 11.489 1.00 95.31 335 ASP A CA 1
ATOM 2607 C C . ASP A 1 335 ? 21.572 16.380 11.865 1.00 95.31 335 ASP A C 1
ATOM 2609 O O . ASP A 1 335 ? 21.088 15.641 11.004 1.00 95.31 335 ASP A O 1
ATOM 2613 N N . ILE A 1 336 ? 21.245 16.299 13.153 1.00 96.06 336 ILE A N 1
ATOM 2614 C CA . ILE A 1 336 ? 20.269 15.347 13.681 1.00 96.06 336 ILE A CA 1
ATOM 2615 C C . ILE A 1 336 ? 19.020 16.113 14.091 1.00 96.06 336 ILE A C 1
ATOM 2617 O O . ILE A 1 336 ? 19.090 17.074 14.857 1.00 96.06 336 ILE A O 1
ATOM 2621 N N . SER A 1 337 ? 17.872 15.645 13.622 1.00 93.75 337 SER A N 1
ATOM 2622 C CA . SER A 1 337 ? 16.558 16.133 14.025 1.00 93.75 337 SER A CA 1
ATOM 2623 C C . SER A 1 337 ? 15.705 14.979 14.542 1.00 93.75 337 SER A C 1
ATOM 2625 O O . SER A 1 337 ? 15.974 13.798 14.303 1.00 93.75 337 SER A O 1
ATOM 2627 N N . SER A 1 338 ? 14.701 15.308 15.345 1.00 92.19 338 SER A N 1
ATOM 2628 C CA . SER A 1 338 ? 13.746 14.339 15.873 1.00 92.19 338 SER A CA 1
ATOM 2629 C C . SER A 1 338 ? 12.363 14.949 15.843 1.00 92.19 338 SER A C 1
ATOM 2631 O O . SER A 1 338 ? 12.204 16.124 16.174 1.00 92.19 338 SER A O 1
ATOM 2633 N N . PHE A 1 339 ? 11.367 14.163 15.460 1.00 88.00 339 PHE A N 1
ATOM 2634 C CA . PHE A 1 339 ? 9.990 14.626 15.453 1.00 88.00 339 PHE A CA 1
ATOM 2635 C C . PHE A 1 339 ? 9.027 13.499 15.851 1.00 88.00 339 PHE A C 1
ATOM 2637 O O . PHE A 1 339 ? 9.311 12.319 15.612 1.00 88.00 339 PHE A O 1
ATOM 2644 N N . PRO A 1 340 ? 7.907 13.849 16.508 1.00 91.19 340 PRO A N 1
ATOM 2645 C CA . PRO A 1 340 ? 6.918 12.875 16.937 1.00 91.19 340 PRO A CA 1
ATOM 2646 C C . PRO A 1 340 ? 6.050 12.413 15.760 1.00 91.19 340 PRO A C 1
ATOM 2648 O O . PRO A 1 340 ? 5.685 13.209 14.894 1.00 91.19 340 PRO A O 1
ATOM 2651 N N . ALA A 1 341 ? 5.653 11.145 15.770 1.00 93.38 341 ALA A N 1
ATOM 2652 C CA . ALA A 1 341 ? 4.678 10.579 14.845 1.00 93.38 341 ALA A CA 1
ATOM 2653 C C . ALA A 1 341 ? 3.723 9.631 15.584 1.00 93.38 341 ALA A C 1
ATOM 2655 O O . ALA A 1 341 ? 4.115 8.957 16.529 1.00 93.38 341 ALA A O 1
ATOM 2656 N N . ASP A 1 342 ? 2.475 9.552 15.134 1.00 92.44 342 ASP A N 1
ATOM 2657 C CA . ASP A 1 342 ? 1.498 8.576 15.635 1.00 92.44 342 ASP A CA 1
ATOM 2658 C C . ASP A 1 342 ? 1.565 7.272 14.814 1.00 92.44 342 ASP A C 1
ATOM 2660 O O . ASP A 1 342 ? 1.175 6.204 15.277 1.00 92.44 342 ASP A O 1
ATOM 2664 N N . LEU A 1 343 ? 2.046 7.364 13.568 1.00 92.31 343 LEU A N 1
ATOM 2665 C CA . LEU A 1 343 ? 2.206 6.248 12.641 1.00 92.31 343 LEU A CA 1
ATOM 2666 C C . LEU A 1 343 ? 3.448 6.455 11.770 1.00 92.31 343 LEU A C 1
ATOM 2668 O O . LEU A 1 343 ? 3.677 7.553 11.260 1.00 92.31 343 LEU A O 1
ATOM 2672 N N . ILE A 1 344 ? 4.201 5.378 11.544 1.00 94.00 344 ILE A N 1
ATOM 2673 C CA . ILE A 1 344 ? 5.301 5.337 10.578 1.00 94.00 344 ILE A CA 1
ATOM 2674 C C . ILE A 1 344 ? 4.995 4.356 9.444 1.00 94.00 344 ILE A C 1
ATOM 2676 O O . ILE A 1 344 ? 4.514 3.247 9.676 1.00 94.00 344 ILE A O 1
ATOM 2680 N N . ILE A 1 345 ? 5.292 4.758 8.211 1.00 96.62 345 ILE A N 1
ATOM 2681 C CA . ILE A 1 345 ? 5.130 3.949 7.003 1.00 96.62 345 ILE A CA 1
ATOM 2682 C C . ILE A 1 345 ? 6.497 3.811 6.330 1.00 96.62 345 ILE A C 1
ATOM 2684 O O . ILE A 1 345 ? 7.071 4.789 5.855 1.00 96.62 345 ILE A O 1
ATOM 2688 N N . GLY A 1 346 ? 7.028 2.587 6.287 1.00 96.38 346 GLY A N 1
ATOM 2689 C CA . GLY A 1 346 ? 8.279 2.280 5.593 1.00 96.38 346 GLY A CA 1
ATOM 2690 C C . GLY A 1 346 ? 8.063 2.098 4.091 1.00 96.38 346 GLY A C 1
ATOM 2691 O O . GLY A 1 346 ? 7.613 1.039 3.661 1.00 96.38 346 GLY A O 1
ATOM 2692 N N . ALA A 1 347 ? 8.410 3.111 3.299 1.00 96.56 347 ALA A N 1
ATOM 2693 C CA . ALA A 1 347 ? 8.336 3.129 1.836 1.00 96.56 347 ALA A CA 1
ATOM 2694 C C . ALA A 1 347 ? 9.715 3.398 1.184 1.00 96.56 347 ALA A C 1
ATOM 2696 O O . ALA A 1 347 ? 9.817 3.878 0.055 1.00 96.56 347 ALA A O 1
ATOM 2697 N N . ASP A 1 348 ? 10.799 3.046 1.880 1.00 92.19 348 ASP A N 1
ATOM 2698 C CA . ASP A 1 348 ? 12.199 3.372 1.570 1.00 92.19 348 ASP A CA 1
ATOM 2699 C C . ASP A 1 348 ? 12.896 2.334 0.668 1.00 92.19 348 ASP A C 1
ATOM 2701 O O . ASP A 1 348 ? 14.127 2.239 0.586 1.00 92.19 348 ASP A O 1
ATOM 2705 N N . GLY A 1 349 ? 12.082 1.577 -0.068 1.00 88.12 349 GLY A N 1
ATOM 2706 C CA . GLY A 1 349 ? 12.499 0.713 -1.162 1.00 88.12 349 GLY A CA 1
ATOM 2707 C C . GLY A 1 349 ? 13.140 -0.620 -0.746 1.00 88.12 349 GLY A C 1
ATOM 2708 O O . GLY A 1 349 ? 13.105 -1.039 0.414 1.00 88.12 349 GLY A O 1
ATOM 2709 N N . PRO A 1 350 ? 13.745 -1.341 -1.709 1.00 84.12 350 PRO A N 1
ATOM 2710 C CA . PRO A 1 350 ? 14.226 -2.708 -1.495 1.00 84.12 350 PRO A CA 1
ATOM 2711 C C . PRO A 1 350 ? 15.287 -2.838 -0.399 1.00 84.12 350 PRO A C 1
ATOM 2713 O O . PRO A 1 350 ? 15.359 -3.872 0.263 1.00 84.12 350 PRO A O 1
ATOM 2716 N N . SER A 1 351 ? 16.087 -1.795 -0.172 1.00 83.94 351 SER A N 1
ATOM 2717 C CA . SER A 1 351 ? 17.127 -1.742 0.866 1.00 83.94 351 SER A CA 1
ATOM 2718 C C . SER A 1 351 ? 16.665 -0.985 2.121 1.00 83.94 351 SER A C 1
ATOM 2720 O O . SER A 1 351 ? 17.461 -0.267 2.723 1.00 83.94 351 SER A O 1
ATOM 2722 N N . SER A 1 352 ? 15.386 -1.148 2.477 1.00 90.62 352 SER A N 1
ATOM 2723 C CA . SER A 1 352 ? 14.703 -0.492 3.597 1.00 90.62 352 SER A CA 1
ATOM 2724 C C . SER A 1 352 ? 15.497 -0.509 4.906 1.00 90.62 352 SER A C 1
ATOM 2726 O O . SER A 1 352 ? 15.951 -1.562 5.363 1.00 90.62 352 SER A O 1
ATOM 2728 N N . THR A 1 353 ? 15.629 0.666 5.513 1.00 91.19 353 THR A N 1
ATOM 2729 C CA . THR A 1 353 ? 16.092 0.882 6.883 1.00 91.19 353 THR A CA 1
ATOM 2730 C C . THR A 1 353 ? 14.994 0.521 7.878 1.00 91.19 353 THR A C 1
ATOM 2732 O O . THR A 1 353 ? 15.277 -0.162 8.857 1.00 91.19 353 THR A O 1
ATOM 2735 N N . ILE A 1 354 ? 13.735 0.882 7.600 1.00 93.00 354 ILE A N 1
ATOM 2736 C CA . ILE A 1 354 ? 12.607 0.571 8.495 1.00 93.00 354 ILE A CA 1
ATOM 2737 C C . ILE A 1 354 ? 12.466 -0.934 8.716 1.00 93.00 354 ILE A C 1
ATOM 2739 O O . ILE A 1 354 ? 12.326 -1.388 9.851 1.00 93.00 354 ILE A O 1
ATOM 2743 N N . ARG A 1 355 ? 12.612 -1.735 7.655 1.00 92.56 355 ARG A N 1
ATOM 2744 C CA . ARG A 1 355 ? 12.598 -3.197 7.780 1.00 92.56 355 ARG A CA 1
ATOM 2745 C C . ARG A 1 355 ? 13.709 -3.719 8.695 1.00 92.56 355 ARG A C 1
ATOM 2747 O O . ARG A 1 355 ? 13.478 -4.697 9.394 1.00 92.56 355 ARG A O 1
ATOM 2754 N N . LYS A 1 356 ? 14.885 -3.079 8.732 1.00 90.69 356 LYS A N 1
ATOM 2755 C CA . LYS A 1 356 ? 15.999 -3.499 9.603 1.00 90.69 356 LYS A CA 1
ATOM 2756 C C . LYS A 1 356 ? 15.717 -3.256 11.083 1.00 90.69 356 LYS A C 1
ATOM 2758 O O . LYS A 1 356 ? 16.228 -4.013 11.897 1.00 90.69 356 LYS A O 1
ATOM 2763 N N . PHE A 1 357 ? 14.918 -2.245 11.431 1.00 89.44 357 PHE A N 1
ATOM 2764 C CA . PHE A 1 357 ? 14.524 -2.005 12.825 1.00 89.44 357 PHE A CA 1
ATOM 2765 C C . PHE A 1 357 ? 13.586 -3.088 13.362 1.00 89.44 357 PHE A C 1
ATOM 2767 O O . PHE A 1 357 ? 13.604 -3.375 14.552 1.00 89.44 357 PHE A O 1
ATOM 2774 N N . ILE A 1 358 ? 12.784 -3.695 12.485 1.00 86.44 358 ILE A N 1
ATOM 2775 C CA . ILE A 1 358 ? 11.787 -4.707 12.859 1.00 86.44 358 ILE A CA 1
ATOM 2776 C C . ILE A 1 358 ? 12.353 -6.126 12.706 1.00 86.44 358 ILE A C 1
ATOM 2778 O O . ILE A 1 358 ? 12.067 -7.006 13.510 1.00 86.44 358 ILE A O 1
ATOM 2782 N N . ALA A 1 359 ? 13.149 -6.361 11.662 1.00 87.81 359 ALA A N 1
ATOM 2783 C CA . ALA A 1 359 ? 13.682 -7.669 11.304 1.00 87.81 359 ALA A CA 1
ATOM 2784 C C . ALA A 1 359 ? 15.117 -7.534 10.767 1.00 87.81 359 ALA A C 1
ATOM 2786 O O . ALA A 1 359 ? 15.366 -7.615 9.559 1.00 87.81 359 ALA A O 1
ATOM 2787 N N . SER A 1 360 ? 16.065 -7.309 11.681 1.00 87.44 360 SER A N 1
ATOM 2788 C CA . SER A 1 360 ? 17.485 -7.047 11.387 1.00 87.44 360 SER A CA 1
ATOM 2789 C C . SER A 1 360 ? 18.175 -8.160 10.597 1.00 87.44 360 SER A C 1
ATOM 2791 O O . SER A 1 360 ? 19.073 -7.888 9.799 1.00 87.44 360 SER A O 1
ATOM 2793 N N . ASP A 1 361 ? 17.734 -9.402 10.785 1.00 89.19 361 ASP A N 1
ATOM 2794 C CA . ASP A 1 361 ? 18.378 -10.582 10.204 1.00 89.19 361 ASP A CA 1
ATOM 2795 C C . ASP A 1 361 ? 17.963 -10.833 8.745 1.00 89.19 361 ASP A C 1
ATOM 2797 O O . ASP A 1 361 ? 18.581 -11.639 8.042 1.00 89.19 361 ASP A O 1
ATOM 2801 N N . LEU A 1 362 ? 16.940 -10.125 8.246 1.00 88.00 362 LEU A N 1
ATOM 2802 C CA . LEU A 1 362 ? 16.468 -10.270 6.872 1.00 88.00 362 LEU A CA 1
ATOM 2803 C C . LEU A 1 362 ? 17.414 -9.589 5.879 1.00 88.00 362 LEU A C 1
ATOM 2805 O O . LEU A 1 362 ? 17.475 -8.362 5.761 1.00 88.00 362 LEU A O 1
ATOM 2809 N N . LYS A 1 363 ? 18.093 -10.413 5.078 1.00 82.12 363 LYS A N 1
ATOM 2810 C CA . LYS A 1 363 ? 18.988 -9.976 4.000 1.00 82.12 363 LYS A CA 1
ATOM 2811 C C . LYS A 1 363 ? 18.354 -10.201 2.629 1.00 82.12 363 LYS A C 1
ATOM 2813 O O . LYS A 1 363 ? 17.607 -11.157 2.421 1.00 82.12 363 LYS A O 1
ATOM 2818 N N . ARG A 1 364 ? 18.671 -9.319 1.676 1.00 84.00 364 ARG A N 1
ATOM 2819 C CA . ARG A 1 364 ? 18.352 -9.545 0.258 1.00 84.00 364 ARG A CA 1
ATOM 2820 C C . ARG A 1 364 ? 19.190 -10.718 -0.245 1.00 84.00 364 ARG A C 1
ATOM 2822 O O . ARG A 1 364 ? 20.356 -10.825 0.120 1.00 84.00 364 ARG A O 1
ATOM 2829 N N . LYS A 1 365 ? 18.596 -11.553 -1.093 1.00 85.94 365 LYS A N 1
ATOM 2830 C CA . LYS A 1 365 ? 19.296 -12.609 -1.825 1.00 85.94 365 LYS A CA 1
ATOM 2831 C C . LYS A 1 365 ? 19.311 -12.242 -3.299 1.00 85.94 365 LYS A C 1
ATOM 2833 O O . LYS A 1 365 ? 18.310 -11.726 -3.805 1.00 85.94 365 LYS A O 1
ATOM 2838 N N . TYR A 1 366 ? 20.442 -12.459 -3.953 1.00 86.12 366 TYR A N 1
ATOM 2839 C CA . TYR A 1 366 ? 20.520 -12.359 -5.399 1.00 86.12 366 TYR A CA 1
ATOM 2840 C C . TYR A 1 366 ? 19.599 -13.411 -6.034 1.00 86.12 366 TYR A C 1
ATOM 2842 O O . TYR A 1 366 ? 19.422 -14.502 -5.497 1.00 86.12 366 TYR A O 1
ATOM 2850 N N . ALA A 1 367 ? 18.946 -13.053 -7.139 1.00 90.19 367 ALA A N 1
ATOM 2851 C CA . ALA A 1 367 ? 17.933 -13.897 -7.772 1.00 90.19 367 ALA A CA 1
ATOM 2852 C C . ALA A 1 367 ? 18.506 -14.831 -8.856 1.00 90.19 367 ALA A C 1
ATOM 2854 O O . ALA A 1 367 ? 17.742 -15.563 -9.479 1.00 90.19 367 ALA A O 1
ATOM 2855 N N . GLY A 1 368 ? 19.823 -14.794 -9.101 1.00 87.75 368 GLY A N 1
ATOM 2856 C CA . GLY A 1 368 ? 20.482 -15.566 -10.163 1.00 87.75 368 GLY A CA 1
ATOM 2857 C C . GLY A 1 368 ? 20.481 -14.890 -11.539 1.00 87.75 368 GLY A C 1
ATOM 2858 O O . GLY A 1 368 ? 20.881 -15.506 -12.524 1.00 87.75 368 GLY A O 1
ATOM 2859 N N . TYR A 1 369 ? 20.015 -13.641 -11.635 1.00 85.75 369 TYR A N 1
ATOM 2860 C CA . TYR A 1 369 ? 20.003 -12.886 -12.885 1.00 85.75 369 TYR A CA 1
ATOM 2861 C C . TYR A 1 369 ? 20.107 -11.373 -12.666 1.00 85.75 369 TYR A C 1
ATOM 2863 O O . TYR A 1 369 ? 19.725 -10.838 -11.620 1.00 85.75 369 TYR A O 1
ATOM 2871 N N . VAL A 1 370 ? 20.543 -10.677 -13.713 1.00 80.31 370 VAL A N 1
ATOM 2872 C CA . VAL A 1 370 ? 20.538 -9.213 -13.824 1.00 80.31 370 VAL A CA 1
ATOM 2873 C C . VAL A 1 370 ? 19.562 -8.758 -14.907 1.00 80.31 370 VAL A C 1
ATOM 2875 O O . VAL A 1 370 ? 19.153 -9.545 -15.761 1.00 80.31 370 VAL A O 1
ATOM 2878 N N . ALA A 1 371 ? 19.177 -7.482 -14.878 1.00 80.88 371 ALA A N 1
ATOM 2879 C CA . ALA A 1 371 ? 18.344 -6.871 -15.907 1.00 80.88 371 ALA A CA 1
ATOM 2880 C C . ALA A 1 371 ? 19.018 -5.610 -16.452 1.00 80.88 371 ALA A C 1
ATOM 2882 O O . ALA A 1 371 ? 19.100 -4.598 -15.756 1.00 80.88 371 ALA A O 1
ATOM 2883 N N . TRP A 1 372 ? 19.448 -5.664 -17.707 1.00 77.38 372 TRP A N 1
ATOM 2884 C CA . TRP A 1 372 ? 19.844 -4.491 -18.475 1.00 77.38 372 TRP A CA 1
ATOM 2885 C C . TRP A 1 372 ? 18.602 -3.736 -18.918 1.00 77.38 372 TRP A C 1
ATOM 2887 O O . TRP A 1 372 ? 17.591 -4.350 -19.268 1.00 77.38 372 TRP A O 1
ATOM 2897 N N . ARG A 1 373 ? 18.652 -2.409 -18.871 1.00 76.75 373 ARG A N 1
ATOM 2898 C CA . ARG A 1 373 ? 17.514 -1.549 -19.192 1.00 76.75 373 ARG A CA 1
ATOM 2899 C C . ARG A 1 373 ? 17.978 -0.294 -19.899 1.00 76.75 373 ARG A C 1
ATOM 2901 O O . ARG A 1 373 ? 19.086 0.176 -19.652 1.00 76.75 373 ARG A O 1
ATOM 2908 N N . GLY A 1 374 ? 17.098 0.259 -20.720 1.00 77.75 374 GLY A N 1
ATOM 2909 C CA . GLY A 1 374 ? 17.314 1.557 -21.331 1.00 77.75 374 GLY A CA 1
ATOM 2910 C C . GLY A 1 374 ? 16.094 2.062 -22.085 1.00 77.75 374 GLY A C 1
ATOM 2911 O O . GLY A 1 374 ? 15.082 1.371 -22.239 1.00 77.75 374 GLY A O 1
ATOM 2912 N N . THR A 1 375 ? 16.229 3.283 -22.585 1.00 81.44 375 THR A N 1
ATOM 2913 C CA . THR A 1 375 ? 15.241 3.967 -23.414 1.00 81.44 375 THR A CA 1
ATOM 2914 C C . THR A 1 375 ? 15.911 4.535 -24.654 1.00 81.44 375 THR A C 1
ATOM 2916 O O . THR A 1 375 ? 17.097 4.855 -24.649 1.00 81.44 375 THR A O 1
ATOM 2919 N N . VAL A 1 376 ? 15.145 4.651 -25.734 1.00 83.31 376 VAL A N 1
ATOM 2920 C CA . VAL A 1 376 ? 15.566 5.326 -26.966 1.00 83.31 376 VAL A CA 1
ATOM 2921 C C . VAL A 1 376 ? 14.373 6.076 -27.555 1.00 83.31 376 VAL A C 1
ATOM 2923 O O . VAL A 1 376 ? 13.257 5.555 -27.500 1.00 83.31 376 VAL A O 1
ATOM 2926 N N . PRO A 1 377 ? 14.543 7.280 -28.124 1.00 86.75 377 PRO A N 1
ATOM 2927 C CA . PRO A 1 377 ? 13.460 7.951 -28.835 1.00 86.75 377 PRO A CA 1
ATOM 2928 C C . PRO A 1 377 ? 12.880 7.082 -29.953 1.00 86.75 377 PRO A C 1
ATOM 2930 O O . PRO A 1 377 ? 13.614 6.487 -30.742 1.00 86.75 377 PRO A O 1
ATOM 2933 N N . GLU A 1 378 ? 11.549 7.053 -30.065 1.00 86.38 378 GLU A N 1
ATOM 2934 C CA . GLU A 1 378 ? 10.832 6.297 -31.104 1.00 86.38 378 GLU A CA 1
ATOM 2935 C C . GLU A 1 378 ? 11.351 6.632 -32.517 1.00 86.38 378 GLU A C 1
ATOM 2937 O O . GLU A 1 378 ? 11.432 5.773 -33.393 1.00 86.38 378 GLU A O 1
ATOM 2942 N N . THR A 1 379 ? 11.786 7.874 -32.732 1.00 85.50 379 THR A N 1
ATOM 2943 C CA . THR A 1 379 ? 12.320 8.385 -34.003 1.00 85.50 379 THR A CA 1
ATOM 2944 C C . THR A 1 379 ? 13.746 7.944 -34.326 1.00 85.50 379 THR A C 1
ATOM 2946 O O . THR A 1 379 ? 14.190 8.138 -35.458 1.00 85.50 379 THR A O 1
ATOM 2949 N N . GLN A 1 380 ? 14.458 7.331 -33.383 1.00 82.19 380 GLN A N 1
ATOM 2950 C CA . GLN A 1 380 ? 15.850 6.907 -33.563 1.00 82.19 380 GLN A CA 1
ATOM 2951 C C . GLN A 1 380 ? 15.997 5.403 -33.810 1.00 82.19 380 GLN A C 1
ATOM 2953 O O . GLN A 1 380 ? 17.077 4.944 -34.176 1.00 82.19 380 GLN A O 1
ATOM 2958 N N . VAL A 1 381 ? 14.915 4.633 -33.683 1.00 77.12 381 VAL A N 1
ATOM 2959 C CA . VAL A 1 381 ? 14.907 3.212 -34.051 1.00 77.12 381 VAL A CA 1
ATOM 2960 C C . VAL A 1 381 ? 14.594 3.017 -35.535 1.00 77.12 381 VAL A C 1
ATOM 2962 O O . VAL A 1 381 ? 13.901 3.840 -36.145 1.00 77.12 381 VAL A O 1
ATOM 2965 N N . SER A 1 382 ? 15.107 1.931 -36.122 1.00 76.50 382 SER A N 1
ATOM 2966 C CA . SER A 1 382 ? 14.884 1.582 -37.531 1.00 76.50 382 SER A CA 1
ATOM 2967 C C . SER A 1 382 ? 13.404 1.321 -37.829 1.00 76.50 382 SER A C 1
ATOM 2969 O O . SER A 1 382 ? 12.641 0.934 -36.943 1.00 76.50 382 SER A O 1
ATOM 2971 N N . SER A 1 383 ? 12.986 1.472 -39.089 1.00 78.50 383 SER A N 1
ATOM 2972 C CA . SER A 1 383 ? 11.593 1.219 -39.496 1.00 78.50 383 SER A CA 1
ATOM 2973 C C . SER A 1 383 ? 11.129 -0.200 -39.148 1.00 78.50 383 SER A C 1
ATOM 2975 O O . SER A 1 383 ? 10.045 -0.372 -38.600 1.00 78.50 383 SER A O 1
ATOM 2977 N N . SER A 1 384 ? 11.987 -1.203 -39.363 1.00 74.88 384 SER A N 1
ATOM 2978 C CA . SER A 1 384 ? 11.691 -2.599 -39.016 1.00 74.88 384 SER A CA 1
ATOM 2979 C C . SER A 1 384 ? 11.557 -2.829 -37.508 1.00 74.88 384 SER A C 1
ATOM 2981 O O . SER A 1 384 ? 10.734 -3.631 -37.077 1.00 74.88 384 SER A O 1
ATOM 2983 N N . ALA A 1 385 ? 12.323 -2.108 -36.684 1.00 76.25 385 ALA A N 1
ATOM 2984 C CA . ALA A 1 385 ? 12.159 -2.139 -35.236 1.00 76.25 385 ALA A CA 1
ATOM 2985 C C . ALA A 1 385 ? 10.841 -1.462 -34.820 1.00 76.25 385 ALA A C 1
ATOM 2987 O O . ALA A 1 385 ? 10.105 -2.017 -34.005 1.00 76.25 385 ALA A O 1
ATOM 2988 N N . ARG A 1 386 ? 10.479 -0.314 -35.414 1.00 81.75 386 ARG A N 1
ATOM 2989 C CA . ARG A 1 386 ? 9.197 0.354 -35.115 1.00 81.75 386 ARG A CA 1
ATOM 2990 C C . ARG A 1 386 ? 8.003 -0.545 -35.385 1.00 81.75 386 ARG A C 1
ATOM 2992 O O . ARG A 1 386 ? 7.131 -0.647 -34.532 1.00 81.75 386 ARG A O 1
ATOM 2999 N N . GLU A 1 387 ? 7.997 -1.240 -36.519 1.00 83.38 387 GLU A N 1
ATOM 3000 C CA . GLU A 1 387 ? 6.922 -2.170 -36.876 1.00 83.38 387 GLU A CA 1
ATOM 3001 C C . GLU A 1 387 ? 6.704 -3.264 -35.825 1.00 83.38 387 GLU A C 1
ATOM 3003 O O . GLU A 1 387 ? 5.577 -3.728 -35.649 1.00 83.38 387 GLU A O 1
ATOM 3008 N N . VAL A 1 388 ? 7.753 -3.677 -35.111 1.00 82.38 388 VAL A N 1
ATOM 3009 C CA . VAL A 1 388 ? 7.681 -4.726 -34.087 1.00 82.38 388 VAL A CA 1
ATOM 3010 C C . VAL A 1 388 ? 7.379 -4.163 -32.697 1.00 82.38 388 VAL A C 1
ATOM 3012 O O . VAL A 1 388 ? 6.639 -4.794 -31.944 1.00 82.38 388 VAL A O 1
ATOM 3015 N N . PHE A 1 389 ? 7.947 -3.008 -32.351 1.00 82.94 389 PHE A N 1
ATOM 3016 C CA . PHE A 1 389 ? 7.994 -2.507 -30.975 1.00 82.94 389 PHE A CA 1
ATOM 3017 C C . PHE A 1 389 ? 7.013 -1.374 -30.665 1.00 82.94 389 PHE A C 1
ATOM 3019 O O . PHE A 1 389 ? 6.607 -1.228 -29.513 1.00 82.94 389 PHE A O 1
ATOM 3026 N N . VAL A 1 390 ? 6.646 -0.553 -31.651 1.00 86.12 390 VAL A N 1
ATOM 3027 C CA . VAL A 1 390 ? 5.746 0.583 -31.423 1.00 86.12 390 VAL A CA 1
ATOM 3028 C C . VAL A 1 390 ? 4.325 0.073 -31.229 1.00 86.12 390 VAL A C 1
ATOM 3030 O O . VAL A 1 390 ? 3.830 -0.720 -32.029 1.00 86.12 390 VAL A O 1
ATOM 3033 N N . GLU A 1 391 ? 3.692 0.509 -30.135 1.00 89.06 391 GLU A N 1
ATOM 3034 C CA . GLU A 1 391 ? 2.311 0.147 -29.761 1.00 89.06 391 GLU A CA 1
ATOM 3035 C C . GLU A 1 391 ? 2.069 -1.368 -29.646 1.00 89.06 391 GLU A C 1
ATOM 3037 O O . GLU A 1 391 ? 0.937 -1.855 -29.673 1.00 89.06 391 GLU A O 1
ATOM 3042 N N . LYS A 1 392 ? 3.150 -2.127 -29.456 1.00 91.75 392 LYS A N 1
ATOM 3043 C CA . LYS A 1 392 ? 3.169 -3.572 -29.224 1.00 91.75 392 LYS A CA 1
ATOM 3044 C C . LYS A 1 392 ? 4.032 -3.869 -28.006 1.00 91.75 392 LYS A C 1
ATOM 3046 O O . LYS A 1 392 ? 4.822 -3.036 -27.570 1.00 91.75 392 LYS A O 1
ATOM 3051 N N . PHE A 1 393 ? 3.843 -5.047 -27.431 1.00 93.81 393 PHE A N 1
ATOM 3052 C CA . PHE A 1 393 ? 4.597 -5.528 -26.285 1.00 93.81 393 PHE A CA 1
ATOM 3053 C C . PHE A 1 393 ? 5.263 -6.868 -26.621 1.00 93.81 393 PHE A C 1
ATOM 3055 O O . PHE A 1 393 ? 4.760 -7.932 -26.240 1.00 93.81 393 PHE A O 1
ATOM 3062 N N . PRO A 1 394 ? 6.350 -6.843 -27.413 1.00 91.25 394 PRO A N 1
ATOM 3063 C CA . PRO A 1 394 ? 7.095 -8.037 -27.771 1.00 91.25 394 PRO A CA 1
ATOM 3064 C C . PRO A 1 394 ? 7.903 -8.622 -26.621 1.00 91.25 394 PRO A C 1
ATOM 3066 O O . PRO A 1 394 ? 8.523 -7.907 -25.835 1.00 91.25 394 PRO A O 1
ATOM 3069 N N . PHE A 1 395 ? 7.963 -9.948 -26.627 1.00 91.75 395 PHE A N 1
ATOM 3070 C CA . PHE A 1 395 ? 8.800 -10.777 -25.779 1.00 91.75 395 PHE A CA 1
ATOM 3071 C C . PHE A 1 395 ? 9.659 -11.701 -26.642 1.00 91.75 395 PHE A C 1
ATOM 3073 O O . PHE A 1 395 ? 9.183 -12.294 -27.610 1.00 91.75 395 PHE A O 1
ATOM 3080 N N . PHE A 1 396 ? 10.912 -11.879 -26.249 1.00 86.31 396 PHE A N 1
ATOM 3081 C CA . PHE A 1 396 ? 11.783 -12.938 -26.740 1.00 86.31 396 PHE A CA 1
ATOM 3082 C C . PHE A 1 396 ? 12.309 -13.737 -25.554 1.00 86.31 396 PHE A C 1
ATOM 3084 O O . PHE A 1 396 ? 12.835 -13.157 -24.604 1.00 86.31 396 PHE A O 1
ATOM 3091 N N . HIS A 1 397 ? 12.180 -15.061 -25.618 1.00 86.88 397 HIS A N 1
ATOM 3092 C CA . HIS A 1 397 ? 12.683 -15.976 -24.598 1.00 86.88 397 HIS A CA 1
ATOM 3093 C C . HIS A 1 397 ? 13.609 -17.005 -25.230 1.00 86.88 397 HIS A C 1
ATOM 3095 O O . HIS A 1 397 ? 13.307 -17.581 -26.274 1.00 86.88 397 HIS A O 1
ATOM 3101 N N . THR A 1 398 ? 14.712 -17.278 -24.549 1.00 83.19 398 THR A N 1
ATOM 3102 C CA . THR A 1 398 ? 15.578 -18.422 -24.819 1.00 83.19 398 THR A CA 1
ATOM 3103 C C . THR A 1 398 ? 16.232 -18.858 -23.509 1.00 83.19 398 THR A C 1
ATOM 3105 O O . THR A 1 398 ? 16.005 -18.258 -22.458 1.00 83.19 398 THR A O 1
ATOM 3108 N N . THR A 1 399 ? 17.021 -19.926 -23.538 1.00 83.44 399 THR A N 1
ATOM 3109 C CA . THR A 1 399 ? 17.694 -20.428 -22.334 1.00 83.44 399 THR A CA 1
ATOM 3110 C C . THR A 1 399 ? 18.557 -19.323 -21.715 1.00 83.44 399 THR A C 1
ATOM 3112 O O . THR A 1 399 ? 19.450 -18.797 -22.375 1.00 83.44 399 THR A O 1
ATOM 3115 N N . GLY A 1 400 ? 18.258 -18.961 -20.463 1.00 79.81 400 GLY A N 1
ATOM 3116 C CA . GLY A 1 400 ? 18.995 -17.960 -19.683 1.00 79.81 400 GLY A CA 1
ATOM 3117 C C . GLY A 1 400 ? 18.741 -16.492 -20.044 1.00 79.81 400 GLY A C 1
ATOM 3118 O O . GLY A 1 400 ? 19.371 -15.622 -19.445 1.00 79.81 400 GLY A O 1
ATOM 3119 N N . VAL A 1 401 ? 17.846 -16.202 -21.000 1.00 83.56 401 VAL A N 1
ATOM 3120 C CA . VAL A 1 401 ? 17.604 -14.841 -21.502 1.00 83.56 401 VAL A CA 1
ATOM 3121 C C . VAL A 1 401 ? 16.116 -14.562 -21.709 1.00 83.56 401 VAL A C 1
ATOM 3123 O O . VAL A 1 401 ? 15.394 -15.337 -22.342 1.00 83.56 401 VAL A O 1
ATOM 3126 N N . GLN A 1 402 ? 15.680 -13.386 -21.259 1.00 87.88 402 GLN A N 1
ATOM 3127 C CA . GLN A 1 402 ? 14.389 -12.800 -21.613 1.00 87.88 402 GLN A CA 1
ATOM 3128 C C . GLN A 1 402 ? 14.579 -11.347 -22.040 1.00 87.88 402 GLN A C 1
ATOM 3130 O O . GLN A 1 402 ? 15.251 -10.582 -21.356 1.00 87.88 402 GLN A O 1
ATOM 3135 N N . ILE A 1 403 ? 13.948 -10.952 -23.142 1.00 85.62 403 ILE A N 1
ATOM 3136 C CA . ILE A 1 403 ? 13.979 -9.575 -23.637 1.00 85.62 403 ILE A CA 1
ATOM 3137 C C . ILE A 1 403 ? 12.563 -9.110 -23.905 1.00 85.62 403 ILE A C 1
ATOM 3139 O O . ILE A 1 403 ? 11.746 -9.856 -24.445 1.00 85.62 403 ILE A O 1
ATOM 3143 N N . LEU A 1 404 ? 12.280 -7.874 -23.528 1.00 90.19 404 LEU A N 1
ATOM 3144 C CA . LEU A 1 404 ? 11.010 -7.223 -23.785 1.00 90.19 404 LEU A CA 1
ATOM 3145 C C . LEU A 1 404 ? 11.229 -5.746 -24.080 1.00 90.19 404 LEU A C 1
ATOM 3147 O O . LEU A 1 404 ? 12.172 -5.135 -23.578 1.00 90.19 404 LEU A O 1
ATOM 3151 N N . ALA A 1 405 ? 10.350 -5.177 -24.892 1.00 89.50 405 ALA A N 1
ATOM 3152 C CA . ALA A 1 405 ? 10.362 -3.756 -25.197 1.00 89.50 405 ALA A CA 1
ATOM 3153 C C . ALA A 1 405 ? 8.937 -3.241 -25.392 1.00 89.50 405 ALA A C 1
ATOM 3155 O O . ALA A 1 405 ? 8.048 -4.005 -25.757 1.00 89.50 405 ALA A O 1
ATOM 3156 N N . TYR A 1 406 ? 8.711 -1.968 -25.087 1.00 91.38 406 TYR A N 1
ATOM 3157 C CA . TYR A 1 406 ? 7.403 -1.326 -25.193 1.00 91.38 406 TYR A CA 1
ATOM 3158 C C . TYR A 1 406 ? 7.536 0.192 -25.188 1.00 91.38 406 TYR A C 1
ATOM 3160 O O . TYR A 1 406 ? 8.430 0.761 -24.558 1.00 91.38 406 TYR A O 1
ATOM 3168 N N . THR A 1 407 ? 6.628 0.858 -25.889 1.00 93.12 407 THR A N 1
ATOM 3169 C CA . THR A 1 407 ? 6.564 2.318 -25.913 1.00 93.12 407 THR A CA 1
ATOM 3170 C C . THR A 1 407 ? 6.065 2.865 -24.576 1.00 93.12 407 THR A C 1
ATOM 3172 O O . THR A 1 407 ? 5.130 2.322 -23.993 1.00 93.12 407 THR A O 1
ATOM 3175 N N . ILE A 1 408 ? 6.672 3.949 -24.107 1.00 93.12 408 ILE A N 1
ATOM 3176 C CA . ILE A 1 408 ? 6.305 4.691 -22.897 1.00 93.12 408 ILE A CA 1
ATOM 3177 C C . ILE A 1 408 ? 6.174 6.185 -23.232 1.00 93.12 408 ILE A C 1
ATOM 3179 O O . ILE A 1 408 ? 6.647 6.608 -24.293 1.00 93.12 408 ILE A O 1
ATOM 3183 N N . PRO A 1 409 ? 5.548 6.998 -22.362 1.00 93.12 409 PRO A N 1
ATOM 3184 C CA . PRO A 1 409 ? 5.621 8.449 -22.466 1.00 93.12 409 PRO A CA 1
ATOM 3185 C C . PRO A 1 409 ? 7.066 8.919 -22.649 1.00 93.12 409 PRO A C 1
ATOM 3187 O O . PRO A 1 409 ? 7.998 8.346 -22.083 1.00 93.12 409 PRO A O 1
ATOM 3190 N N . GLY A 1 410 ? 7.248 9.908 -23.517 1.00 89.25 410 GLY A N 1
ATOM 3191 C CA . GLY A 1 410 ? 8.561 10.453 -23.820 1.00 89.25 410 GLY A CA 1
ATOM 3192 C C . GLY A 1 410 ? 9.000 11.534 -22.847 1.00 89.25 410 GLY A C 1
ATOM 3193 O O . GLY A 1 410 ? 8.396 11.726 -21.792 1.00 89.25 410 GLY A O 1
ATOM 3194 N N . ALA A 1 411 ? 10.027 12.287 -23.246 1.00 83.94 411 ALA A N 1
ATOM 3195 C CA . ALA A 1 411 ? 10.472 13.454 -22.497 1.00 83.94 411 ALA A CA 1
ATOM 3196 C C . ALA A 1 411 ? 9.284 14.378 -22.199 1.00 83.94 411 ALA A C 1
ATOM 3198 O O . ALA A 1 411 ? 8.447 14.649 -23.067 1.00 83.94 411 ALA A O 1
ATOM 3199 N N . ASN A 1 412 ? 9.219 14.853 -20.961 1.00 83.38 412 ASN A N 1
ATOM 3200 C CA . ASN A 1 412 ? 8.131 15.680 -20.465 1.00 83.38 412 ASN A CA 1
ATOM 3201 C C . ASN A 1 412 ? 6.745 15.012 -20.511 1.00 83.38 412 ASN A C 1
ATOM 3203 O O . ASN A 1 412 ? 5.730 15.674 -20.730 1.00 83.38 412 ASN A O 1
ATOM 3207 N N . GLY A 1 413 ? 6.699 13.687 -20.343 1.00 85.94 413 GLY A N 1
ATOM 3208 C CA . GLY A 1 413 ? 5.453 12.929 -20.233 1.00 85.94 413 GLY A CA 1
ATOM 3209 C C . GLY A 1 413 ? 4.628 12.858 -21.519 1.00 85.94 413 GLY A C 1
ATOM 3210 O O . GLY A 1 413 ? 3.462 12.474 -21.477 1.00 85.94 413 GLY A O 1
ATOM 3211 N N . THR A 1 414 ? 5.188 13.242 -22.670 1.00 89.94 414 THR A N 1
ATOM 3212 C CA . THR A 1 414 ? 4.423 13.292 -23.922 1.00 89.94 414 THR A CA 1
ATOM 3213 C C . THR A 1 414 ? 3.989 11.899 -24.383 1.00 89.94 414 THR A C 1
ATOM 3215 O O . THR A 1 414 ? 4.788 10.965 -24.468 1.00 89.94 414 THR A O 1
ATOM 3218 N N . VAL A 1 415 ? 2.706 11.768 -24.719 1.00 92.38 415 VAL A N 1
ATOM 3219 C CA . VAL A 1 415 ? 2.104 10.529 -25.241 1.00 92.38 415 VAL A CA 1
ATOM 3220 C C . VAL A 1 415 ? 1.934 10.552 -26.765 1.00 92.38 415 VAL A C 1
ATOM 3222 O O . VAL A 1 415 ? 1.396 9.609 -27.343 1.00 92.38 415 VAL A O 1
ATOM 3225 N N . GLU A 1 416 ? 2.390 11.619 -27.427 1.00 92.94 416 GLU A N 1
ATOM 3226 C CA . GLU A 1 416 ? 2.230 11.830 -28.869 1.00 92.94 416 GLU A CA 1
ATOM 3227 C C . GLU A 1 416 ? 3.161 10.907 -29.681 1.00 92.94 416 GLU A C 1
ATOM 3229 O O . GLU A 1 416 ? 4.377 10.916 -29.449 1.00 92.94 416 GLU A O 1
ATOM 3234 N N . PRO A 1 417 ? 2.644 10.143 -30.666 1.00 92.56 417 PRO A N 1
ATOM 3235 C CA . PRO A 1 417 ? 3.476 9.342 -31.562 1.00 92.56 417 PRO A CA 1
ATOM 3236 C C . PRO A 1 417 ? 4.638 10.136 -32.174 1.00 92.56 417 PRO A C 1
ATOM 3238 O O . PRO A 1 417 ? 4.470 11.271 -32.616 1.00 92.56 417 PRO A O 1
ATOM 3241 N N . GLY A 1 418 ? 5.836 9.543 -32.184 1.00 89.75 418 GLY A N 1
ATOM 3242 C CA . GLY A 1 418 ? 7.059 10.200 -32.661 1.00 89.75 418 GLY A CA 1
ATOM 3243 C C . GLY A 1 418 ? 7.763 11.086 -31.625 1.00 89.75 418 GLY A C 1
ATOM 3244 O O . GLY A 1 418 ? 8.887 11.523 -31.868 1.00 89.75 418 GLY A O 1
ATOM 3245 N N . ARG A 1 419 ? 7.160 11.313 -30.453 1.00 91.50 419 ARG A N 1
ATOM 3246 C CA . ARG A 1 419 ? 7.804 11.995 -29.315 1.00 91.50 419 ARG A CA 1
ATOM 3247 C C . ARG A 1 419 ? 7.974 11.096 -28.089 1.00 91.50 419 ARG A C 1
ATOM 3249 O O . ARG A 1 419 ? 8.515 11.537 -27.082 1.00 91.50 419 ARG A O 1
ATOM 3256 N N . ARG A 1 420 ? 7.539 9.839 -28.189 1.00 92.50 420 ARG A N 1
ATOM 3257 C CA . ARG A 1 420 ? 7.618 8.809 -27.146 1.00 92.50 420 ARG A CA 1
ATOM 3258 C C . ARG A 1 420 ? 9.007 8.178 -27.063 1.00 92.50 420 ARG A C 1
ATOM 3260 O O . ARG A 1 420 ? 9.822 8.283 -27.985 1.00 92.50 420 ARG A O 1
ATOM 3267 N N . LEU A 1 421 ? 9.248 7.465 -25.968 1.00 89.25 421 LEU A N 1
ATOM 3268 C CA . LEU A 1 421 ? 10.427 6.619 -25.800 1.00 89.25 421 LEU A CA 1
ATOM 3269 C C . LEU A 1 421 ? 10.041 5.150 -25.987 1.00 89.25 421 LEU A C 1
ATOM 3271 O O . LEU A 1 421 ? 8.961 4.711 -25.595 1.00 89.25 421 LEU A O 1
ATOM 3275 N N . LEU A 1 422 ? 10.942 4.371 -26.569 1.00 88.38 422 LEU A N 1
ATOM 3276 C CA . LEU A 1 422 ? 10.884 2.921 -26.564 1.00 88.38 422 LEU A CA 1
ATOM 3277 C C . LEU A 1 422 ? 11.739 2.407 -25.404 1.00 88.38 422 LEU A C 1
ATOM 3279 O O . LEU A 1 422 ? 12.962 2.541 -25.416 1.00 88.38 422 LEU A O 1
ATOM 3283 N N . ASN A 1 423 ? 11.080 1.843 -24.395 1.00 88.69 423 ASN A N 1
ATOM 3284 C CA . ASN A 1 423 ? 11.718 1.202 -23.253 1.00 88.69 423 ASN A CA 1
ATOM 3285 C C . ASN A 1 423 ? 12.063 -0.246 -23.591 1.00 88.69 423 ASN A C 1
ATOM 3287 O O . ASN A 1 423 ? 11.267 -0.941 -24.225 1.00 88.69 423 ASN A O 1
ATOM 3291 N N . TRP A 1 424 ? 13.199 -0.725 -23.094 1.00 86.12 424 TRP A N 1
ATOM 3292 C CA . TRP A 1 424 ? 13.596 -2.120 -23.218 1.00 86.12 424 TRP A CA 1
ATOM 3293 C C . TRP A 1 424 ? 14.208 -2.672 -21.942 1.00 86.12 424 TRP A C 1
ATOM 3295 O O . TRP A 1 424 ? 14.818 -1.957 -21.147 1.00 86.12 424 TRP A O 1
ATOM 3305 N N . VAL A 1 425 ? 14.044 -3.980 -21.764 1.00 86.50 425 VAL A N 1
ATOM 3306 C CA . VAL A 1 425 ? 14.627 -4.738 -20.664 1.00 86.50 425 VAL A CA 1
ATOM 3307 C C . VAL A 1 425 ? 15.173 -6.049 -21.203 1.00 86.50 425 VAL A C 1
ATOM 3309 O O . VAL A 1 425 ? 14.472 -6.769 -21.913 1.00 86.50 425 VAL A O 1
ATOM 3312 N N . TRP A 1 426 ? 16.403 -6.373 -20.826 1.00 84.56 426 TRP A N 1
ATOM 3313 C CA . TRP A 1 426 ? 17.064 -7.627 -21.144 1.00 84.56 426 TRP A CA 1
ATOM 3314 C C . TRP A 1 426 ? 17.560 -8.292 -19.862 1.00 84.56 426 TRP A C 1
ATOM 3316 O O . TRP A 1 426 ? 18.497 -7.837 -19.210 1.00 84.56 426 TRP A O 1
ATOM 3326 N N . TYR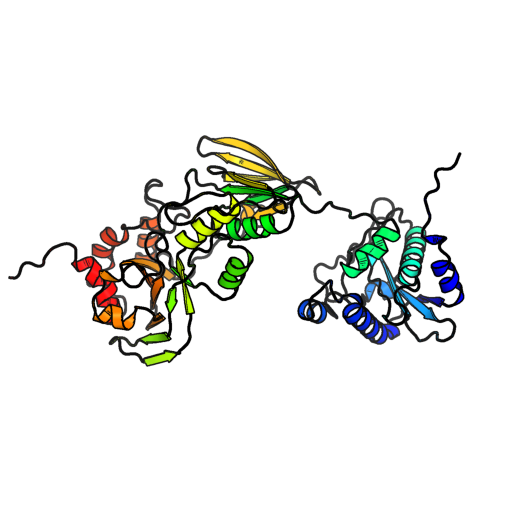 A 1 427 ? 16.891 -9.375 -19.497 1.00 84.44 427 TYR A N 1
ATOM 3327 C CA . TYR A 1 427 ? 17.256 -10.248 -18.397 1.00 84.44 427 TYR A CA 1
ATOM 3328 C C . TYR A 1 427 ? 18.304 -11.263 -18.850 1.00 84.44 427 TYR A C 1
ATOM 3330 O O . TYR A 1 427 ? 18.089 -11.958 -19.849 1.00 84.44 427 TYR A O 1
ATOM 3338 N N . CYS A 1 428 ? 19.388 -11.371 -18.082 1.00 82.62 428 CYS A N 1
ATOM 3339 C CA . CYS A 1 428 ? 20.463 -12.341 -18.278 1.00 82.62 428 CYS A CA 1
ATOM 3340 C C . CYS A 1 428 ? 20.715 -13.102 -16.981 1.00 82.62 428 CYS A C 1
ATOM 3342 O O . CYS A 1 428 ? 20.958 -12.485 -15.941 1.00 82.62 428 CYS A O 1
ATOM 3344 N N . ASN A 1 429 ? 20.715 -14.430 -17.049 1.00 86.88 429 ASN A N 1
ATOM 3345 C CA . ASN A 1 429 ? 21.168 -15.255 -15.936 1.00 86.88 429 ASN A CA 1
ATOM 3346 C C . ASN A 1 429 ? 22.689 -15.160 -15.818 1.00 86.88 429 ASN A C 1
ATOM 3348 O O . ASN A 1 429 ? 23.392 -15.608 -16.722 1.00 86.88 429 ASN A O 1
ATOM 3352 N N . TYR A 1 430 ? 23.175 -14.629 -14.699 1.00 83.06 430 TYR A N 1
ATOM 3353 C CA . TYR A 1 430 ? 24.587 -14.669 -14.323 1.00 83.06 430 TYR A CA 1
ATOM 3354 C C . TYR A 1 430 ? 24.702 -15.422 -13.007 1.00 83.06 430 TYR A C 1
ATOM 3356 O O . TYR A 1 430 ? 24.007 -15.082 -12.046 1.00 83.06 430 TYR A O 1
ATOM 3364 N N . GLU A 1 431 ? 25.554 -16.445 -12.978 1.00 85.19 431 GLU A N 1
ATOM 3365 C CA . GLU A 1 431 ? 25.847 -17.192 -11.758 1.00 85.19 431 GLU A CA 1
ATOM 3366 C C . GLU A 1 431 ? 26.427 -16.242 -10.704 1.00 85.19 431 GLU A C 1
ATOM 3368 O O . GLU A 1 431 ? 27.164 -15.307 -11.031 1.00 85.19 431 GLU A O 1
ATOM 3373 N N . GLU A 1 432 ? 26.045 -16.435 -9.443 1.00 85.31 432 GLU A N 1
ATOM 3374 C CA . GLU A 1 432 ? 26.560 -15.611 -8.351 1.00 85.31 432 GLU A CA 1
ATOM 3375 C C . GLU A 1 432 ? 28.090 -15.738 -8.304 1.00 85.31 432 GLU A C 1
ATOM 3377 O O . GLU A 1 432 ? 28.638 -16.811 -8.527 1.00 85.31 432 GLU A O 1
ATOM 3382 N N . GLU A 1 433 ? 28.776 -14.616 -8.089 1.00 82.31 433 GLU A N 1
ATOM 3383 C CA . GLU A 1 433 ? 30.249 -14.512 -8.109 1.00 82.31 433 GLU A CA 1
ATOM 3384 C C . GLU A 1 433 ? 30.948 -14.835 -9.450 1.00 82.31 433 GLU A C 1
ATOM 3386 O O . GLU A 1 433 ? 32.174 -14.759 -9.521 1.00 82.31 433 GLU A O 1
ATOM 3391 N N . SER A 1 434 ? 30.214 -15.109 -10.538 1.00 75.56 434 SER A N 1
ATOM 3392 C CA . SER A 1 434 ? 30.815 -15.180 -11.883 1.00 75.56 434 SER A CA 1
ATOM 3393 C C . SER A 1 434 ? 31.466 -13.846 -12.281 1.00 75.56 434 SER A C 1
ATOM 3395 O O . SER A 1 434 ? 30.993 -12.798 -11.830 1.00 75.56 434 SER A O 1
ATOM 3397 N N . PRO A 1 435 ? 32.500 -13.833 -13.147 1.00 72.88 435 PRO A N 1
ATOM 3398 C CA . PRO A 1 435 ? 33.095 -12.592 -13.644 1.00 72.88 435 PRO A CA 1
ATOM 3399 C C . PRO A 1 435 ? 32.053 -11.619 -14.207 1.00 72.88 435 PRO A C 1
ATOM 3401 O O . PRO A 1 435 ? 32.082 -10.444 -13.885 1.00 72.88 435 PRO A O 1
ATOM 3404 N N . GLU A 1 436 ? 31.054 -12.108 -14.941 1.00 70.44 436 GLU A N 1
ATOM 3405 C CA . GLU A 1 436 ? 29.974 -11.292 -15.499 1.00 70.44 436 GLU A CA 1
ATOM 3406 C C . GLU A 1 436 ? 29.068 -10.680 -14.405 1.00 70.44 436 GLU A C 1
ATOM 3408 O O . GLU A 1 436 ? 28.635 -9.524 -14.496 1.00 70.44 436 GLU A O 1
ATOM 3413 N N . HIS A 1 437 ? 28.790 -11.429 -13.333 1.00 73.88 437 HIS A N 1
ATOM 3414 C CA . HIS A 1 437 ? 28.081 -10.912 -12.158 1.00 73.88 437 HIS A CA 1
ATOM 3415 C C . HIS A 1 437 ? 28.932 -9.905 -11.369 1.00 73.88 437 HIS A C 1
ATOM 3417 O O . HIS A 1 437 ? 28.417 -8.880 -10.924 1.00 73.88 437 HIS A O 1
ATOM 3423 N N . VAL A 1 438 ? 30.229 -10.166 -11.211 1.00 66.44 438 VAL A N 1
ATOM 3424 C CA . VAL A 1 438 ? 31.157 -9.281 -10.498 1.00 66.44 438 VAL A CA 1
ATOM 3425 C C . VAL A 1 438 ? 31.390 -7.999 -11.286 1.00 66.44 438 VAL A C 1
ATOM 3427 O O . VAL A 1 438 ? 31.250 -6.936 -10.703 1.00 66.44 438 VAL A O 1
ATOM 3430 N N . ASP A 1 439 ? 31.600 -8.055 -12.599 1.00 66.19 439 ASP A N 1
ATOM 3431 C CA . ASP A 1 439 ? 31.759 -6.880 -13.460 1.00 66.19 439 ASP A CA 1
ATOM 3432 C C . ASP A 1 439 ? 30.514 -5.990 -13.396 1.00 66.19 439 ASP A C 1
ATOM 3434 O O . ASP A 1 439 ? 30.604 -4.781 -13.174 1.00 66.19 439 ASP A O 1
ATOM 3438 N N . THR A 1 440 ? 29.315 -6.577 -13.490 1.00 63.34 440 THR A N 1
ATOM 3439 C CA . THR A 1 440 ? 28.071 -5.811 -13.300 1.00 63.34 440 THR A CA 1
ATOM 3440 C C . THR A 1 440 ? 27.933 -5.248 -11.883 1.00 63.34 440 THR A C 1
ATOM 3442 O O . THR A 1 440 ? 27.414 -4.140 -11.713 1.00 63.34 440 THR A O 1
ATOM 3445 N N . ALA A 1 441 ? 28.419 -5.946 -10.855 1.00 55.59 441 ALA A N 1
ATOM 3446 C CA . ALA A 1 441 ? 28.461 -5.439 -9.487 1.00 55.59 441 ALA A CA 1
ATOM 3447 C C . ALA A 1 441 ? 29.504 -4.317 -9.301 1.00 55.59 441 ALA A C 1
ATOM 3449 O O . ALA A 1 441 ? 29.204 -3.323 -8.646 1.00 55.59 441 ALA A O 1
ATOM 3450 N N . GLU A 1 442 ? 30.685 -4.413 -9.907 1.00 51.88 442 GLU A N 1
ATOM 3451 C CA . GLU A 1 442 ? 31.777 -3.440 -9.823 1.00 51.88 442 GLU A CA 1
ATOM 3452 C C . GLU A 1 442 ? 31.452 -2.143 -10.563 1.00 51.88 442 GLU A C 1
ATOM 3454 O O . GLU A 1 442 ? 31.726 -1.049 -10.059 1.00 51.88 442 GLU A O 1
ATOM 3459 N N . ILE A 1 443 ? 30.770 -2.227 -11.709 1.00 51.41 443 ILE A N 1
ATOM 3460 C CA . ILE A 1 443 ? 30.241 -1.041 -12.386 1.00 51.41 443 ILE A CA 1
ATOM 3461 C C . ILE A 1 443 ? 29.242 -0.310 -11.459 1.00 51.41 443 ILE A C 1
ATOM 3463 O O . ILE A 1 443 ? 29.273 0.921 -11.358 1.00 51.41 443 ILE A O 1
ATOM 3467 N N . ASN A 1 444 ? 28.432 -1.047 -10.692 1.00 46.19 444 ASN A N 1
ATOM 3468 C CA . ASN A 1 444 ? 27.541 -0.486 -9.669 1.00 46.19 444 ASN A CA 1
ATOM 3469 C C . ASN A 1 444 ? 28.282 0.064 -8.421 1.00 46.19 444 ASN A C 1
ATOM 3471 O O . ASN A 1 444 ? 27.688 0.795 -7.620 1.00 46.19 444 ASN A O 1
ATOM 3475 N N . MET A 1 445 ? 29.580 -0.234 -8.253 1.00 41.31 445 MET A N 1
ATOM 3476 C CA . MET A 1 445 ? 30.426 0.219 -7.137 1.00 41.31 445 MET A CA 1
ATOM 3477 C C . MET A 1 445 ? 31.259 1.486 -7.429 1.00 41.31 445 MET A C 1
ATOM 3479 O O . MET A 1 445 ? 31.925 1.985 -6.517 1.00 41.31 445 MET A O 1
ATOM 3483 N N . ARG A 1 446 ? 31.167 2.106 -8.616 1.00 47.66 446 ARG A N 1
ATOM 3484 C CA . ARG A 1 446 ? 31.840 3.393 -8.937 1.00 47.66 446 ARG A CA 1
ATOM 3485 C C . ARG A 1 446 ? 31.386 4.567 -8.030 1.00 47.66 446 ARG A C 1
ATOM 3487 O O . ARG A 1 446 ? 30.347 4.443 -7.376 1.00 47.66 446 ARG A O 1
ATOM 3494 N N . PRO A 1 447 ? 32.149 5.680 -7.910 1.00 38.59 447 PRO A N 1
ATOM 3495 C CA . PRO A 1 447 ? 31.924 6.736 -6.909 1.00 38.59 447 PRO A CA 1
ATOM 3496 C C . PRO A 1 447 ? 30.507 7.326 -6.891 1.00 38.59 447 PRO A C 1
ATOM 3498 O O . PRO A 1 447 ? 29.833 7.415 -7.913 1.00 38.59 447 PRO A O 1
ATOM 3501 N N . GLN A 1 448 ? 30.075 7.775 -5.709 1.00 39.88 448 GLN A N 1
ATOM 3502 C CA . GLN A 1 448 ? 28.711 8.234 -5.399 1.00 39.88 448 GLN A CA 1
ATOM 3503 C C . GLN A 1 448 ? 28.212 9.401 -6.275 1.00 39.88 448 GLN A C 1
ATOM 3505 O O . GLN A 1 448 ? 27.007 9.533 -6.462 1.00 39.88 448 GLN A O 1
ATOM 3510 N N . SER A 1 449 ? 29.115 10.191 -6.866 1.00 39.25 449 SER A N 1
ATOM 3511 C CA . SER A 1 449 ? 28.803 11.261 -7.827 1.00 39.25 449 SER A CA 1
ATOM 3512 C C . SER A 1 449 ? 28.260 10.765 -9.174 1.00 39.25 449 SER A C 1
ATOM 3514 O O . SER A 1 449 ? 27.749 11.571 -9.944 1.00 39.25 449 SER A O 1
ATOM 3516 N N . MET A 1 450 ? 28.348 9.460 -9.455 1.00 37.09 450 MET A N 1
ATOM 3517 C CA . MET A 1 450 ? 27.787 8.816 -10.651 1.00 37.09 450 MET A CA 1
ATOM 3518 C C . MET A 1 450 ? 26.661 7.820 -10.326 1.00 37.09 450 MET A C 1
ATOM 3520 O O . MET A 1 450 ? 26.279 7.020 -11.174 1.00 37.09 450 MET A O 1
ATOM 3524 N N . ARG A 1 451 ? 26.118 7.832 -9.101 1.00 41.00 451 ARG A N 1
ATOM 3525 C CA . ARG A 1 451 ? 25.017 6.944 -8.690 1.00 41.00 451 ARG A CA 1
ATOM 3526 C C . ARG A 1 451 ? 23.698 7.712 -8.603 1.00 41.00 451 ARG A C 1
ATOM 3528 O O . ARG A 1 451 ? 23.656 8.786 -8.013 1.00 41.00 451 ARG A O 1
ATOM 3535 N N . HIS A 1 452 ? 22.607 7.098 -9.062 1.00 38.75 452 HIS A N 1
ATOM 3536 C CA . HIS A 1 452 ? 21.260 7.406 -8.567 1.00 38.75 452 HIS A CA 1
ATOM 3537 C C . HIS A 1 452 ? 20.881 6.389 -7.486 1.00 38.75 452 HIS A C 1
ATOM 3539 O O . HIS A 1 452 ? 21.378 5.266 -7.482 1.00 38.75 452 HIS A O 1
ATOM 3545 N N . GLY A 1 453 ? 20.055 6.804 -6.523 1.00 42.56 453 GLY A N 1
ATOM 3546 C CA . GLY A 1 453 ? 19.727 6.041 -5.317 1.00 42.56 453 GLY A CA 1
ATOM 3547 C C . GLY A 1 453 ? 19.478 4.540 -5.542 1.00 42.56 453 GLY A C 1
ATOM 3548 O O . GLY A 1 453 ? 18.765 4.140 -6.454 1.00 42.56 453 GLY A O 1
ATOM 3549 N N . THR A 1 454 ? 20.015 3.736 -4.614 1.00 38.81 454 THR A N 1
ATOM 3550 C CA . THR A 1 454 ? 20.201 2.268 -4.645 1.00 38.81 454 THR A CA 1
ATOM 3551 C C . THR A 1 454 ? 21.407 1.837 -5.492 1.00 38.81 454 THR A C 1
ATOM 3553 O O . THR A 1 454 ? 21.396 1.925 -6.707 1.00 38.81 454 THR A O 1
ATOM 3556 N N . GLY A 1 455 ? 22.485 1.391 -4.832 1.00 39.00 455 GLY A N 1
ATOM 3557 C CA . GLY A 1 455 ? 23.790 1.078 -5.442 1.00 39.00 455 GLY A CA 1
ATOM 3558 C C . GLY A 1 455 ? 23.835 -0.180 -6.319 1.00 39.00 455 GLY A C 1
ATOM 3559 O O . GLY A 1 455 ? 24.767 -0.960 -6.183 1.00 39.00 455 GLY A O 1
ATOM 3560 N N . HIS A 1 456 ? 22.820 -0.395 -7.158 1.00 48.16 456 HIS A N 1
ATOM 3561 C CA . HIS A 1 456 ? 22.697 -1.521 -8.092 1.00 48.16 456 HIS A CA 1
ATOM 3562 C C . HIS A 1 456 ? 22.134 -1.097 -9.466 1.00 48.16 456 HIS A C 1
ATOM 3564 O O . HIS A 1 456 ? 21.676 -1.953 -10.221 1.00 48.16 456 HIS A O 1
ATOM 3570 N N . THR A 1 457 ? 22.125 0.205 -9.770 1.00 48.84 457 THR A N 1
ATOM 3571 C CA . THR A 1 457 ? 21.609 0.757 -11.031 1.00 48.84 457 THR A CA 1
ATOM 3572 C C . THR A 1 457 ? 22.680 1.624 -11.687 1.00 48.84 457 THR A C 1
ATOM 3574 O O . THR A 1 457 ? 23.273 2.483 -11.030 1.00 48.84 457 THR A O 1
ATOM 3577 N N . LEU A 1 458 ? 22.901 1.419 -12.987 1.00 46.28 458 LEU A N 1
ATOM 3578 C CA . LEU A 1 458 ? 23.824 2.219 -13.792 1.00 46.28 458 LEU A CA 1
ATOM 3579 C C . LEU A 1 458 ? 23.233 3.600 -14.106 1.00 46.28 458 LEU A C 1
ATOM 3581 O O . LEU A 1 458 ? 22.028 3.693 -14.345 1.00 46.28 458 LEU A O 1
ATOM 3585 N N . PRO A 1 459 ? 24.044 4.673 -14.133 1.00 46.56 459 PRO A N 1
ATOM 3586 C CA . PRO A 1 459 ? 23.576 5.972 -14.603 1.00 46.56 459 PRO A CA 1
ATOM 3587 C C . PRO A 1 459 ? 23.246 5.944 -16.105 1.00 46.56 459 PRO A C 1
ATOM 3589 O O . PRO A 1 459 ? 23.842 5.192 -16.882 1.00 46.56 459 PRO A O 1
ATOM 3592 N N . THR A 1 460 ? 22.299 6.789 -16.516 1.00 47.16 460 THR A N 1
ATOM 3593 C CA . THR A 1 460 ? 21.898 6.977 -17.917 1.00 47.16 460 THR A CA 1
ATOM 3594 C C . THR A 1 460 ? 23.119 7.299 -18.783 1.00 47.16 460 THR A C 1
ATOM 3596 O O . THR A 1 460 ? 23.939 8.137 -18.416 1.00 47.16 460 THR A O 1
ATOM 3599 N N . GLY A 1 461 ? 23.270 6.598 -19.911 1.00 44.81 461 GLY A N 1
ATOM 3600 C CA . GLY A 1 461 ? 24.420 6.736 -20.815 1.00 44.81 461 GLY A CA 1
ATOM 3601 C C . GLY A 1 461 ? 25.647 5.888 -20.453 1.00 44.81 461 GLY A C 1
ATOM 3602 O O . GLY A 1 461 ? 26.442 5.595 -21.335 1.00 44.81 461 GLY A O 1
ATOM 3603 N N . ALA A 1 462 ? 25.784 5.371 -19.222 1.00 45.69 462 ALA A N 1
ATOM 3604 C CA . ALA A 1 462 ? 26.937 4.521 -18.880 1.00 45.69 462 ALA A CA 1
ATOM 3605 C C . ALA A 1 462 ? 26.943 3.177 -19.621 1.00 45.69 462 ALA A C 1
ATOM 3607 O O . ALA A 1 462 ? 27.999 2.571 -19.784 1.00 45.69 462 ALA A O 1
ATOM 3608 N N . VAL A 1 463 ? 25.785 2.728 -20.118 1.00 49.06 463 VAL A N 1
ATOM 3609 C CA . VAL A 1 463 ? 25.711 1.560 -21.003 1.00 49.06 463 VAL A CA 1
ATOM 3610 C C . VAL A 1 463 ? 26.474 1.810 -22.308 1.00 49.06 463 VAL A C 1
ATOM 3612 O O . VAL A 1 463 ? 27.016 0.853 -22.833 1.00 49.06 463 VAL A O 1
ATOM 3615 N N . GLU A 1 464 ? 26.604 3.042 -22.814 1.00 46.19 464 GLU A N 1
ATOM 3616 C CA . GLU A 1 464 ? 27.340 3.317 -24.065 1.00 46.19 464 GLU A CA 1
ATOM 3617 C C . GLU A 1 464 ? 28.845 3.034 -23.940 1.00 46.19 464 GLU A C 1
ATOM 3619 O O . GLU A 1 464 ? 29.438 2.447 -24.847 1.00 46.19 464 GLU A O 1
ATOM 3624 N N . ASP A 1 465 ? 29.446 3.377 -22.797 1.00 40.47 465 ASP A N 1
ATOM 3625 C CA . ASP A 1 465 ? 30.864 3.114 -22.515 1.00 40.47 465 ASP A CA 1
ATOM 3626 C C . ASP A 1 465 ? 31.135 1.626 -22.243 1.00 40.47 465 ASP A C 1
ATOM 3628 O O . ASP A 1 465 ? 32.206 1.113 -22.553 1.00 40.47 465 ASP A O 1
ATOM 3632 N N . ILE A 1 466 ? 30.149 0.924 -21.680 1.00 44.03 466 ILE A N 1
ATOM 3633 C CA . ILE A 1 466 ? 30.247 -0.474 -21.236 1.00 44.03 466 ILE A CA 1
ATOM 3634 C C . ILE A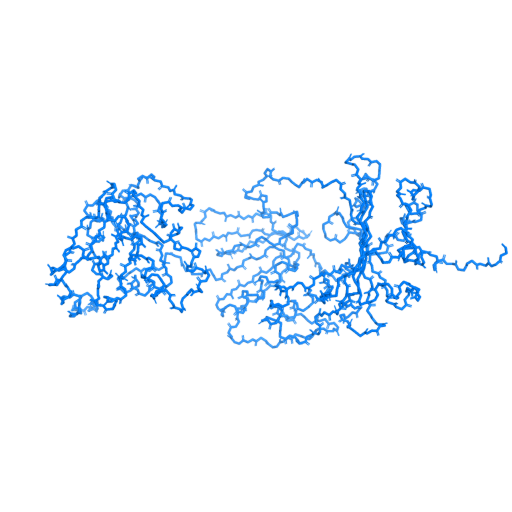 1 466 ? 29.880 -1.447 -22.362 1.00 44.03 466 ILE A C 1
ATOM 3636 O O . ILE A 1 466 ? 30.464 -2.521 -22.490 1.00 44.03 466 ILE A O 1
ATOM 3640 N N . ALA A 1 467 ? 28.933 -1.070 -23.217 1.00 42.31 467 ALA A N 1
ATOM 3641 C CA . ALA A 1 467 ? 28.456 -1.872 -24.333 1.00 42.31 467 ALA A CA 1
ATOM 3642 C C . ALA A 1 467 ? 29.544 -2.157 -25.369 1.00 42.31 467 ALA A C 1
ATOM 3644 O O . ALA A 1 467 ? 29.473 -3.176 -26.050 1.00 42.31 467 ALA A O 1
ATOM 3645 N N . ARG A 1 468 ? 30.565 -1.300 -25.484 1.00 38.81 468 ARG A N 1
ATOM 3646 C CA . ARG A 1 468 ? 31.682 -1.553 -26.399 1.00 38.81 468 ARG A CA 1
ATOM 3647 C C . ARG A 1 468 ? 32.473 -2.813 -26.020 1.00 38.81 468 ARG A C 1
ATOM 3649 O O . ARG A 1 468 ? 32.896 -3.518 -26.929 1.00 38.81 468 ARG A O 1
ATOM 3656 N N . ASP A 1 469 ? 32.576 -3.122 -24.726 1.00 35.88 469 ASP A N 1
ATOM 3657 C CA . ASP A 1 469 ? 33.361 -4.253 -24.213 1.00 35.88 469 ASP A CA 1
ATOM 3658 C C . ASP A 1 469 ? 32.475 -5.453 -23.816 1.00 35.88 469 ASP A C 1
ATOM 3660 O O . ASP A 1 469 ? 32.812 -6.592 -24.124 1.00 35.88 469 ASP A O 1
ATOM 3664 N N . LEU A 1 470 ? 31.293 -5.223 -23.223 1.00 38.91 470 LEU A N 1
ATOM 3665 C CA . LEU A 1 470 ? 30.357 -6.280 -22.786 1.00 38.91 470 LEU A CA 1
ATOM 3666 C C . LEU A 1 470 ? 29.367 -6.737 -23.870 1.00 38.91 470 LEU A C 1
ATOM 3668 O O . LEU A 1 470 ? 28.889 -7.870 -23.824 1.00 38.91 470 LEU A O 1
ATOM 3672 N N . LEU A 1 471 ? 29.049 -5.878 -24.847 1.00 41.81 471 LEU A N 1
ATOM 3673 C CA . LEU A 1 471 ? 28.255 -6.237 -26.035 1.00 41.81 471 LEU A CA 1
ATOM 3674 C C . LEU A 1 471 ? 29.135 -6.406 -27.276 1.00 41.81 471 LEU A C 1
ATOM 3676 O O . LEU A 1 471 ? 28.612 -6.576 -28.380 1.00 41.81 471 LEU A O 1
ATOM 3680 N N . ALA A 1 472 ? 30.462 -6.411 -27.098 1.00 37.56 472 ALA A N 1
ATOM 3681 C CA . ALA A 1 472 ? 31.387 -6.882 -28.112 1.00 37.56 472 ALA A CA 1
ATOM 3682 C C . ALA A 1 472 ? 30.911 -8.255 -28.623 1.00 37.56 472 ALA A C 1
ATOM 3684 O O . ALA A 1 472 ? 30.448 -9.076 -27.819 1.00 37.56 472 ALA A O 1
ATOM 3685 N N . PRO A 1 473 ? 31.036 -8.543 -29.933 1.00 36.25 473 PRO A N 1
ATOM 3686 C CA . PRO A 1 473 ? 30.639 -9.830 -30.501 1.00 36.25 473 PRO A CA 1
ATOM 3687 C C . PRO A 1 473 ? 31.155 -11.014 -29.670 1.00 36.25 473 PRO A C 1
ATOM 3689 O O . PRO A 1 473 ? 30.431 -11.982 -29.474 1.00 36.25 473 PRO A O 1
ATOM 3692 N N . GLU A 1 474 ? 32.358 -10.880 -29.102 1.00 33.38 474 GLU A N 1
ATOM 3693 C CA . GLU A 1 474 ? 33.072 -11.850 -28.260 1.00 33.38 474 GLU A CA 1
ATOM 3694 C C . GLU A 1 474 ? 32.375 -12.201 -26.930 1.00 33.38 474 GLU A C 1
ATOM 3696 O O . GLU A 1 474 ? 32.323 -13.379 -26.577 1.00 33.38 474 GLU A O 1
ATOM 3701 N N . CYS A 1 475 ? 31.747 -11.244 -26.237 1.00 33.84 475 CYS A N 1
ATOM 3702 C CA . CYS A 1 475 ? 30.926 -11.520 -25.046 1.00 33.84 475 CYS A CA 1
ATOM 3703 C C . CYS A 1 475 ? 29.529 -12.042 -25.422 1.00 33.84 475 CYS A C 1
ATOM 3705 O O . CYS A 1 475 ? 28.967 -12.897 -24.732 1.00 33.84 475 CYS A O 1
ATOM 3707 N N . VAL A 1 476 ? 28.999 -11.615 -26.575 1.00 38.41 476 VAL A N 1
ATOM 3708 C CA . VAL A 1 476 ? 27.739 -12.128 -27.137 1.00 38.41 476 VAL A CA 1
ATOM 3709 C C . VAL A 1 476 ? 27.856 -13.607 -27.526 1.00 38.41 476 VAL A C 1
ATOM 3711 O O . VAL A 1 476 ? 26.855 -14.311 -27.438 1.00 38.41 476 VAL A O 1
ATOM 3714 N N . TYR A 1 477 ? 29.050 -14.122 -27.854 1.00 35.16 477 TYR A N 1
ATOM 3715 C CA . TYR A 1 477 ? 29.265 -15.536 -28.213 1.00 35.16 477 TYR A CA 1
ATOM 3716 C C . TYR A 1 477 ? 28.988 -16.548 -27.087 1.00 35.16 477 TYR A C 1
ATOM 3718 O O . TYR A 1 477 ? 28.838 -17.735 -27.382 1.00 35.16 477 TYR A O 1
ATOM 3726 N N . LYS A 1 478 ? 28.874 -16.120 -25.821 1.00 39.69 478 LYS A N 1
ATOM 3727 C CA . LYS A 1 478 ? 28.457 -17.001 -24.709 1.00 39.69 478 LYS A CA 1
ATOM 3728 C C . LYS A 1 478 ? 26.954 -16.943 -24.400 1.00 39.69 478 LYS A C 1
ATOM 3730 O O . LYS A 1 478 ? 26.458 -17.778 -23.648 1.00 39.69 478 LYS A O 1
ATOM 3735 N N . SER A 1 479 ? 26.217 -16.014 -25.016 1.00 40.09 479 SER A N 1
ATOM 3736 C CA . SER A 1 479 ? 24.751 -15.936 -24.971 1.00 40.09 479 SER A CA 1
ATOM 3737 C C . SER A 1 479 ? 24.148 -16.373 -26.318 1.00 40.09 479 SER A C 1
ATOM 3739 O O . SER A 1 479 ? 24.790 -16.221 -27.358 1.00 40.09 479 SER A O 1
ATOM 3741 N N . PRO A 1 480 ? 22.927 -16.929 -26.378 1.00 44.03 480 PRO A N 1
ATOM 3742 C CA . PRO A 1 480 ? 22.307 -17.237 -27.664 1.00 44.03 480 PRO A CA 1
ATOM 3743 C C . PRO A 1 480 ? 22.146 -15.946 -28.496 1.00 44.03 480 PRO A C 1
ATOM 3745 O O . PRO A 1 480 ? 21.674 -14.950 -27.950 1.00 44.03 480 PRO A O 1
ATOM 3748 N N . PRO A 1 481 ? 22.476 -15.938 -29.804 1.00 50.84 481 PRO A N 1
ATOM 3749 C CA . PRO A 1 481 ? 22.404 -14.731 -30.626 1.00 50.84 481 PRO A CA 1
ATOM 3750 C C . PRO A 1 481 ? 21.037 -14.055 -30.571 1.00 50.84 481 PRO A C 1
ATOM 3752 O O . PRO A 1 481 ? 20.014 -14.721 -30.769 1.00 50.84 481 PRO A O 1
ATOM 3755 N N . LEU A 1 482 ? 21.052 -12.740 -30.327 1.00 52.03 482 LEU A N 1
ATOM 3756 C CA . LEU A 1 482 ? 19.855 -11.909 -30.248 1.00 52.03 482 LEU A CA 1
ATOM 3757 C C . LEU A 1 482 ? 19.014 -12.035 -31.532 1.00 52.03 482 LEU A C 1
ATOM 3759 O O . LEU A 1 482 ? 19.573 -12.121 -32.632 1.00 52.03 482 LEU A O 1
ATOM 3763 N N . PRO A 1 483 ? 17.677 -12.030 -31.423 1.00 52.72 483 PRO A N 1
ATOM 3764 C CA . PRO A 1 483 ? 16.810 -11.984 -32.590 1.00 52.72 483 PRO A CA 1
ATOM 3765 C C . PRO A 1 483 ? 16.959 -10.661 -33.341 1.00 52.72 483 PRO A C 1
ATOM 3767 O O . PRO A 1 483 ? 17.024 -9.600 -32.721 1.00 52.72 483 PRO A O 1
ATOM 3770 N N . ARG A 1 484 ? 16.929 -10.718 -34.682 1.00 52.22 484 ARG A N 1
ATOM 3771 C CA . ARG A 1 484 ? 17.140 -9.565 -35.583 1.00 52.22 484 ARG A CA 1
ATOM 3772 C C . ARG A 1 484 ? 16.493 -8.243 -35.129 1.00 52.22 484 ARG A C 1
ATOM 3774 O O . ARG A 1 484 ? 17.213 -7.247 -35.124 1.00 52.22 484 ARG A O 1
ATOM 3781 N N . PRO A 1 485 ? 15.199 -8.178 -34.745 1.00 54.72 485 PRO A N 1
ATOM 3782 C CA . PRO A 1 485 ? 14.584 -6.921 -34.314 1.00 54.72 485 PRO A CA 1
ATOM 3783 C C . PRO A 1 485 ? 15.226 -6.349 -33.043 1.00 54.72 485 PRO A C 1
ATOM 3785 O O . PRO A 1 485 ? 15.455 -5.146 -32.975 1.00 54.72 485 PRO A O 1
ATOM 3788 N N . PHE A 1 486 ? 15.596 -7.190 -32.072 1.00 52.62 486 PHE A N 1
ATOM 3789 C CA . PHE A 1 486 ? 16.298 -6.745 -30.866 1.00 52.62 486 PHE A CA 1
ATOM 3790 C C . PHE A 1 486 ? 17.778 -6.442 -31.139 1.00 52.62 486 PHE A C 1
ATOM 3792 O O . PHE A 1 486 ? 18.311 -5.497 -30.571 1.00 52.62 486 PHE A O 1
ATOM 3799 N N . THR A 1 487 ? 18.429 -7.165 -32.056 1.00 49.03 487 THR A N 1
ATOM 3800 C CA . THR A 1 487 ? 19.798 -6.861 -32.506 1.00 49.03 487 THR A CA 1
ATOM 3801 C C . THR A 1 487 ? 19.875 -5.479 -33.150 1.00 49.03 487 THR A C 1
ATOM 3803 O O . THR A 1 487 ? 20.715 -4.673 -32.772 1.00 49.03 487 THR A O 1
ATOM 3806 N N . LEU A 1 488 ? 18.976 -5.167 -34.088 1.00 47.22 488 LEU A N 1
ATOM 3807 C CA . LEU A 1 488 ? 18.906 -3.853 -34.741 1.00 47.22 488 LEU A CA 1
ATOM 3808 C C . LEU A 1 488 ? 18.615 -2.727 -33.749 1.00 47.22 488 LEU A C 1
ATOM 3810 O O . LEU A 1 488 ? 19.044 -1.598 -33.948 1.00 47.22 488 LEU A O 1
ATOM 3814 N N . PHE A 1 489 ? 17.894 -3.041 -32.682 1.00 52.75 489 PHE A N 1
ATOM 3815 C CA . PHE A 1 489 ? 17.501 -2.095 -31.657 1.00 52.75 489 PHE A CA 1
ATOM 3816 C C . PHE A 1 489 ? 18.620 -1.826 -30.629 1.00 52.75 489 PHE A C 1
ATOM 3818 O O . PHE A 1 489 ? 18.919 -0.668 -30.355 1.00 52.75 489 PHE A O 1
ATOM 3825 N N . VAL A 1 490 ? 19.298 -2.866 -30.125 1.00 48.25 490 VAL A N 1
ATOM 3826 C CA . VAL A 1 490 ? 20.425 -2.739 -29.178 1.00 48.25 490 VAL A CA 1
ATOM 3827 C C . VAL A 1 490 ? 21.691 -2.232 -29.884 1.00 48.25 490 VAL A C 1
ATOM 3829 O O . VAL A 1 490 ? 22.369 -1.342 -29.377 1.00 48.25 490 VAL A O 1
ATOM 3832 N N . PHE A 1 491 ? 21.998 -2.743 -31.082 1.00 41.84 491 PHE A N 1
ATOM 3833 C CA . PHE A 1 491 ? 23.217 -2.384 -31.817 1.00 41.84 491 PHE A CA 1
ATOM 3834 C C . PHE A 1 491 ? 23.045 -1.220 -32.792 1.00 41.84 491 PHE A C 1
ATOM 3836 O O . PHE A 1 491 ? 23.998 -0.477 -33.001 1.00 41.84 491 PHE A O 1
ATOM 3843 N N . GLY A 1 492 ? 21.858 -0.991 -33.362 1.00 34.53 492 GLY A N 1
ATOM 3844 C CA . GLY A 1 492 ? 21.625 0.166 -34.239 1.00 34.53 492 GLY A CA 1
ATOM 3845 C C . GLY A 1 492 ? 21.795 1.509 -33.523 1.00 34.53 492 GLY A C 1
ATOM 3846 O O . GLY A 1 492 ? 22.098 2.511 -34.167 1.00 34.53 492 GLY A O 1
ATOM 3847 N N . HIS A 1 493 ? 21.677 1.524 -32.191 1.00 39.09 493 HIS A N 1
ATOM 3848 C CA . HIS A 1 493 ? 21.978 2.696 -31.375 1.00 39.09 493 HIS A CA 1
ATOM 3849 C C . HIS A 1 493 ? 23.487 2.849 -31.103 1.00 39.09 493 HIS A C 1
ATOM 3851 O O . HIS A 1 493 ? 24.020 3.945 -31.254 1.00 39.09 493 HIS A O 1
ATOM 3857 N N . LEU A 1 494 ? 24.205 1.744 -30.850 1.00 34.72 494 LEU A N 1
ATOM 3858 C CA . LEU A 1 494 ? 25.673 1.732 -30.727 1.00 34.72 494 LEU A CA 1
ATOM 3859 C C . LEU A 1 494 ? 26.390 2.133 -32.028 1.00 34.72 494 LEU A C 1
ATOM 3861 O O . LEU A 1 494 ? 27.436 2.777 -31.989 1.00 34.72 494 LEU A O 1
ATOM 3865 N N . VAL A 1 495 ? 25.817 1.795 -33.188 1.00 29.83 495 VAL A N 1
ATOM 3866 C CA . VAL A 1 495 ? 26.391 2.070 -34.519 1.00 29.83 495 VAL A CA 1
ATOM 3867 C C . VAL A 1 495 ? 26.217 3.537 -34.959 1.00 29.83 495 VAL A C 1
ATOM 3869 O O . VAL A 1 495 ? 26.899 3.983 -35.879 1.00 29.83 495 VAL A O 1
ATOM 3872 N N . ASN A 1 496 ? 25.390 4.344 -34.281 1.00 30.94 496 ASN A N 1
ATOM 3873 C CA . ASN A 1 496 ? 25.275 5.781 -34.585 1.00 30.94 496 ASN A CA 1
ATOM 3874 C C . ASN A 1 496 ? 26.433 6.637 -34.023 1.00 30.94 496 ASN A C 1
ATOM 3876 O O . ASN A 1 496 ? 26.531 7.828 -34.328 1.00 30.94 496 ASN A O 1
ATOM 3880 N N . LEU A 1 497 ? 27.375 6.042 -33.283 1.00 32.78 497 LEU A N 1
ATOM 3881 C CA . LEU A 1 497 ? 28.656 6.663 -32.943 1.00 32.78 497 LEU A CA 1
ATOM 3882 C C . LEU A 1 497 ? 29.691 6.375 -34.042 1.00 32.78 497 LEU A C 1
ATOM 3884 O O . LEU A 1 497 ? 30.464 5.427 -33.967 1.00 32.78 497 LEU A O 1
ATOM 3888 N N . LYS A 1 498 ? 29.730 7.298 -35.012 1.00 25.61 498 LYS A N 1
ATOM 3889 C CA . LYS A 1 498 ? 30.622 7.397 -36.185 1.00 25.61 498 LYS A CA 1
ATOM 3890 C C . LYS A 1 498 ? 30.188 6.571 -37.396 1.00 25.61 498 LYS A C 1
ATOM 3892 O O . LYS A 1 498 ? 30.386 5.366 -37.455 1.00 25.61 498 LYS A O 1
ATOM 3897 N N . ARG A 1 499 ? 29.741 7.311 -38.423 1.00 25.23 499 ARG A N 1
ATOM 3898 C CA . ARG A 1 499 ? 30.088 7.108 -39.843 1.00 25.23 499 ARG A CA 1
ATOM 3899 C C . ARG A 1 499 ? 31.052 5.929 -40.038 1.00 25.23 499 ARG A C 1
ATOM 3901 O O . ARG A 1 499 ? 32.261 6.109 -39.882 1.00 25.23 499 ARG A O 1
ATOM 3908 N N . TYR A 1 500 ? 30.533 4.781 -40.463 1.00 24.86 500 TYR A N 1
ATOM 3909 C CA . TYR A 1 500 ? 31.305 3.946 -41.371 1.00 24.86 500 TYR A CA 1
ATOM 3910 C C . TYR A 1 500 ? 31.484 4.788 -42.636 1.00 24.86 500 TYR A C 1
ATOM 3912 O O . TYR A 1 500 ? 30.535 5.021 -43.384 1.00 24.86 500 TYR A O 1
ATOM 3920 N N . ARG A 1 501 ? 32.677 5.371 -42.794 1.00 24.77 501 ARG A N 1
ATOM 3921 C CA . ARG A 1 501 ? 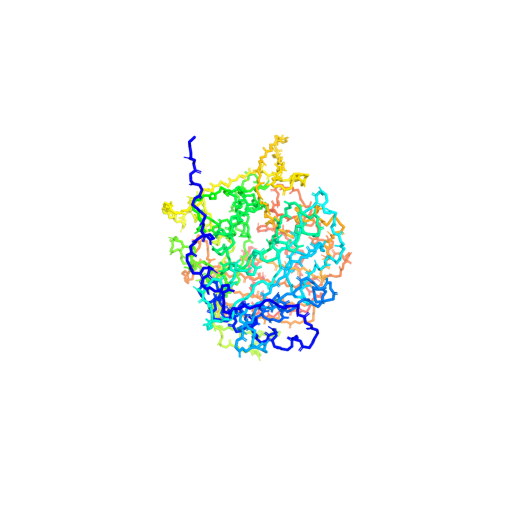33.164 5.693 -44.130 1.00 24.77 501 ARG A CA 1
ATOM 3922 C C . ARG A 1 501 ? 33.284 4.359 -44.853 1.00 24.77 501 ARG A C 1
ATOM 3924 O O . ARG A 1 501 ? 33.859 3.424 -44.301 1.00 24.77 501 ARG A O 1
ATOM 3931 N N . GLU A 1 502 ? 32.676 4.311 -46.026 1.00 28.00 502 GLU A N 1
ATOM 3932 C CA . GLU A 1 502 ? 33.019 3.379 -47.089 1.00 28.00 502 GLU A CA 1
ATOM 3933 C C . GLU A 1 502 ? 34.544 3.360 -47.248 1.00 28.00 502 GLU A C 1
ATOM 3935 O O . GLU A 1 502 ? 35.155 4.426 -47.352 1.00 28.00 502 GLU A O 1
ATOM 3940 N N . ASP A 1 503 ? 35.128 2.171 -47.110 1.00 29.73 503 ASP A N 1
ATOM 3941 C CA . ASP A 1 503 ? 36.049 1.540 -48.065 1.00 29.73 503 ASP A CA 1
ATOM 3942 C C . ASP A 1 503 ? 36.214 0.055 -47.697 1.00 29.73 503 ASP A C 1
ATOM 3944 O O . ASP A 1 503 ? 36.496 -0.241 -46.509 1.00 29.73 503 ASP A O 1
#

Solvent-accessible surface area (backbone atoms only — not comparable to full-atom values): 27913 Å² total; per-residue (Å²): 133,87,82,81,72,81,59,76,72,77,40,65,55,47,62,57,39,62,79,47,42,46,79,44,77,40,52,83,84,43,47,70,59,48,42,52,42,43,42,52,16,46,70,59,62,31,59,92,72,51,54,69,69,57,48,65,68,29,44,68,33,43,49,37,66,41,65,64,32,38,75,69,67,35,22,35,33,33,15,40,70,91,40,77,88,43,73,42,26,37,28,25,32,37,56,35,60,42,46,68,51,14,73,70,31,81,88,74,37,83,53,75,57,55,36,90,83,41,59,29,20,44,34,75,73,42,42,24,68,95,50,55,94,49,40,54,63,59,53,48,52,53,50,32,54,50,55,43,41,76,66,55,26,85,44,73,44,62,66,70,54,80,67,44,44,70,58,42,46,70,74,69,52,70,79,92,64,78,79,69,35,34,36,37,26,36,17,63,49,65,64,22,32,56,51,48,38,54,49,26,68,67,38,43,78,31,41,38,35,30,28,16,55,51,74,59,77,92,76,70,73,78,49,44,62,37,76,46,47,72,70,54,50,54,48,44,72,74,63,55,70,56,79,64,77,70,58,22,69,20,52,29,38,33,31,35,45,64,79,46,47,79,76,44,77,42,90,46,77,45,37,18,15,33,53,60,47,55,45,44,51,39,36,11,59,48,72,46,47,63,55,102,69,40,58,41,47,82,86,58,94,57,36,23,48,64,46,79,40,58,23,28,31,72,78,49,72,45,74,85,49,94,78,44,32,44,41,30,29,36,30,91,87,64,53,74,48,71,49,78,22,53,40,79,43,77,33,49,57,97,80,33,62,60,54,41,78,79,43,66,85,72,71,91,75,86,83,49,53,50,72,48,71,39,60,43,54,50,73,76,51,52,72,74,35,42,76,56,32,57,46,15,39,34,36,39,72,56,92,62,35,41,37,38,35,32,40,18,32,14,80,77,42,32,65,51,88,73,51,21,22,36,22,39,42,39,37,39,59,36,58,84,85,32,70,73,37,42,52,59,50,51,66,28,64,56,64,74,95,62,52,54,93,60,78,78,47,80,41,84,69,54,58,67,72,44,39,64,67,63,60,25,70,78,50,41,71,83,45,82,74,67,24,50,48,59,39,51,54,64,45,53,59,63,57,70,72,60,82,81,70,90,129

Mean predicted aligned error: 12.66 Å

InterPro domains:
  IPR000182 GNAT domain [PF00583] (118-172)
  IPR000182 GNAT domain [PS51186] (21-217)
  IPR016181 Acyl-CoA N-acyltransferase [SSF55729] (21-172)
  IPR036188 FAD/NAD(P)-binding domain superfamily [G3DSA:3.50.50.60] (183-364)
  IPR036188 FAD/NAD(P)-binding domain superfamily [SSF51905] (181-361)
  IPR053212 2,6-Dihydroxypyridine 3-monooxygenase [PTHR47469] (177-439)
  IPR054707 2,6-dihydroxypyridine 3-monooxygenase, substrate binding domain-like [PF22607] (366-464)

Sequence (503 aa):
MSTHTHDPIAAAKAQEATHKFAFRDATMEDIPALQKMIGESMRTLGKGYYSEAELDGSIGYLFGPDTLLLHDRTYFILHPLTSPSTISACGGWSFRRTLYGADTAPNRLPESRNPLVERASIRAIFTHPAWARQGLGTMMMRYCEGRAREGGFKGLEMGATLSGVKLYERCGTKMSQAAPKNIAIVGGSLGGLLVGVALKHLRKNLNIHILERNPTPLLQDQGAGVVAGHDVQEFFKRHDQTNTPLTVPSHQRIYLNRSGDVISREDKQQHMTSWDLLYHILRANFDGVKSEYVQAPASEETEGSTVYDYDHQVTEVDFTEADKLTVKTKTSRGDISSFPADLIIGADGPSSTIRKFIASDLKRKYAGYVAWRGTVPETQVSSSAREVFVEKFPFFHTTGVQILAYTIPGANGTVEPGRRLLNWVWYCNYEEESPEHVDTAEINMRPQSMRHGTGHTLPTGAVEDIARDLLAPECVYKSPPLPRPFTLFVFGHLVNLKRYRED